Protein AF-0000000087521091 (afdb_homodimer)

Foldseek 3Di:
DKKKKKAFQVVVDPDPPVLVVQLQVQQVPAAFLAGWDDDPPRIIMTGGPALLSRLSNLLSVLLSQGMAMFMFAEDWDPPADNHRVPIGDRRVVRRVVQSVVLVPPPDSRSYFYGFPDVVLRVVLRVLSSVLSVLNNPQDPLLCLLLVPDDPPDPDCLCVSCVVVVHDSVSSVVSCVSSCNNVSVVSSVVSSVSSVVRNVD/DKKKKKAFQVVVDPDPPVLVVQLQVQQVPAAFLAGWDDDPPRIIMTGGPALLSRLSNLLSVLLSQGMAMFMFAEDWDPPADNHRVPIGDRRVVRRVVQSVVLVPPPDSRSYFYDFPDVVLRVVLRVLSSVLSVLNNPQDPLLCLLLVQDDPPDPDCLCVSCVVVVHDSVSSVVSCVSSCNNVSVVSSVVSSVSSVVRNVD

Secondary structure (DSSP, 8-state):
-EEEEEEE-GGG-S-HHHHHHHHHHHHTTS-EEEEEEE-STT-EEEEESSHHHHHHHHHHHHHH--EEEEEEES-BPSSPPSSGGG--BHHHHHHHHHHHHHHHS--SS-EEEE-S-HHHHHHHHHHHHHHHHHHHT--HHHHHHHTT--TT--S-HHHHHHHHTS-HHHHHHHHHHHTHHHHHHHHHHHHHHHHHHHH-/-EEEEEEE-GGG-S-HHHHHHHHHHHHTTS-EEEEEEE-GGG-EEEEESSHHHHHHHHHHHHHH--EEEEEEES-BPSSPPSSGGG--BHHHHHHHHHHHHHHHS--SS-EEEE-S-HHHHHHHHHHHHHHHHHHHT--HHHHHHHTT--TT--S-HHHHHHHHTS-HHHHHHHHHHHTHHHHHHHHHHHHHHHHHHHH-

Sequence (400 aa):
MFVVALSPRPRSVTDVAAAGEALWHQLGQVHTHAPFTALSGQLLLGMPADAAAAVDAVLRVARLNFCNIGLGIGPLHTPVPEDAEQIDGRALRRALGALQAAGHRGERVPICVSGPAAELDTGIEGLLRLLGQSIRTRTEAEWAVVDLMTPGVRGQQRAIAQALDITPQAVSAAIVRSGFNDEHDARAGVARLLQLADAGMFVVALSPRPRSVTDVAAAGEALWHQLGQVHTHAPFTALSGQLLLGMPADAAAAVDAVLRVARLNFCNIGLGIGPLHTPVPEDAEQIDGRALRRALGALQAAGHRGERVPICVSGPAAELDTGIEGLLRLLGQSIRTRTEAEWAVVDLMTPGVRGQQRAIAQALDITPQAVSAAIVRSGFNDEHDARAGVARLLQLADAG

Structure (mmCIF, N/CA/C/O backbone):
data_AF-0000000087521091-model_v1
#
loop_
_entity.id
_entity.type
_entity.pdbx_description
1 polymer 'MarR family transcriptional regulator'
#
loop_
_atom_site.group_PDB
_atom_site.id
_atom_site.type_symbol
_atom_site.label_atom_id
_atom_site.label_alt_id
_atom_site.label_comp_id
_atom_site.label_asym_id
_atom_site.label_entity_id
_atom_site.label_seq_id
_atom_site.pdbx_PDB_ins_code
_atom_site.Cartn_x
_atom_site.Cartn_y
_atom_site.Cartn_z
_atom_site.occupancy
_atom_site.B_iso_or_equiv
_atom_site.auth_seq_id
_atom_site.auth_comp_id
_atom_site.auth_asym_id
_atom_site.auth_atom_id
_atom_site.pdbx_PDB_model_num
ATOM 1 N N . MET A 1 1 ? -16.375 -13.547 -6.723 1 96.19 1 MET A N 1
ATOM 2 C CA . MET A 1 1 ? -15.367 -14.57 -6.961 1 96.19 1 MET A CA 1
ATOM 3 C C . MET A 1 1 ? -14.125 -13.969 -7.605 1 96.19 1 MET A C 1
ATOM 5 O O . MET A 1 1 ? -14.172 -12.859 -8.148 1 96.19 1 MET A O 1
ATOM 9 N N . PHE A 1 2 ? -12.992 -14.688 -7.441 1 98.44 2 PHE A N 1
ATOM 10 C CA . PHE A 1 2 ? -11.695 -14.188 -7.883 1 98.44 2 PHE A CA 1
ATOM 11 C C . PHE A 1 2 ? -10.992 -15.203 -8.773 1 98.44 2 PHE A C 1
ATOM 13 O O . PHE A 1 2 ? -10.953 -16.391 -8.461 1 98.44 2 PHE A O 1
ATOM 20 N N . VAL A 1 3 ? -10.523 -14.688 -9.859 1 98.69 3 VAL A N 1
ATOM 21 C CA . VAL A 1 3 ? -9.703 -15.492 -10.758 1 98.69 3 VAL A CA 1
ATOM 22 C C . VAL A 1 3 ? -8.352 -14.812 -10.977 1 98.69 3 VAL A C 1
ATOM 24 O O . VAL A 1 3 ? -8.297 -13.602 -11.195 1 98.69 3 VAL A O 1
ATOM 27 N N . VAL A 1 4 ? -7.285 -15.516 -10.867 1 98.88 4 VAL A N 1
ATOM 28 C CA . VAL A 1 4 ? -5.941 -15.016 -11.125 1 98.88 4 VAL A CA 1
ATOM 29 C C . VAL A 1 4 ? -5.355 -15.703 -12.352 1 98.88 4 VAL A C 1
ATOM 31 O O . VAL A 1 4 ? -5.301 -16.938 -12.414 1 98.88 4 VAL A O 1
ATOM 34 N N . ALA A 1 5 ? -4.977 -14.914 -13.32 1 98.69 5 ALA A N 1
ATOM 35 C CA . ALA A 1 5 ? -4.293 -15.367 -14.531 1 98.69 5 ALA A CA 1
ATOM 36 C C . ALA A 1 5 ? -2.838 -14.906 -14.539 1 98.69 5 ALA A C 1
ATOM 38 O O . ALA A 1 5 ? -2.547 -13.742 -14.258 1 98.69 5 ALA A O 1
ATOM 39 N N . LEU A 1 6 ? -1.949 -15.797 -14.836 1 98.06 6 LEU A N 1
ATOM 40 C CA . LEU A 1 6 ? -0.518 -15.516 -14.836 1 98.06 6 LEU A CA 1
ATOM 41 C C . LEU A 1 6 ? 0.111 -15.906 -16.172 1 98.06 6 LEU A C 1
ATOM 43 O O . LEU A 1 6 ? -0.307 -16.891 -16.797 1 98.06 6 LEU A O 1
ATOM 47 N N . SER A 1 7 ? 1.085 -15.211 -16.547 1 96.25 7 SER A N 1
ATOM 48 C CA . SER A 1 7 ? 1.915 -15.57 -17.688 1 96.25 7 SER A CA 1
ATOM 49 C C . SER A 1 7 ? 3.379 -15.219 -17.438 1 96.25 7 SER A C 1
ATOM 51 O O . SER A 1 7 ? 3.729 -14.047 -17.312 1 96.25 7 SER A O 1
ATOM 53 N N . PRO A 1 8 ? 4.27 -16.281 -17.391 1 92.44 8 PRO A N 1
ATOM 54 C CA . PRO A 1 8 ? 5.695 -16 -17.188 1 92.44 8 PRO A CA 1
ATOM 55 C C . PRO A 1 8 ? 6.297 -15.172 -18.312 1 92.44 8 PRO A C 1
ATOM 57 O O . PRO A 1 8 ? 5.863 -15.281 -19.469 1 92.44 8 PRO A O 1
ATOM 60 N N . ARG A 1 9 ? 7.203 -14.328 -17.859 1 88 9 ARG A N 1
ATOM 61 C CA . ARG A 1 9 ? 8.008 -13.562 -18.797 1 88 9 ARG A CA 1
ATOM 62 C C . ARG A 1 9 ? 9.383 -14.203 -19 1 88 9 ARG A C 1
ATOM 64 O O . ARG A 1 9 ? 10.336 -13.867 -18.297 1 88 9 ARG A O 1
ATOM 71 N N . PRO A 1 10 ? 9.5 -15.094 -19.891 1 69.56 10 PRO A N 1
ATOM 72 C CA . PRO A 1 10 ? 10.727 -15.891 -20 1 69.56 10 PRO A CA 1
ATOM 73 C C . PRO A 1 10 ? 11.984 -15.039 -20.078 1 69.56 10 PRO A C 1
ATOM 75 O O . PRO A 1 10 ? 13.047 -15.445 -19.594 1 69.56 10 PRO A O 1
ATOM 78 N N . ARG A 1 11 ? 12.023 -13.945 -20.703 1 74.88 11 ARG A N 1
ATOM 79 C CA . ARG A 1 11 ? 13.234 -13.148 -20.891 1 74.88 11 ARG A CA 1
ATOM 80 C C . ARG A 1 11 ? 13.742 -12.609 -19.547 1 74.88 11 ARG A C 1
ATOM 82 O O . ARG A 1 11 ? 14.859 -12.109 -19.469 1 74.88 11 ARG A O 1
ATOM 89 N N . SER A 1 12 ? 12.984 -13.047 -18.516 1 74.69 12 SER A N 1
ATOM 90 C CA . SER A 1 12 ? 13.344 -12.453 -17.234 1 74.69 12 SER A CA 1
ATOM 91 C C . SER A 1 12 ? 14.047 -13.461 -16.344 1 74.69 12 SER A C 1
ATOM 93 O O . SER A 1 12 ? 14.477 -13.125 -15.234 1 74.69 12 SER A O 1
ATOM 95 N N . VAL A 1 13 ? 14.141 -14.656 -16.906 1 82.38 13 VAL A N 1
ATOM 96 C CA . VAL A 1 13 ? 14.719 -15.648 -16 1 82.38 13 VAL A CA 1
ATOM 97 C C . VAL A 1 13 ? 15.836 -16.406 -16.719 1 82.38 13 VAL A C 1
ATOM 99 O O . VAL A 1 13 ? 15.734 -16.688 -17.922 1 82.38 13 VAL A O 1
ATOM 102 N N . THR A 1 14 ? 16.891 -16.656 -16.094 1 83.44 14 THR A N 1
ATOM 103 C CA . THR A 1 14 ? 18.031 -17.375 -16.641 1 83.44 14 THR A CA 1
ATOM 104 C C . THR A 1 14 ? 17.812 -18.891 -16.5 1 83.44 14 THR A C 1
ATOM 106 O O . THR A 1 14 ? 18.141 -19.641 -17.422 1 83.44 14 THR A O 1
ATOM 109 N N . ASP A 1 15 ? 17.281 -19.281 -15.438 1 89 15 ASP A N 1
ATOM 110 C CA . ASP A 1 15 ? 16.984 -20.688 -15.172 1 89 15 ASP A CA 1
ATOM 111 C C . ASP A 1 15 ? 15.477 -20.922 -15.117 1 89 15 ASP A C 1
ATOM 113 O O . ASP A 1 15 ? 14.867 -20.812 -14.047 1 89 15 ASP A O 1
ATOM 117 N N . VAL A 1 16 ? 14.992 -21.328 -16.25 1 85.44 16 VAL A N 1
ATOM 118 C CA . VAL A 1 16 ? 13.555 -21.469 -16.438 1 85.44 16 VAL A CA 1
ATOM 119 C C . VAL A 1 16 ? 13.016 -22.578 -15.539 1 85.44 16 VAL A C 1
ATOM 121 O O . VAL A 1 16 ? 11.961 -22.422 -14.914 1 85.44 16 VAL A O 1
ATOM 124 N N . ALA A 1 17 ? 13.742 -23.609 -15.469 1 90.44 17 ALA A N 1
ATOM 125 C CA . ALA A 1 17 ? 13.305 -24.75 -14.656 1 90.44 17 ALA A CA 1
ATOM 126 C C . ALA A 1 17 ? 13.211 -24.359 -13.188 1 90.44 17 ALA A C 1
ATOM 128 O O . ALA A 1 17 ? 12.203 -24.641 -12.523 1 90.44 17 ALA A O 1
ATOM 129 N N . ALA A 1 18 ? 14.219 -23.734 -12.75 1 92.69 18 ALA A N 1
ATOM 130 C CA . ALA A 1 18 ? 14.242 -23.312 -11.352 1 92.69 18 ALA A CA 1
ATOM 131 C C . ALA A 1 18 ? 13.141 -22.297 -11.07 1 92.69 18 ALA A C 1
ATOM 133 O O . ALA A 1 18 ? 12.5 -22.344 -10.023 1 92.69 18 ALA A O 1
ATOM 134 N N . ALA A 1 19 ? 12.922 -21.406 -11.992 1 92.25 19 ALA A N 1
ATOM 135 C CA . ALA A 1 19 ? 11.875 -20.406 -11.852 1 92.25 19 ALA A CA 1
ATOM 136 C C . ALA A 1 19 ? 10.492 -21.047 -11.789 1 92.25 19 ALA A C 1
ATOM 138 O O . ALA A 1 19 ? 9.656 -20.656 -10.977 1 92.25 19 ALA A O 1
ATOM 139 N N . GLY A 1 20 ? 10.344 -22.031 -12.641 1 93.56 20 GLY A N 1
ATOM 140 C CA . GLY A 1 20 ? 9.086 -22.75 -12.648 1 93.56 20 GLY A CA 1
ATOM 141 C C . GLY A 1 20 ? 8.805 -23.484 -11.344 1 93.56 20 GLY A C 1
ATOM 142 O O . GLY A 1 20 ? 7.691 -23.438 -10.828 1 93.56 20 GLY A O 1
ATOM 143 N N . GLU A 1 21 ? 9.812 -24.094 -10.875 1 95.81 21 GLU A N 1
ATOM 144 C CA . GLU A 1 21 ? 9.68 -24.797 -9.609 1 95.81 21 GLU A CA 1
ATOM 145 C C . GLU A 1 21 ? 9.32 -23.844 -8.477 1 95.81 21 GLU A C 1
ATOM 147 O O . GLU A 1 21 ? 8.453 -24.141 -7.652 1 95.81 21 GLU A O 1
ATOM 152 N N . ALA A 1 22 ? 9.961 -22.719 -8.5 1 95.25 22 ALA A N 1
ATOM 153 C CA . ALA A 1 22 ? 9.703 -21.719 -7.469 1 95.25 22 ALA A CA 1
ATOM 154 C C . ALA A 1 22 ? 8.266 -21.203 -7.555 1 95.25 22 ALA A C 1
ATOM 156 O O . ALA A 1 22 ? 7.605 -21.016 -6.531 1 95.25 22 ALA A O 1
ATOM 157 N N . LEU A 1 23 ? 7.859 -20.984 -8.773 1 96.56 23 LEU A N 1
ATOM 158 C CA . LEU A 1 23 ? 6.504 -20.5 -9 1 96.56 23 LEU A CA 1
ATOM 159 C C . LEU A 1 23 ? 5.473 -21.484 -8.477 1 96.56 23 LEU A C 1
ATOM 161 O O . LEU A 1 23 ? 4.57 -21.109 -7.723 1 96.56 23 LEU A O 1
ATOM 165 N N . TRP A 1 24 ? 5.668 -22.734 -8.75 1 97.25 24 TRP A N 1
ATOM 166 C CA . TRP A 1 24 ? 4.719 -23.75 -8.328 1 97.25 24 TRP A CA 1
ATOM 167 C C . TRP A 1 24 ? 4.766 -23.953 -6.82 1 97.25 24 TRP A C 1
ATOM 169 O O . TRP A 1 24 ? 3.738 -24.203 -6.188 1 97.25 24 TRP A O 1
ATOM 179 N N . HIS A 1 25 ? 5.934 -23.859 -6.328 1 97.19 25 HIS A N 1
ATOM 180 C CA . HIS A 1 25 ? 6.062 -23.938 -4.879 1 97.19 25 HIS A CA 1
ATOM 181 C C . HIS A 1 25 ? 5.25 -22.844 -4.188 1 97.19 25 HIS A C 1
ATOM 183 O O . HIS A 1 25 ? 4.52 -23.125 -3.234 1 97.19 25 HIS A O 1
ATOM 189 N N . GLN A 1 26 ? 5.355 -21.625 -4.664 1 96.75 26 GLN A N 1
ATOM 190 C CA . GLN A 1 26 ? 4.621 -20.5 -4.086 1 96.75 26 GLN A CA 1
ATOM 191 C C . GLN A 1 26 ? 3.117 -20.672 -4.277 1 96.75 26 GLN A C 1
ATOM 193 O O . GLN A 1 26 ? 2.342 -20.484 -3.336 1 96.75 26 GLN A O 1
ATOM 198 N N . LEU A 1 27 ? 2.721 -21.062 -5.48 1 97.81 27 LEU A N 1
ATOM 199 C CA . LEU A 1 27 ? 1.3 -21.172 -5.793 1 97.81 27 LEU A CA 1
ATOM 200 C C . LEU A 1 27 ? 0.66 -22.312 -5.004 1 97.81 27 LEU A C 1
ATOM 202 O O . LEU A 1 27 ? -0.528 -22.266 -4.68 1 97.81 27 LEU A O 1
ATOM 206 N N . GLY A 1 28 ? 1.497 -23.328 -4.719 1 97.44 28 GLY A N 1
ATOM 207 C CA . GLY A 1 28 ? 1.02 -24.469 -3.936 1 97.44 28 GLY A CA 1
ATOM 208 C C . GLY A 1 28 ? 0.616 -24.078 -2.523 1 97.44 28 GLY A C 1
ATOM 209 O O . GLY A 1 28 ? -0.087 -24.828 -1.848 1 97.44 28 GLY A O 1
ATOM 210 N N . GLN A 1 29 ? 1.03 -22.906 -2.039 1 96.25 29 GLN A N 1
ATOM 211 C CA . GLN A 1 29 ? 0.76 -22.453 -0.679 1 96.25 29 GLN A CA 1
ATOM 212 C C . GLN A 1 29 ? -0.539 -21.656 -0.612 1 96.25 29 GLN A C 1
ATOM 214 O O . GLN A 1 29 ? -1.01 -21.312 0.475 1 96.25 29 GLN A O 1
ATOM 219 N N . VAL A 1 30 ? -1.132 -21.344 -1.706 1 97.75 30 VAL A N 1
ATOM 220 C CA . VAL A 1 30 ? -2.316 -20.5 -1.758 1 97.75 30 VAL A CA 1
ATOM 221 C C . VAL A 1 30 ? -3.568 -21.344 -1.51 1 97.75 30 VAL A C 1
ATOM 223 O O . VAL A 1 30 ? -3.711 -22.422 -2.066 1 97.75 30 VAL A O 1
ATOM 226 N N . HIS A 1 31 ? -4.441 -20.875 -0.598 1 97.88 31 HIS A N 1
ATOM 227 C CA . HIS A 1 31 ? -5.742 -21.5 -0.425 1 97.88 31 HIS A CA 1
ATOM 228 C C . HIS A 1 31 ? -6.641 -21.25 -1.632 1 97.88 31 HIS A C 1
ATOM 230 O O . HIS A 1 31 ? -7 -20.109 -1.921 1 97.88 31 HIS A O 1
ATOM 236 N N . THR A 1 32 ? -7 -22.328 -2.361 1 97.88 32 THR A N 1
ATOM 237 C CA . THR A 1 32 ? -7.719 -22.156 -3.619 1 97.88 32 THR A CA 1
ATOM 238 C C . THR A 1 32 ? -9.008 -22.953 -3.621 1 97.88 32 THR A C 1
ATOM 240 O O . THR A 1 32 ? -9.125 -23.969 -2.916 1 97.88 32 THR A O 1
ATOM 243 N N . HIS A 1 33 ? -10 -22.438 -4.285 1 96.19 33 HIS A N 1
ATOM 244 C CA . HIS A 1 33 ? -11.148 -23.234 -4.688 1 96.19 33 HIS A CA 1
ATOM 245 C C . HIS A 1 33 ? -10.781 -24.203 -5.812 1 96.19 33 HIS A C 1
ATOM 247 O O . HIS A 1 33 ? -11.102 -25.391 -5.75 1 96.19 33 HIS A O 1
ATOM 253 N N . ALA A 1 34 ? -10.164 -23.703 -6.805 1 96.5 34 ALA A N 1
ATOM 254 C CA . ALA A 1 34 ? -9.539 -24.469 -7.875 1 96.5 34 ALA A CA 1
ATOM 255 C C . ALA A 1 34 ? -8.039 -24.188 -7.953 1 96.5 34 ALA A C 1
ATOM 257 O O . ALA A 1 34 ? -7.629 -23.031 -8.086 1 96.5 34 ALA A O 1
ATOM 258 N N . PRO A 1 35 ? -7.22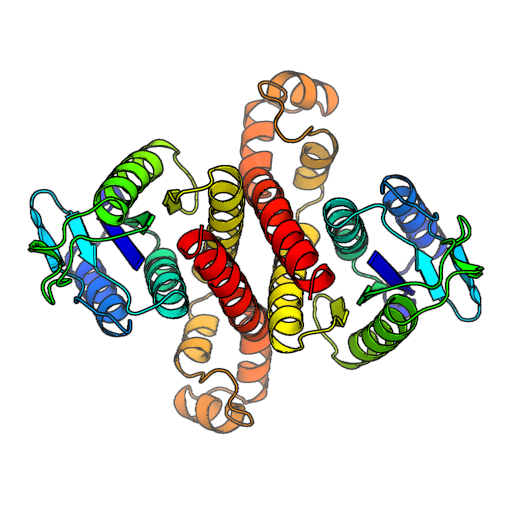7 -25.234 -7.906 1 96.56 35 PRO A N 1
ATOM 259 C CA . PRO A 1 35 ? -5.777 -25.016 -7.883 1 96.56 35 PRO A CA 1
ATOM 260 C C . PRO A 1 35 ? -5.25 -24.391 -9.164 1 96.56 35 PRO A C 1
ATOM 262 O O . PRO A 1 35 ? -5.875 -24.516 -10.227 1 96.56 35 PRO A O 1
ATOM 265 N N . PHE A 1 36 ? -4.172 -23.672 -9.047 1 97.94 36 PHE A N 1
ATOM 266 C CA . PHE A 1 36 ? -3.51 -23.141 -10.234 1 97.94 36 PHE A CA 1
ATOM 267 C C . PHE A 1 36 ? -3.146 -24.266 -11.203 1 97.94 36 PHE A C 1
ATOM 269 O O . PHE A 1 36 ? -2.639 -25.297 -10.797 1 97.94 36 PHE A O 1
ATOM 276 N N . THR A 1 37 ? -3.428 -24.016 -12.414 1 97.19 37 THR A N 1
ATOM 277 C CA . THR A 1 37 ? -3.211 -25 -13.477 1 97.19 37 THR A CA 1
ATOM 278 C C . THR A 1 37 ? -2.602 -24.328 -14.711 1 97.19 37 THR A C 1
ATOM 280 O O . THR A 1 37 ? -2.994 -23.219 -15.078 1 97.19 37 THR A O 1
ATOM 283 N N . ALA A 1 38 ? -1.63 -25.016 -15.242 1 96.25 38 ALA A N 1
ATOM 284 C CA . ALA A 1 38 ? -1.062 -24.547 -16.5 1 96.25 38 ALA A CA 1
ATOM 285 C C . ALA A 1 38 ? -1.982 -24.875 -17.672 1 96.25 38 ALA A C 1
ATOM 287 O O . ALA A 1 38 ? -2.449 -26.016 -17.812 1 96.25 38 ALA A O 1
ATOM 288 N N . LEU A 1 39 ? -2.307 -23.875 -18.344 1 95 39 LEU A N 1
ATOM 289 C CA . LEU A 1 39 ? -3.092 -24.047 -19.562 1 95 39 LEU A CA 1
ATOM 290 C C . LEU A 1 39 ? -2.219 -23.875 -20.797 1 95 39 LEU A C 1
ATOM 292 O O . LEU A 1 39 ? -0.993 -23.781 -20.688 1 95 39 LEU A O 1
ATOM 296 N N . SER A 1 40 ? -2.711 -23.875 -21.969 1 89.94 40 SER A N 1
ATOM 297 C CA . SER A 1 40 ? -1.939 -23.672 -23.188 1 89.94 40 SER A CA 1
ATOM 298 C C . SER A 1 40 ? -1.362 -22.266 -23.266 1 89.94 40 SER A C 1
ATOM 300 O O . SER A 1 40 ? -1.892 -21.344 -22.641 1 89.94 40 SER A O 1
ATOM 302 N N . GLY A 1 41 ? -0.214 -22.031 -24.062 1 87.75 41 GLY A N 1
ATOM 303 C CA . GLY A 1 41 ? 0.327 -20.719 -24.375 1 87.75 41 GLY A CA 1
ATOM 304 C C . GLY A 1 41 ? 0.938 -20.016 -23.172 1 87.75 41 GLY A C 1
ATOM 305 O O . GLY A 1 41 ? 0.837 -18.797 -23.031 1 87.75 41 GLY A O 1
ATOM 306 N N . GLN A 1 42 ? 1.444 -20.688 -22.031 1 90.25 42 GLN A N 1
ATOM 307 C CA . GLN A 1 42 ? 2.135 -20.172 -20.844 1 90.25 42 GLN A CA 1
ATOM 308 C C . GLN A 1 42 ? 1.144 -19.609 -19.844 1 90.25 42 GLN A C 1
ATOM 310 O O . GLN A 1 42 ? 1.521 -18.812 -18.969 1 90.25 42 GLN A O 1
ATOM 315 N N . LEU A 1 43 ? -0.043 -19.891 -20.109 1 96.69 43 LEU A N 1
ATOM 316 C CA . LEU A 1 43 ? -1.097 -19.375 -19.234 1 96.69 43 LEU A CA 1
ATOM 317 C C . LEU A 1 43 ? -1.276 -20.266 -18.016 1 96.69 43 LEU A C 1
ATOM 319 O O . LEU A 1 43 ? -1.394 -21.484 -18.141 1 96.69 43 LEU A O 1
ATOM 323 N N . LEU A 1 44 ? -1.199 -19.672 -16.859 1 97.81 44 LEU A N 1
ATOM 324 C CA . LEU A 1 44 ? -1.604 -20.328 -15.617 1 97.81 44 LEU A CA 1
ATOM 325 C C . LEU A 1 44 ? -2.861 -19.672 -15.055 1 97.81 44 LEU A C 1
ATOM 327 O O . LEU A 1 44 ? -2.994 -18.453 -15.07 1 97.81 44 LEU A O 1
ATOM 331 N N . LEU A 1 45 ? -3.75 -20.5 -14.617 1 98.31 45 LEU A N 1
ATOM 332 C CA . LEU A 1 45 ? -5.012 -20.016 -14.07 1 98.31 45 LEU A CA 1
ATOM 333 C C . LEU A 1 45 ? -5.285 -20.625 -12.703 1 98.31 45 LEU A C 1
ATOM 335 O O . LEU A 1 45 ? -5.02 -21.812 -12.484 1 98.31 45 LEU A O 1
ATOM 339 N N . GLY A 1 46 ? -5.734 -19.812 -11.797 1 98.25 46 GLY A N 1
ATOM 340 C CA . GLY A 1 46 ? -6.176 -20.297 -10.5 1 98.25 46 GLY A CA 1
ATOM 341 C C . GLY A 1 46 ? -7.355 -19.531 -9.945 1 98.25 46 GLY A C 1
ATOM 342 O O . GLY A 1 46 ? -7.656 -18.422 -10.406 1 98.25 46 GLY A O 1
ATOM 343 N N . MET A 1 47 ? -8.023 -20.219 -9.039 1 98.25 47 MET A N 1
ATOM 344 C CA . MET A 1 47 ? -9.156 -19.594 -8.359 1 98.25 47 MET A CA 1
ATOM 345 C C . MET A 1 47 ? -8.938 -19.562 -6.848 1 98.25 47 MET A C 1
ATOM 347 O O . MET A 1 47 ? -9.359 -20.469 -6.129 1 98.25 47 MET A O 1
ATOM 351 N N . PRO A 1 48 ? -8.352 -18.484 -6.395 1 98.38 48 PRO A N 1
ATOM 352 C CA . PRO A 1 48 ? -8.234 -18.344 -4.941 1 98.38 48 PRO A CA 1
ATOM 353 C C . PRO A 1 48 ? -9.578 -18.5 -4.227 1 98.38 48 PRO A C 1
ATOM 355 O O . PRO A 1 48 ? -10.617 -18.125 -4.77 1 98.38 48 PRO A O 1
ATOM 358 N N . ALA A 1 49 ? -9.562 -18.969 -2.998 1 97.75 49 ALA A N 1
ATOM 359 C CA . ALA A 1 49 ? -10.773 -19.359 -2.273 1 97.75 49 ALA A CA 1
ATOM 360 C C . ALA A 1 49 ? -11.555 -18.125 -1.83 1 97.75 49 ALA A C 1
ATOM 362 O O . ALA A 1 49 ? -12.773 -18.203 -1.633 1 97.75 49 ALA A O 1
ATOM 363 N N . ASP A 1 50 ? -10.922 -17.047 -1.592 1 98 50 ASP A N 1
ATOM 364 C CA . ASP A 1 50 ? -11.547 -15.812 -1.129 1 98 50 ASP A CA 1
ATOM 365 C C . ASP A 1 50 ? -10.648 -14.609 -1.394 1 98 50 ASP A C 1
ATOM 367 O O . ASP A 1 50 ? -9.625 -14.734 -2.066 1 98 50 ASP A O 1
ATOM 371 N N . ALA A 1 51 ? -11.008 -13.492 -0.949 1 98.44 51 ALA A N 1
ATOM 372 C CA . ALA A 1 51 ? -10.297 -12.242 -1.21 1 98.44 51 ALA A CA 1
ATOM 373 C C . ALA A 1 51 ? -8.883 -12.289 -0.64 1 98.44 51 ALA A C 1
ATOM 375 O O . ALA A 1 51 ? -7.93 -11.875 -1.299 1 98.44 51 ALA A O 1
ATOM 376 N N . ALA A 1 52 ? -8.742 -12.773 0.583 1 98.12 52 ALA A N 1
ATOM 377 C CA . ALA A 1 52 ? -7.426 -12.875 1.22 1 98.12 52 ALA A CA 1
ATOM 378 C C . ALA A 1 52 ? -6.5 -13.781 0.42 1 98.12 52 ALA A C 1
ATOM 380 O O . ALA A 1 52 ? -5.32 -13.477 0.243 1 98.12 52 ALA A O 1
ATOM 381 N N . ALA A 1 53 ? -7.039 -14.852 -0.053 1 98.62 53 ALA A N 1
ATOM 382 C CA . ALA A 1 53 ? -6.27 -15.797 -0.863 1 98.62 53 ALA A CA 1
ATOM 383 C C . ALA A 1 53 ? -5.863 -15.164 -2.193 1 98.62 53 ALA A C 1
ATOM 385 O O . ALA A 1 53 ? -4.785 -15.453 -2.721 1 98.62 53 ALA A O 1
ATOM 386 N N . ALA A 1 54 ? -6.742 -14.375 -2.76 1 98.81 54 ALA A N 1
ATOM 387 C CA . ALA A 1 54 ? -6.406 -13.672 -3.994 1 98.81 54 ALA A CA 1
ATOM 388 C C . ALA A 1 54 ? -5.223 -12.734 -3.787 1 98.81 54 ALA A C 1
ATOM 390 O O . ALA A 1 54 ? -4.289 -12.719 -4.594 1 98.81 54 ALA A O 1
ATOM 391 N N . VAL A 1 55 ? -5.23 -11.992 -2.703 1 98.81 55 VAL A N 1
ATOM 392 C CA . VAL A 1 55 ? -4.113 -11.109 -2.373 1 98.81 55 VAL A CA 1
ATOM 393 C C . VAL A 1 55 ? -2.84 -11.93 -2.195 1 98.81 55 VAL A C 1
ATOM 395 O O . VAL A 1 55 ? -1.787 -11.578 -2.732 1 98.81 55 VAL A O 1
ATOM 398 N N . ASP A 1 56 ? -2.957 -12.992 -1.499 1 98.31 56 ASP A N 1
ATOM 399 C CA . ASP A 1 56 ? -1.816 -13.859 -1.227 1 98.31 56 ASP A CA 1
ATOM 400 C C . ASP A 1 56 ? -1.204 -14.383 -2.523 1 98.31 56 ASP A C 1
ATOM 402 O O . ASP A 1 56 ? 0.012 -14.312 -2.713 1 98.31 56 ASP A O 1
ATOM 406 N N . ALA A 1 57 ? -2.047 -14.836 -3.414 1 98.69 57 ALA A N 1
ATOM 407 C CA . ALA A 1 57 ? -1.585 -15.367 -4.691 1 98.69 57 ALA A CA 1
ATOM 408 C C . ALA A 1 57 ? -0.812 -14.312 -5.48 1 98.69 57 ALA A C 1
ATOM 410 O O . ALA A 1 57 ? 0.306 -14.562 -5.934 1 98.69 57 ALA A O 1
ATOM 411 N N . VAL A 1 58 ? -1.416 -13.18 -5.586 1 98.69 58 VAL A N 1
ATOM 412 C CA . VAL A 1 58 ? -0.845 -12.102 -6.383 1 98.69 58 VAL A CA 1
ATOM 413 C C . VAL A 1 58 ? 0.519 -11.711 -5.82 1 98.69 58 VAL A C 1
ATOM 415 O O . VAL A 1 58 ? 1.492 -11.578 -6.566 1 98.69 58 VAL A O 1
ATOM 418 N N . LEU A 1 59 ? 0.628 -11.625 -4.516 1 98.12 59 LEU A N 1
ATOM 419 C CA . LEU A 1 59 ? 1.852 -11.109 -3.91 1 98.12 59 LEU A CA 1
ATOM 420 C C . LEU A 1 59 ? 2.93 -12.188 -3.863 1 98.12 59 LEU A C 1
ATOM 422 O O . LEU A 1 59 ? 4.121 -11.883 -3.965 1 98.12 59 LEU A O 1
ATOM 426 N N . ARG A 1 60 ? 2.549 -13.438 -3.758 1 97.69 60 ARG A N 1
ATOM 427 C CA . ARG A 1 60 ? 3.523 -14.516 -3.879 1 97.69 60 ARG A CA 1
ATOM 428 C C . ARG A 1 60 ? 4.164 -14.516 -5.262 1 97.69 60 ARG A C 1
ATOM 430 O O . ARG A 1 60 ? 5.375 -14.711 -5.391 1 97.69 60 ARG A O 1
ATOM 437 N N . VAL A 1 61 ? 3.355 -14.297 -6.25 1 97.5 61 VAL A N 1
ATOM 438 C CA . VAL A 1 61 ? 3.869 -14.266 -7.617 1 97.5 61 VAL A CA 1
ATOM 439 C C . VAL A 1 61 ? 4.719 -13.016 -7.82 1 97.5 61 VAL A C 1
ATOM 441 O O . VAL A 1 61 ? 5.777 -13.07 -8.453 1 97.5 61 VAL A O 1
ATOM 444 N N . ALA A 1 62 ? 4.262 -11.883 -7.266 1 96.06 62 ALA A N 1
ATOM 445 C CA . ALA A 1 62 ? 5 -10.625 -7.395 1 96.06 62 ALA A CA 1
ATOM 446 C C . ALA A 1 62 ? 6.395 -10.75 -6.789 1 96.06 62 ALA A C 1
ATOM 448 O O . ALA A 1 62 ? 7.348 -10.141 -7.285 1 96.06 62 ALA A O 1
ATOM 449 N N . ARG A 1 63 ? 6.547 -11.484 -5.734 1 95.25 63 ARG A N 1
ATOM 450 C CA . ARG A 1 63 ? 7.836 -11.734 -5.098 1 95.25 63 ARG A CA 1
ATOM 451 C C . ARG A 1 63 ? 8.844 -12.281 -6.102 1 95.25 63 ARG A C 1
ATOM 453 O O . ARG A 1 63 ? 10.016 -11.906 -6.078 1 95.25 63 ARG A O 1
ATOM 460 N N . LEU A 1 64 ? 8.406 -13.109 -6.984 1 93.75 64 LEU A N 1
ATOM 461 C CA . LEU A 1 64 ? 9.281 -13.789 -7.934 1 93.75 64 LEU A CA 1
ATOM 462 C C . LEU A 1 64 ? 9.656 -12.859 -9.086 1 93.75 64 LEU A C 1
ATOM 464 O O . LEU A 1 64 ? 10.719 -13.016 -9.695 1 93.75 64 LEU A O 1
ATOM 468 N N . ASN A 1 65 ? 8.758 -11.953 -9.461 1 90.75 65 ASN A N 1
ATOM 469 C CA . ASN A 1 65 ? 9 -10.844 -10.375 1 90.75 65 ASN A CA 1
ATOM 470 C C . ASN A 1 65 ? 9.297 -11.344 -11.789 1 90.75 65 ASN A C 1
ATOM 472 O O . ASN A 1 65 ? 10.188 -10.828 -12.453 1 90.75 65 ASN A O 1
ATOM 476 N N . PHE A 1 66 ? 8.617 -12.383 -12.266 1 93.06 66 PHE A N 1
ATOM 477 C CA . PHE A 1 66 ? 8.852 -12.781 -13.648 1 93.06 66 PHE A CA 1
ATOM 478 C C . PHE A 1 66 ? 7.547 -13.211 -14.312 1 93.06 66 PHE A C 1
ATOM 480 O O . PHE A 1 66 ? 7.559 -13.953 -15.289 1 93.06 66 PHE A O 1
ATOM 487 N N . CYS A 1 67 ? 6.453 -12.82 -13.766 1 95.75 67 CYS A N 1
ATOM 488 C CA . CYS A 1 67 ? 5.148 -13.102 -14.352 1 95.75 67 CYS A CA 1
ATOM 489 C C . CYS A 1 67 ? 4.336 -11.828 -14.531 1 95.75 67 CYS A C 1
ATOM 491 O O . CYS A 1 67 ? 4.375 -10.938 -13.672 1 95.75 67 CYS A O 1
ATOM 493 N N . ASN A 1 68 ? 3.605 -11.773 -15.609 1 96.81 68 ASN A N 1
ATOM 494 C CA . ASN A 1 68 ? 2.447 -10.891 -15.648 1 96.81 68 ASN A CA 1
ATOM 495 C C . ASN A 1 68 ? 1.285 -11.445 -14.836 1 96.81 68 ASN A C 1
ATOM 497 O O . ASN A 1 68 ? 1.075 -12.664 -14.797 1 96.81 68 ASN A O 1
ATOM 501 N N . ILE A 1 69 ? 0.557 -10.594 -14.219 1 98.31 69 ILE A N 1
ATOM 502 C CA . ILE A 1 69 ? -0.505 -11.031 -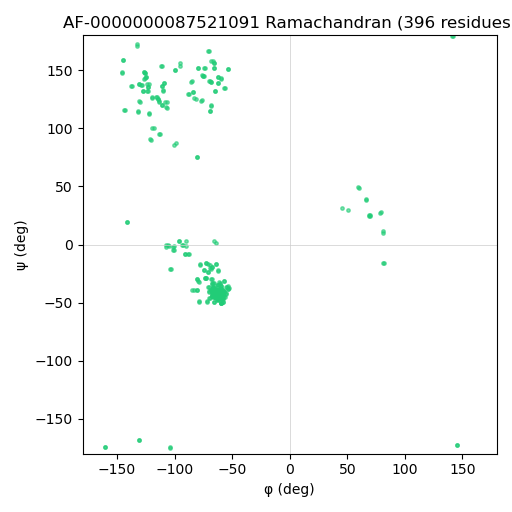13.32 1 98.31 69 ILE A CA 1
ATOM 503 C C . ILE A 1 69 ? -1.802 -10.297 -13.656 1 98.31 69 ILE A C 1
ATOM 505 O O . ILE A 1 69 ? -1.841 -9.062 -13.672 1 98.31 69 ILE A O 1
ATOM 509 N N . GLY A 1 70 ? -2.83 -11 -13.945 1 98.75 70 GLY A N 1
ATOM 510 C CA . GLY A 1 70 ? -4.18 -10.484 -14.086 1 98.75 70 GLY A CA 1
ATOM 511 C C . GLY A 1 70 ? -5.133 -11.008 -13.023 1 98.75 70 GLY A C 1
ATOM 512 O O . GLY A 1 70 ? -5.277 -12.219 -12.852 1 98.75 70 GLY A O 1
ATOM 513 N N . LEU A 1 71 ? -5.758 -10.141 -12.336 1 98.88 71 LEU A N 1
ATOM 514 C CA . LEU A 1 71 ? -6.77 -10.492 -11.344 1 98.88 71 LEU A CA 1
ATOM 515 C C . LE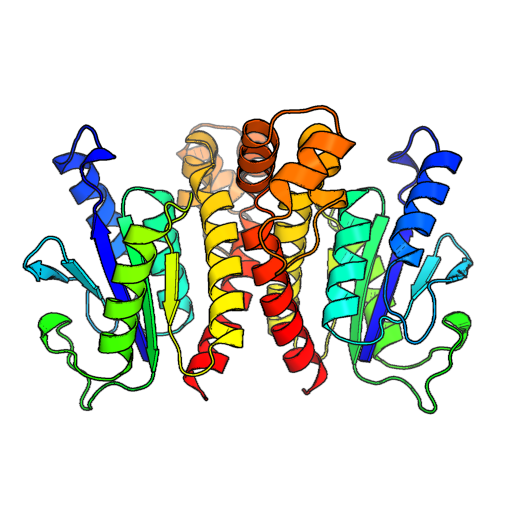U A 1 71 ? -8.156 -10.055 -11.805 1 98.88 71 LEU A C 1
ATOM 517 O O . LEU A 1 71 ? -8.383 -8.867 -12.062 1 98.88 71 LEU A O 1
ATOM 521 N N . GLY A 1 72 ? -9.023 -10.984 -11.93 1 98.81 72 GLY A N 1
ATOM 522 C CA . GLY A 1 72 ? -10.406 -10.727 -12.297 1 98.81 72 GLY A CA 1
ATOM 523 C C . GLY A 1 72 ? -11.375 -10.945 -11.148 1 98.81 72 GLY A C 1
ATOM 524 O O . GLY A 1 72 ? -11.25 -11.914 -10.398 1 98.81 72 GLY A O 1
ATOM 525 N N . ILE A 1 73 ? -12.328 -10.07 -11.023 1 98.69 73 ILE A N 1
ATOM 526 C CA . ILE A 1 73 ? -13.328 -10.117 -9.961 1 98.69 73 ILE A CA 1
ATOM 527 C C . ILE A 1 73 ? -14.727 -10.172 -10.57 1 98.69 73 ILE A C 1
ATOM 529 O O . ILE A 1 73 ? -15.039 -9.414 -11.492 1 98.69 73 ILE A O 1
ATOM 533 N N . GLY A 1 74 ? -15.57 -10.969 -10.023 1 97.56 74 GLY A N 1
ATOM 534 C CA . GLY A 1 74 ? -16.938 -11.031 -10.508 1 97.56 74 GLY A CA 1
ATOM 535 C C . GLY A 1 74 ? -17.531 -12.43 -10.438 1 97.56 74 GLY A C 1
ATOM 536 O O . GLY A 1 74 ? -16.906 -13.344 -9.891 1 97.56 74 GLY A O 1
ATOM 537 N N . PRO A 1 75 ? -18.719 -12.625 -11 1 96.06 75 PRO A N 1
ATOM 538 C CA . PRO A 1 75 ? -19.391 -13.922 -10.93 1 96.06 75 PRO A CA 1
ATOM 539 C C . PRO A 1 75 ? -18.797 -14.953 -11.875 1 96.06 75 PRO A C 1
ATOM 541 O O . PRO A 1 75 ? -18.281 -14.602 -12.938 1 96.06 75 PRO A O 1
ATOM 544 N N . LEU A 1 76 ? -18.812 -16.156 -11.422 1 95.81 76 LEU A N 1
ATOM 545 C CA . LEU A 1 76 ? -18.516 -17.312 -12.242 1 95.81 76 LEU A CA 1
ATOM 546 C C . LEU A 1 76 ? -19.766 -18.172 -12.453 1 95.81 76 LEU A C 1
ATOM 548 O O . LEU A 1 76 ? -20.719 -18.078 -11.672 1 95.81 76 LEU A O 1
ATOM 552 N N . HIS A 1 77 ? -19.781 -18.906 -13.562 1 94.38 77 HIS A N 1
ATOM 553 C CA . HIS A 1 77 ? -20.906 -19.828 -13.773 1 94.38 77 HIS A CA 1
ATOM 554 C C . HIS A 1 77 ? -20.922 -20.938 -12.719 1 94.38 77 HIS A C 1
ATOM 556 O O . HIS A 1 77 ? -19.875 -21.531 -12.422 1 94.38 77 HIS A O 1
ATOM 562 N N . THR A 1 78 ? -22.078 -21.156 -12.164 1 90.5 78 THR A N 1
ATOM 563 C CA . THR A 1 78 ? -22.219 -22.141 -11.094 1 90.5 78 THR A CA 1
ATOM 564 C C . THR A 1 78 ? -22.766 -23.453 -11.633 1 90.5 78 THR A C 1
ATOM 566 O O . THR A 1 78 ? -23.578 -23.469 -12.562 1 90.5 78 THR A O 1
ATOM 569 N N . PRO A 1 79 ? -22.5 -24.625 -11.117 1 92.94 79 PRO A N 1
ATOM 570 C CA . PRO A 1 79 ? -21.578 -24.734 -9.984 1 92.94 79 PRO A CA 1
ATOM 571 C C . PRO A 1 79 ? -20.141 -24.422 -10.359 1 92.94 79 PRO A C 1
ATOM 573 O O . PRO A 1 79 ? -19.688 -24.797 -11.445 1 92.94 79 PRO A O 1
ATOM 576 N N . VAL A 1 80 ? -19.391 -23.75 -9.562 1 90.31 80 VAL A N 1
ATOM 577 C CA . VAL A 1 80 ? -18 -23.391 -9.797 1 90.31 80 VAL A CA 1
ATOM 578 C C . VAL A 1 80 ? -17.141 -24.656 -9.766 1 90.31 80 VAL A C 1
ATOM 580 O O . VAL A 1 80 ? -17.078 -25.344 -8.758 1 90.31 80 VAL A O 1
ATOM 583 N N . PRO A 1 81 ? -16.484 -24.906 -10.875 1 91.38 81 PRO A N 1
ATOM 584 C CA . PRO A 1 81 ? -15.68 -26.141 -10.945 1 91.38 81 PRO A CA 1
ATOM 585 C C . PRO A 1 81 ? -14.469 -26.109 -10.016 1 91.38 81 PRO A C 1
ATOM 587 O O . PRO A 1 81 ? -13.992 -25.031 -9.656 1 91.38 81 PRO A O 1
ATOM 590 N N . GLU A 1 82 ? -13.992 -27.266 -9.695 1 92.31 82 GLU A N 1
ATOM 591 C CA . GLU A 1 82 ? -12.789 -27.406 -8.883 1 92.31 82 GLU A CA 1
ATOM 592 C C . GLU A 1 82 ? -11.531 -27.406 -9.758 1 92.31 82 GLU A C 1
ATOM 594 O O . GLU A 1 82 ? -10.414 -27.359 -9.25 1 92.31 82 GLU A O 1
ATOM 599 N N . ASP A 1 83 ? -11.773 -27.453 -11.031 1 92.75 83 ASP A N 1
ATOM 600 C CA . ASP A 1 83 ? -10.703 -27.406 -12.016 1 92.75 83 ASP A CA 1
ATOM 601 C C . ASP A 1 83 ? -10.664 -26.047 -12.727 1 92.75 83 ASP A C 1
ATOM 603 O O . ASP A 1 83 ? -11.633 -25.672 -13.391 1 92.75 83 ASP A O 1
ATOM 607 N N . ALA A 1 84 ? -9.516 -25.438 -12.617 1 92.31 84 ALA A N 1
ATOM 608 C CA . ALA A 1 84 ? -9.391 -24.078 -13.156 1 92.31 84 ALA A CA 1
ATOM 609 C C . ALA A 1 84 ? -9.625 -24.078 -14.664 1 92.31 84 ALA A C 1
ATOM 611 O O . ALA A 1 84 ? -10.016 -23.062 -15.234 1 92.31 84 ALA A O 1
ATOM 612 N N . GLU A 1 85 ? -9.453 -25.172 -15.367 1 92.56 85 GLU A N 1
ATOM 613 C CA . GLU A 1 85 ? -9.633 -25.281 -16.812 1 92.56 85 GLU A CA 1
ATOM 614 C C . GLU A 1 85 ? -11.102 -25.141 -17.188 1 92.56 85 GLU A C 1
ATOM 616 O O . GLU A 1 85 ? -11.422 -24.812 -18.328 1 92.56 85 GLU A O 1
ATOM 621 N N . GLN A 1 86 ? -11.898 -25.375 -16.234 1 94.44 86 GLN A N 1
ATOM 622 C CA . GLN A 1 86 ? -13.328 -25.453 -16.531 1 94.44 86 GLN A CA 1
ATOM 623 C C . GLN A 1 86 ? -14.062 -24.219 -16.062 1 94.44 86 GLN A C 1
ATOM 625 O O . GLN A 1 86 ? -15.281 -24.109 -16.219 1 94.44 86 GLN A O 1
ATOM 630 N N . ILE A 1 87 ? -13.352 -23.344 -15.477 1 94 87 ILE A N 1
ATOM 631 C CA . ILE A 1 87 ? -13.992 -22.141 -14.961 1 94 87 ILE A CA 1
ATOM 632 C C . ILE A 1 87 ? -14.484 -21.266 -16.125 1 94 87 ILE A C 1
ATOM 634 O O . ILE A 1 87 ? -13.836 -21.203 -17.172 1 94 87 ILE A O 1
ATOM 638 N N . ASP A 1 88 ? -15.656 -20.719 -15.93 1 95.69 88 ASP A N 1
ATOM 639 C CA . ASP A 1 88 ? -16.234 -19.781 -16.891 1 95.69 88 ASP A CA 1
ATOM 640 C C . ASP A 1 88 ? -17.047 -18.703 -16.188 1 95.69 88 ASP A C 1
ATOM 642 O O . ASP A 1 88 ? -17.641 -18.953 -15.141 1 95.69 88 ASP A O 1
ATOM 646 N N . GLY A 1 89 ? -17.031 -17.578 -16.781 1 97 89 GLY A N 1
ATOM 647 C CA . GLY A 1 89 ? -17.766 -16.453 -16.219 1 97 89 GLY A CA 1
ATOM 648 C C . GLY A 1 89 ? -17.031 -15.133 -16.344 1 97 89 GLY A C 1
ATOM 649 O O . GLY A 1 89 ? -15.953 -15.07 -16.953 1 97 89 GLY A O 1
ATOM 650 N N . ARG A 1 90 ? -17.625 -14.117 -15.883 1 97.19 90 ARG A N 1
ATOM 651 C CA . ARG A 1 90 ? -17.125 -12.758 -16.047 1 97.19 90 ARG A CA 1
ATOM 652 C C . ARG A 1 90 ? -15.766 -12.586 -15.375 1 97.19 90 ARG A C 1
ATOM 654 O O . ARG A 1 90 ? -14.883 -11.898 -15.891 1 97.19 90 ARG A O 1
ATOM 661 N N . ALA A 1 91 ? -15.57 -13.164 -14.211 1 98.06 91 ALA A N 1
ATOM 662 C CA . ALA A 1 91 ? -14.297 -13.055 -13.5 1 98.06 91 ALA A CA 1
ATOM 663 C C . ALA A 1 91 ? -13.148 -13.578 -14.352 1 98.06 91 ALA A C 1
ATOM 665 O O . ALA A 1 91 ? -12.055 -13 -14.344 1 98.06 91 ALA A O 1
ATOM 666 N N . LEU A 1 92 ? -13.422 -14.672 -15.07 1 98.25 92 LEU A N 1
ATOM 667 C CA . LEU A 1 92 ? -12.398 -15.242 -15.938 1 98.25 92 LEU A CA 1
ATOM 668 C C . LEU A 1 92 ? -12.055 -14.289 -17.078 1 98.25 92 LEU A C 1
ATOM 670 O O . LEU A 1 92 ? -10.883 -14.016 -17.344 1 98.25 92 LEU A O 1
ATOM 674 N N . ARG A 1 93 ? -13.07 -13.812 -17.719 1 98.44 93 ARG A N 1
ATOM 675 C CA . ARG A 1 93 ? -12.852 -12.891 -18.828 1 98.44 93 ARG A CA 1
ATOM 676 C C . ARG A 1 93 ? -12.094 -11.648 -18.359 1 98.44 93 ARG A C 1
ATOM 678 O O . ARG A 1 93 ? -11.188 -11.172 -19.047 1 98.44 93 ARG A O 1
ATOM 685 N N . ARG A 1 94 ? -12.453 -11.227 -17.234 1 98.62 94 ARG A N 1
ATOM 686 C CA . ARG A 1 94 ? -11.789 -10.055 -16.656 1 98.62 94 ARG A CA 1
ATOM 687 C C . ARG A 1 94 ? -10.336 -10.367 -16.312 1 98.62 94 ARG A C 1
ATOM 689 O O . ARG A 1 94 ? -9.445 -9.555 -16.578 1 98.62 94 ARG A O 1
ATOM 696 N N . ALA A 1 95 ? -10.086 -11.469 -15.742 1 98.69 95 ALA A N 1
ATOM 697 C CA . ALA A 1 95 ? -8.727 -11.867 -15.398 1 98.69 95 ALA A CA 1
ATOM 698 C C . ALA A 1 95 ? -7.848 -11.93 -16.641 1 98.69 95 ALA A C 1
ATOM 700 O O . ALA A 1 95 ? -6.711 -11.445 -16.641 1 98.69 95 ALA A O 1
ATOM 701 N N . LEU A 1 96 ? -8.383 -12.547 -17.703 1 98.12 96 LEU A N 1
ATOM 702 C CA . LEU A 1 96 ? -7.645 -12.68 -18.953 1 98.12 96 LEU A CA 1
ATOM 703 C C . LEU A 1 96 ? -7.383 -11.312 -19.578 1 98.12 96 LEU A C 1
ATOM 705 O O . LEU A 1 96 ? -6.281 -11.047 -20.062 1 98.12 96 LEU A O 1
ATOM 709 N N . GLY A 1 97 ? -8.391 -10.5 -19.578 1 97.94 97 GLY A N 1
ATOM 710 C CA . GLY A 1 97 ? -8.195 -9.133 -20.047 1 97.94 97 GLY A CA 1
ATOM 711 C C . GLY A 1 97 ? -7.164 -8.375 -19.234 1 97.94 97 GLY A C 1
ATOM 712 O O . GLY A 1 97 ? -6.328 -7.668 -19.797 1 97.94 97 GLY A O 1
ATOM 713 N N . ALA A 1 98 ? -7.254 -8.484 -17.922 1 98.38 98 ALA A N 1
ATOM 714 C CA . ALA A 1 98 ? -6.285 -7.84 -17.047 1 98.38 98 ALA A CA 1
ATOM 715 C C . ALA A 1 98 ? -4.875 -8.359 -17.297 1 98.38 98 ALA A C 1
ATOM 717 O O . ALA A 1 98 ? -3.914 -7.586 -17.312 1 98.38 98 ALA A O 1
ATOM 718 N N . LEU A 1 99 ? -4.742 -9.641 -17.516 1 97.75 99 LEU A N 1
ATOM 719 C CA . LEU A 1 99 ? -3.447 -10.234 -17.828 1 97.75 99 LEU A CA 1
ATOM 720 C C . LEU A 1 99 ? -2.863 -9.633 -19.094 1 97.75 99 LEU A C 1
ATOM 722 O O . LEU A 1 99 ? -1.677 -9.305 -19.141 1 97.75 99 LEU A O 1
ATOM 726 N N . GLN A 1 100 ? -3.67 -9.508 -20.094 1 96.44 100 GLN A N 1
ATOM 727 C CA . GLN A 1 100 ? -3.221 -8.906 -21.344 1 96.44 100 GLN A CA 1
ATOM 728 C C . GLN A 1 100 ? -2.738 -7.473 -21.109 1 96.44 100 GLN A C 1
ATOM 730 O O . GLN A 1 100 ? -1.694 -7.074 -21.625 1 96.44 100 GLN A O 1
ATOM 735 N N . ALA A 1 101 ? -3.432 -6.781 -20.328 1 95.94 101 ALA A N 1
ATOM 736 C CA . ALA A 1 101 ? -3.064 -5.402 -20.031 1 95.94 101 ALA A CA 1
ATOM 737 C C . ALA A 1 101 ? -1.737 -5.344 -19.266 1 95.94 101 ALA A C 1
ATOM 739 O O . ALA A 1 101 ? -0.912 -4.465 -19.531 1 95.94 101 ALA A O 1
ATOM 740 N N . ALA A 1 102 ? -1.513 -6.207 -18.344 1 94.94 102 ALA A N 1
ATOM 741 C CA . ALA A 1 102 ? -0.297 -6.238 -17.531 1 94.94 102 ALA A CA 1
ATOM 742 C C . ALA A 1 102 ? 0.936 -6.469 -18.406 1 94.94 102 ALA A C 1
ATOM 744 O O . ALA A 1 102 ? 2.029 -6 -18.078 1 94.94 102 ALA A O 1
ATOM 745 N N . GLY A 1 103 ? 0.816 -7.191 -19.453 1 90.38 103 GLY A N 1
ATOM 746 C CA . GLY A 1 103 ? 1.925 -7.484 -20.344 1 90.38 103 GLY A CA 1
ATOM 747 C C . GLY A 1 103 ? 2.342 -6.297 -21.188 1 90.38 103 GLY A C 1
ATOM 748 O O . GLY A 1 103 ? 3.447 -6.273 -21.734 1 90.38 103 GLY A O 1
ATOM 749 N N . HIS A 1 104 ? 1.521 -5.277 -21.281 1 83.19 104 HIS A N 1
ATOM 750 C CA . HIS A 1 104 ? 1.767 -4.164 -22.188 1 83.19 104 HIS A CA 1
ATOM 751 C C . HIS A 1 104 ? 2.289 -2.943 -21.438 1 83.19 104 HIS A C 1
ATOM 753 O O . HIS A 1 104 ? 2.922 -2.068 -22.031 1 83.19 104 HIS A O 1
ATOM 759 N N . ARG A 1 105 ? 2.15 -2.713 -20.156 1 69.19 105 ARG A N 1
ATOM 760 C CA . ARG A 1 105 ? 2.355 -1.457 -19.438 1 69.19 105 ARG A CA 1
ATOM 761 C C . ARG A 1 105 ? 3.793 -1.335 -18.953 1 69.19 105 ARG A C 1
ATOM 763 O O . ARG A 1 105 ? 4.289 -0.228 -18.734 1 69.19 105 ARG A O 1
ATOM 770 N N . GLY A 1 106 ? 4.578 -2.26 -19.281 1 67.88 106 GLY A N 1
ATOM 771 C CA . GLY A 1 106 ? 5.969 -2.168 -18.891 1 67.88 106 GLY A CA 1
ATOM 772 C C . GLY A 1 106 ? 6.145 -1.752 -17.438 1 67.88 106 GLY A C 1
ATOM 773 O O . GLY A 1 106 ? 7.078 -1.018 -17.094 1 67.88 106 GLY A O 1
ATOM 774 N N . GLU A 1 107 ? 5.281 -2.082 -16.531 1 70.25 107 GLU A N 1
ATOM 775 C CA . GLU A 1 107 ? 5.336 -1.712 -15.125 1 70.25 107 GLU A CA 1
ATOM 776 C C . GLU A 1 107 ? 6.398 -2.518 -14.391 1 70.25 107 GLU A C 1
ATOM 778 O O . GLU A 1 107 ? 6.742 -3.629 -14.797 1 70.25 107 GLU A O 1
ATOM 783 N N . ARG A 1 108 ? 6.922 -1.897 -13.328 1 79.25 108 ARG A N 1
ATOM 784 C CA . ARG A 1 108 ? 7.891 -2.574 -12.469 1 79.25 108 ARG A CA 1
ATOM 785 C C . ARG A 1 108 ? 7.289 -3.832 -11.852 1 79.25 108 ARG A C 1
ATOM 787 O O . ARG A 1 108 ? 7.949 -4.867 -11.773 1 79.25 108 ARG A O 1
ATOM 794 N N . VAL A 1 109 ? 6.082 -3.711 -11.445 1 90.88 109 VAL A N 1
ATOM 795 C CA . VAL A 1 109 ? 5.289 -4.832 -10.945 1 90.88 109 VAL A CA 1
ATOM 796 C C . VAL A 1 109 ? 4.055 -5.02 -11.82 1 90.88 109 VAL A C 1
ATOM 798 O O . VAL A 1 109 ? 3.055 -4.316 -11.656 1 90.88 109 VAL A O 1
ATOM 801 N N . PRO A 1 110 ? 4.094 -5.965 -12.711 1 94.62 110 PRO A N 1
ATOM 802 C CA . PRO A 1 110 ? 3.074 -6.059 -13.758 1 94.62 110 PRO A CA 1
ATOM 803 C C . PRO A 1 110 ? 1.784 -6.715 -13.273 1 94.62 110 PRO A C 1
ATOM 805 O O . PRO A 1 110 ? 1.498 -7.859 -13.625 1 94.62 110 PRO A O 1
ATOM 808 N N . ILE A 1 111 ? 1.002 -6.012 -12.531 1 97.38 111 ILE A N 1
ATOM 809 C CA . ILE A 1 111 ? -0.281 -6.434 -11.977 1 97.38 111 ILE A CA 1
ATOM 810 C C . ILE A 1 111 ? -1.401 -5.57 -12.555 1 97.38 111 ILE A C 1
ATOM 812 O O . ILE A 1 111 ? -1.327 -4.34 -12.516 1 97.38 111 ILE A O 1
ATOM 816 N N . CYS A 1 112 ? -2.396 -6.141 -13.094 1 98.06 112 CYS A N 1
ATOM 817 C CA . CYS A 1 112 ? -3.623 -5.449 -13.477 1 98.06 112 CYS A CA 1
ATOM 818 C C . CYS A 1 112 ? -4.84 -6.105 -12.836 1 98.06 112 CYS A C 1
ATOM 820 O O . CYS A 1 112 ? -4.871 -7.328 -12.664 1 98.06 112 CYS A O 1
ATOM 822 N N . VAL A 1 113 ? -5.766 -5.344 -12.484 1 98.56 113 VAL A N 1
ATOM 823 C CA . VAL A 1 113 ? -6.988 -5.793 -11.82 1 98.56 113 VAL A CA 1
ATOM 824 C C . VAL A 1 113 ? -8.203 -5.355 -12.641 1 98.56 113 VAL A C 1
ATOM 826 O O . VAL A 1 113 ? -8.242 -4.234 -13.148 1 98.56 113 VAL A O 1
ATOM 829 N N . SER A 1 114 ? -9.125 -6.203 -12.828 1 98.56 114 SER A N 1
ATOM 830 C CA . SER A 1 114 ? -10.375 -5.898 -13.508 1 98.56 114 SER A CA 1
ATOM 831 C C . SER A 1 114 ? -11.578 -6.41 -12.711 1 98.56 114 SER A C 1
ATOM 833 O O . SER A 1 114 ? -11.688 -7.609 -12.453 1 98.56 114 SER A O 1
ATOM 835 N N . GLY A 1 115 ? -12.414 -5.602 -12.195 1 98.12 115 GLY A N 1
ATOM 836 C CA . GLY A 1 115 ? -13.664 -5.895 -11.508 1 98.12 115 GLY A CA 1
ATOM 837 C C . GLY A 1 115 ? -14.828 -5.074 -12.023 1 98.12 115 GLY A C 1
ATOM 838 O O . GLY A 1 115 ? -14.781 -4.539 -13.133 1 98.12 115 GLY A O 1
ATOM 839 N N . PRO A 1 116 ? -15.953 -5.062 -11.336 1 96.44 116 PRO A N 1
ATOM 840 C CA . PRO A 1 116 ? -17.172 -4.391 -11.82 1 96.44 116 PRO A CA 1
ATOM 841 C C . PRO A 1 116 ? -17.047 -2.869 -11.781 1 96.44 116 PRO A C 1
ATOM 843 O O . PRO A 1 116 ? -17.75 -2.174 -12.516 1 96.44 116 PRO A O 1
ATOM 846 N N . ALA A 1 117 ? -16.203 -2.305 -10.961 1 95.31 117 ALA A N 1
ATOM 847 C CA . ALA A 1 117 ? -16.062 -0.86 -10.797 1 95.31 117 ALA A CA 1
ATOM 848 C C . ALA A 1 117 ? -14.633 -0.405 -11.094 1 95.31 117 ALA A C 1
ATOM 850 O O . ALA A 1 117 ? -13.734 -0.611 -10.273 1 95.31 117 ALA A O 1
ATOM 851 N N . ALA A 1 118 ? -14.469 0.326 -12.141 1 93.62 118 ALA A N 1
ATOM 852 C CA . ALA A 1 118 ? -13.148 0.69 -12.656 1 93.62 118 ALA A CA 1
ATOM 853 C C . ALA A 1 118 ? -12.359 1.494 -11.633 1 93.62 118 ALA A C 1
ATOM 855 O O . ALA A 1 118 ? -11.148 1.31 -11.484 1 93.62 118 ALA A O 1
ATOM 856 N N . GLU A 1 119 ? -13.023 2.381 -10.961 1 91.5 119 GLU A N 1
ATOM 857 C CA . GLU A 1 119 ? -12.336 3.223 -9.992 1 91.5 119 GLU A CA 1
ATOM 858 C C . GLU A 1 119 ? -11.766 2.391 -8.844 1 91.5 119 GLU A C 1
ATOM 860 O O . GLU A 1 119 ? -10.656 2.646 -8.375 1 91.5 119 GLU A O 1
ATOM 865 N N . LEU A 1 120 ? -12.57 1.441 -8.43 1 95.44 120 LEU A N 1
ATOM 866 C CA . LEU A 1 120 ? -12.109 0.555 -7.363 1 95.44 120 LEU A CA 1
ATOM 867 C C . LEU A 1 120 ? -10.961 -0.327 -7.848 1 95.44 120 LEU A C 1
ATOM 869 O O . LEU A 1 120 ? -10.008 -0.569 -7.109 1 95.44 120 LEU A O 1
ATOM 873 N N . ASP A 1 121 ? -11.016 -0.701 -9.125 1 97.56 121 ASP A N 1
ATOM 874 C CA . ASP A 1 121 ? -9.961 -1.516 -9.711 1 97.56 121 ASP A CA 1
ATOM 875 C C . ASP A 1 121 ? -8.617 -0.784 -9.68 1 97.56 121 ASP A C 1
ATOM 877 O O . ASP A 1 121 ? -7.598 -1.366 -9.305 1 97.56 121 ASP A O 1
ATOM 881 N N . THR A 1 122 ? -8.664 0.465 -10.055 1 96.12 122 THR A N 1
ATOM 882 C CA . THR A 1 122 ? -7.449 1.271 -10.117 1 96.12 122 THR A CA 1
ATOM 883 C C . THR A 1 122 ? -6.805 1.388 -8.742 1 96.12 122 THR A C 1
ATOM 885 O O . THR A 1 122 ? -5.586 1.259 -8.609 1 96.12 122 THR A O 1
ATOM 888 N N . GLY A 1 123 ? -7.633 1.587 -7.746 1 97.44 123 GLY A N 1
ATOM 889 C CA . GLY A 1 123 ? -7.129 1.667 -6.383 1 97.44 123 GLY A CA 1
ATOM 890 C C . GLY A 1 123 ? -6.516 0.368 -5.898 1 97.44 123 GLY A C 1
ATOM 891 O O . GLY A 1 123 ? -5.422 0.367 -5.324 1 97.44 123 GLY A O 1
ATOM 892 N N . ILE A 1 124 ? -7.195 -0.709 -6.156 1 98.38 124 ILE A N 1
ATOM 893 C CA . ILE A 1 124 ? -6.715 -2.027 -5.75 1 98.38 124 ILE A CA 1
ATOM 894 C C . ILE A 1 124 ? -5.398 -2.338 -6.461 1 98.38 124 ILE A C 1
ATOM 896 O O . ILE A 1 124 ? -4.441 -2.797 -5.832 1 98.38 124 ILE A O 1
ATOM 900 N N . GLU A 1 125 ? -5.371 -2.055 -7.703 1 97.81 125 GLU A N 1
ATOM 901 C CA . GLU A 1 125 ? -4.184 -2.291 -8.516 1 97.81 125 GLU A CA 1
ATOM 902 C C . GLU A 1 125 ? -2.986 -1.506 -7.988 1 97.81 125 GLU A C 1
ATOM 904 O O . GLU A 1 125 ? -1.902 -2.064 -7.809 1 97.81 125 GLU A O 1
ATOM 909 N N . GLY A 1 126 ? -3.166 -0.224 -7.77 1 96.5 126 GLY A N 1
ATOM 910 C CA . GLY A 1 126 ? -2.098 0.589 -7.211 1 96.5 126 GLY A CA 1
ATOM 911 C C . GLY A 1 126 ? -1.569 0.055 -5.891 1 96.5 126 GLY A C 1
ATOM 912 O O . GLY A 1 126 ? -0.358 0.023 -5.668 1 96.5 126 GLY A O 1
ATOM 913 N N . LEU A 1 127 ? -2.479 -0.38 -5.039 1 98 127 LEU A N 1
ATOM 914 C CA . LEU A 1 127 ? -2.098 -0.918 -3.736 1 98 127 LEU A CA 1
ATOM 915 C C . LEU A 1 127 ? -1.317 -2.219 -3.895 1 98 127 LEU A C 1
ATOM 917 O O . LEU A 1 127 ? -0.287 -2.412 -3.244 1 98 127 LEU A O 1
ATOM 921 N N . LEU A 1 128 ? -1.746 -3.09 -4.766 1 98.31 128 LEU A N 1
ATOM 922 C CA . LEU A 1 128 ? -1.064 -4.359 -4.992 1 98.31 128 LEU A CA 1
ATOM 923 C C . LEU A 1 128 ? 0.313 -4.133 -5.609 1 98.31 128 LEU A C 1
ATOM 925 O O . LEU A 1 128 ? 1.272 -4.828 -5.266 1 98.31 128 LEU A O 1
ATOM 929 N N . ARG A 1 129 ? 0.393 -3.174 -6.484 1 96.5 129 ARG A N 1
ATOM 930 C CA . ARG A 1 129 ? 1.684 -2.879 -7.098 1 96.5 129 ARG A CA 1
ATOM 931 C C . ARG A 1 129 ? 2.656 -2.295 -6.078 1 96.5 129 ARG A C 1
ATOM 933 O O . ARG A 1 129 ? 3.836 -2.648 -6.066 1 96.5 129 ARG A O 1
ATOM 940 N N . LEU A 1 130 ? 2.139 -1.492 -5.258 1 94.31 130 LEU A N 1
ATOM 941 C CA . LEU A 1 130 ? 2.996 -0.932 -4.219 1 94.31 130 LEU A CA 1
ATOM 942 C C . LEU A 1 130 ? 3.453 -2.014 -3.248 1 94.31 130 LEU A C 1
ATOM 944 O O . LEU A 1 130 ? 4.625 -2.059 -2.865 1 94.31 130 LEU A O 1
ATOM 948 N N . LEU A 1 131 ? 2.537 -2.861 -2.828 1 96.44 131 LEU A N 1
ATOM 949 C CA . LEU A 1 131 ? 2.883 -3.994 -1.977 1 96.44 131 LEU A CA 1
ATOM 950 C C . LEU A 1 131 ? 3.881 -4.914 -2.674 1 96.44 131 LEU A C 1
ATOM 952 O O . LEU A 1 131 ? 4.863 -5.344 -2.068 1 96.44 131 LEU A O 1
ATOM 956 N N . GLY A 1 132 ? 3.586 -5.16 -3.934 1 96.25 132 GLY A N 1
ATOM 957 C CA . GLY A 1 132 ? 4.48 -5.996 -4.719 1 96.25 132 GLY A CA 1
ATOM 958 C C . GLY A 1 132 ? 5.898 -5.457 -4.781 1 96.25 132 GLY A C 1
ATOM 959 O O . GLY A 1 132 ? 6.863 -6.211 -4.637 1 96.25 132 GLY A O 1
ATOM 960 N N . GLN A 1 133 ? 5.973 -4.168 -4.984 1 93.12 133 GLN A N 1
ATOM 961 C CA . GLN A 1 133 ? 7.281 -3.527 -5.023 1 93.12 133 GLN A CA 1
ATOM 962 C C . GLN A 1 133 ? 7.996 -3.65 -3.684 1 93.12 133 GLN A C 1
ATOM 964 O O . GLN A 1 133 ? 9.203 -3.912 -3.637 1 93.12 133 GLN A O 1
ATOM 969 N N . SER A 1 134 ? 7.281 -3.486 -2.648 1 92.56 134 SER A N 1
ATOM 970 C CA . SER A 1 134 ? 7.848 -3.594 -1.309 1 92.56 134 SER A CA 1
ATOM 971 C C . SER A 1 134 ? 8.383 -4.996 -1.047 1 92.56 134 SER A C 1
ATOM 973 O O . SER A 1 134 ? 9.477 -5.156 -0.492 1 92.56 134 SER A O 1
ATOM 975 N N . ILE A 1 135 ? 7.742 -5.98 -1.444 1 94.94 135 ILE A N 1
ATOM 976 C CA . ILE A 1 135 ? 8.117 -7.352 -1.109 1 94.94 135 ILE A CA 1
ATOM 977 C C . ILE A 1 135 ? 9.242 -7.816 -2.025 1 94.94 135 ILE A C 1
ATOM 979 O O . ILE A 1 135 ? 10.164 -8.508 -1.582 1 94.94 135 ILE A O 1
ATOM 983 N N . ARG A 1 136 ? 9.148 -7.426 -3.283 1 92.12 136 ARG A N 1
ATOM 984 C CA . ARG A 1 136 ? 10.141 -7.941 -4.223 1 92.12 136 ARG A CA 1
ATOM 985 C C . ARG A 1 136 ? 11.516 -7.348 -3.947 1 92.12 136 ARG A C 1
ATOM 987 O O . ARG A 1 136 ? 12.531 -7.863 -4.43 1 92.12 136 ARG A O 1
ATOM 994 N N . THR A 1 137 ? 11.555 -6.262 -3.209 1 90.19 137 THR A N 1
ATOM 995 C CA . THR A 1 137 ? 12.828 -5.598 -2.945 1 90.19 137 THR A CA 1
ATOM 996 C C . THR A 1 137 ? 13.406 -6.043 -1.604 1 90.19 137 THR A C 1
ATOM 998 O O . THR A 1 137 ? 14.445 -5.547 -1.175 1 90.19 137 THR A O 1
ATOM 1001 N N . ARG A 1 138 ? 12.75 -6.957 -0.923 1 94.75 138 ARG A N 1
ATOM 1002 C CA . ARG A 1 138 ? 13.328 -7.566 0.271 1 94.75 138 ARG A CA 1
ATOM 1003 C C . ARG A 1 138 ? 14.609 -8.32 -0.066 1 94.75 138 ARG A C 1
ATOM 1005 O O . ARG A 1 138 ? 14.688 -8.992 -1.1 1 94.75 138 ARG A O 1
ATOM 1012 N N . THR A 1 139 ? 15.57 -8.18 0.79 1 95.94 139 THR A N 1
ATOM 1013 C CA . THR A 1 139 ? 16.812 -8.938 0.624 1 95.94 139 THR A CA 1
ATOM 1014 C C . THR A 1 139 ? 16.578 -10.422 0.917 1 95.94 139 THR A C 1
ATOM 1016 O O . THR A 1 139 ? 15.57 -10.789 1.518 1 95.94 139 THR A O 1
ATOM 1019 N N . GLU A 1 140 ? 17.562 -11.203 0.524 1 94.94 140 GLU A N 1
ATOM 1020 C CA . GLU A 1 140 ? 17.516 -12.625 0.826 1 94.94 140 GLU A CA 1
ATOM 1021 C C . GLU A 1 140 ? 17.469 -12.875 2.332 1 94.94 140 GLU A C 1
ATOM 1023 O O . GLU A 1 140 ? 16.766 -13.766 2.803 1 94.94 140 GLU A O 1
ATOM 1028 N N . ALA A 1 141 ? 18.234 -12.07 3.084 1 96.06 141 ALA A N 1
ATOM 1029 C CA . ALA A 1 141 ? 18.266 -12.195 4.539 1 96.06 141 ALA A CA 1
ATOM 1030 C C . ALA A 1 141 ? 16.906 -11.875 5.148 1 96.06 141 ALA A C 1
ATOM 1032 O O . ALA A 1 141 ? 16.453 -12.57 6.07 1 96.06 141 ALA A O 1
ATOM 1033 N N . GLU A 1 142 ? 16.234 -10.883 4.637 1 96.38 142 GLU A N 1
ATOM 1034 C CA . GLU A 1 142 ? 14.906 -10.523 5.109 1 96.38 142 GLU A CA 1
ATOM 1035 C C . GLU A 1 142 ? 13.898 -11.633 4.805 1 96.38 142 GLU A C 1
ATOM 1037 O O . GLU A 1 142 ? 13.078 -11.984 5.652 1 96.38 142 GLU A O 1
ATOM 1042 N N . TRP A 1 143 ? 14.016 -12.188 3.623 1 96.44 143 TRP A N 1
ATOM 1043 C CA . TRP A 1 143 ? 13.094 -13.258 3.24 1 96.44 143 TRP A CA 1
ATOM 1044 C C . TRP A 1 143 ? 13.312 -14.5 4.102 1 96.44 143 TRP A C 1
ATOM 1046 O O . TRP A 1 143 ? 12.352 -15.195 4.449 1 96.44 143 TRP A O 1
ATOM 1056 N N . ALA A 1 144 ? 14.578 -14.805 4.402 1 97.06 144 ALA A N 1
ATOM 1057 C CA . ALA A 1 144 ? 14.875 -15.953 5.254 1 97.06 144 ALA A CA 1
ATOM 1058 C C . ALA A 1 144 ? 14.125 -15.859 6.582 1 97.06 144 ALA A C 1
ATOM 1060 O O . ALA A 1 144 ? 13.617 -16.859 7.09 1 97.06 144 ALA A O 1
ATOM 1061 N N . VAL A 1 145 ? 14.008 -14.672 7.074 1 97.31 145 VAL A N 1
ATOM 1062 C CA . VAL A 1 145 ? 13.305 -14.438 8.336 1 97.31 145 VAL A CA 1
ATOM 1063 C C . VAL A 1 145 ? 11.797 -14.453 8.094 1 97.31 145 VAL A C 1
ATOM 1065 O O . VAL A 1 145 ? 11.062 -15.188 8.773 1 97.31 145 VAL A O 1
A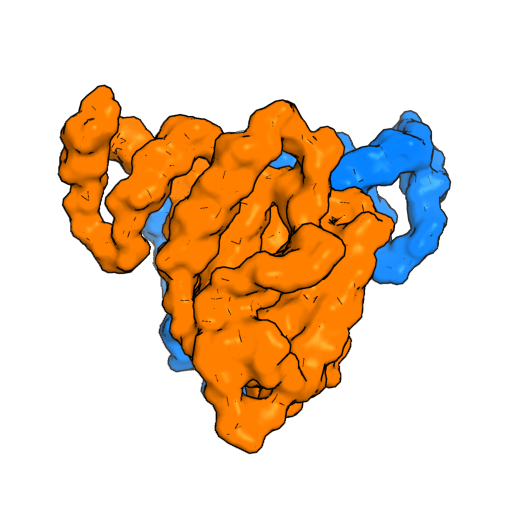TOM 1068 N N . VAL A 1 146 ? 11.305 -13.719 7.113 1 96.25 146 VAL A N 1
ATOM 1069 C CA . VAL A 1 146 ? 9.891 -13.523 6.844 1 96.25 146 VAL A CA 1
ATOM 1070 C C . VAL A 1 146 ? 9.234 -14.867 6.512 1 96.25 146 VAL A C 1
ATOM 1072 O O . VAL A 1 146 ? 8.102 -15.133 6.922 1 96.25 146 VAL A O 1
ATOM 1075 N N . ASP A 1 147 ? 10 -15.719 5.848 1 95.56 147 ASP A N 1
ATOM 1076 C CA . ASP A 1 147 ? 9.461 -17.016 5.43 1 95.56 147 ASP A CA 1
ATOM 1077 C C . ASP A 1 147 ? 9.18 -17.906 6.637 1 95.56 147 ASP A C 1
ATOM 1079 O O . ASP A 1 147 ? 8.422 -18.875 6.535 1 95.56 147 ASP A O 1
ATOM 1083 N N . LEU A 1 148 ? 9.773 -17.609 7.754 1 96.56 148 LEU A N 1
ATOM 1084 C CA . LEU A 1 148 ? 9.602 -18.422 8.945 1 96.56 148 LEU A CA 1
ATOM 1085 C C . LEU A 1 148 ? 8.602 -17.781 9.906 1 96.56 148 LEU A C 1
ATOM 1087 O O . LEU A 1 148 ? 8.25 -18.375 10.93 1 96.56 148 LEU A O 1
ATOM 1091 N N . MET A 1 149 ? 8.133 -16.656 9.508 1 95 149 MET A N 1
ATOM 1092 C CA . MET A 1 149 ? 7.215 -15.922 10.383 1 95 149 MET A CA 1
ATOM 1093 C C . MET A 1 149 ? 5.781 -16.391 10.188 1 95 149 MET A C 1
ATOM 1095 O O . MET A 1 149 ? 5.371 -16.703 9.07 1 95 149 MET A O 1
ATOM 1099 N N . THR A 1 150 ? 5.082 -16.5 11.227 1 89.44 150 THR A N 1
ATOM 1100 C CA . THR A 1 150 ? 3.633 -16.641 11.211 1 89.44 150 THR A CA 1
ATOM 1101 C C . THR A 1 150 ? 2.955 -15.352 11.656 1 89.44 150 THR A C 1
ATOM 1103 O O . THR A 1 150 ? 3.109 -14.922 12.805 1 89.44 150 THR A O 1
ATOM 1106 N N . PRO A 1 151 ? 2.199 -14.789 10.75 1 82.94 151 PRO A N 1
ATOM 1107 C CA . PRO A 1 151 ? 1.574 -13.516 11.109 1 82.94 151 PRO A CA 1
ATOM 1108 C C . PRO A 1 151 ? 0.67 -13.633 12.336 1 82.94 151 PRO A C 1
ATOM 1110 O O . PRO A 1 151 ? -0.029 -14.641 12.5 1 82.94 151 PRO A O 1
ATOM 1113 N N . GLY A 1 152 ? 0.696 -12.578 13.141 1 79.75 152 GLY A N 1
ATOM 1114 C CA . GLY A 1 152 ? -0.175 -12.5 14.305 1 79.75 152 GLY A CA 1
ATOM 1115 C C . GLY A 1 152 ? 0.363 -13.266 15.5 1 79.75 152 GLY A C 1
ATOM 1116 O O . GLY A 1 152 ? -0.176 -13.164 16.609 1 79.75 152 GLY A O 1
ATOM 1117 N N . VAL A 1 153 ? 1.336 -14.148 15.289 1 83.38 153 VAL A N 1
ATOM 1118 C CA . VAL A 1 153 ? 1.914 -14.922 16.391 1 83.38 153 VAL A CA 1
ATOM 1119 C C . VAL A 1 153 ? 3.076 -14.148 17.016 1 83.38 153 VAL A C 1
ATOM 1121 O O . VAL A 1 153 ? 3.965 -13.68 16.297 1 83.38 153 VAL A O 1
ATOM 1124 N N . ARG A 1 154 ? 2.998 -14.039 18.344 1 83.25 154 ARG A N 1
ATOM 1125 C CA . ARG A 1 154 ? 4.031 -13.289 19.047 1 83.25 154 ARG A CA 1
ATOM 1126 C C . ARG A 1 154 ? 5.121 -14.219 19.562 1 83.25 154 ARG A C 1
ATOM 1128 O O . ARG A 1 154 ? 4.902 -15.422 19.719 1 83.25 154 ARG A O 1
ATOM 1135 N N . GLY A 1 155 ? 6.258 -13.727 19.766 1 86.88 155 GLY A N 1
ATOM 1136 C CA . GLY A 1 155 ? 7.332 -14.414 20.453 1 86.88 155 GLY A CA 1
ATOM 1137 C C . GLY A 1 155 ? 8.047 -15.438 19.594 1 86.88 155 GLY A C 1
ATOM 1138 O O . GLY A 1 155 ? 8.547 -16.438 20.094 1 86.88 155 GLY A O 1
ATOM 1139 N N . GLN A 1 156 ? 8.047 -15.227 18.312 1 91.19 156 GLN A N 1
ATOM 1140 C CA . GLN A 1 156 ? 8.633 -16.219 17.422 1 91.19 156 GLN A CA 1
ATOM 1141 C C . GLN A 1 156 ? 10.102 -15.906 17.125 1 91.19 156 GLN A C 1
ATOM 1143 O O . GLN A 1 156 ? 10.781 -16.672 16.453 1 91.19 156 GLN A O 1
ATOM 1148 N N . GLN A 1 157 ? 10.578 -14.805 17.703 1 92 157 GLN A N 1
ATOM 1149 C CA . GLN A 1 157 ? 11.898 -14.297 17.328 1 92 157 GLN A CA 1
ATOM 1150 C C . GLN A 1 157 ? 12.992 -15.273 17.75 1 92 157 GLN A C 1
ATOM 1152 O O . GLN A 1 157 ? 13.945 -15.508 17 1 92 157 GLN A O 1
ATOM 1157 N N . ARG A 1 158 ? 12.945 -15.852 18.984 1 94.25 158 ARG A N 1
ATOM 1158 C CA . ARG A 1 158 ? 13.984 -16.75 19.484 1 94.25 158 ARG A CA 1
ATOM 1159 C C . ARG A 1 158 ? 14.039 -18.031 18.656 1 94.25 158 ARG A C 1
ATOM 1161 O O . ARG A 1 158 ? 15.125 -18.484 18.297 1 94.25 158 ARG A O 1
ATOM 1168 N N . ALA A 1 159 ? 12.891 -18.578 18.328 1 95.94 159 ALA A N 1
ATOM 1169 C CA . ALA A 1 159 ? 12.836 -19.797 17.547 1 95.94 159 ALA A CA 1
ATOM 1170 C C . ALA A 1 159 ? 13.391 -19.578 16.141 1 95.94 159 ALA A C 1
ATOM 1172 O O . ALA A 1 159 ? 14.133 -20.422 15.625 1 95.94 159 ALA A O 1
ATOM 1173 N N . ILE A 1 160 ? 13.055 -18.484 15.531 1 97.75 160 ILE A N 1
ATOM 1174 C CA . ILE A 1 160 ? 13.516 -18.172 14.18 1 97.75 160 ILE A CA 1
ATOM 1175 C C . ILE A 1 160 ? 15.023 -17.922 14.195 1 97.75 160 ILE A C 1
ATOM 1177 O O . ILE A 1 160 ? 15.734 -18.375 13.297 1 97.75 160 ILE A O 1
ATOM 1181 N N . ALA A 1 161 ? 15.469 -17.234 15.172 1 97.88 161 ALA A N 1
ATOM 1182 C CA . ALA A 1 161 ? 16.906 -16.984 15.336 1 97.88 161 ALA A CA 1
ATOM 1183 C C . ALA 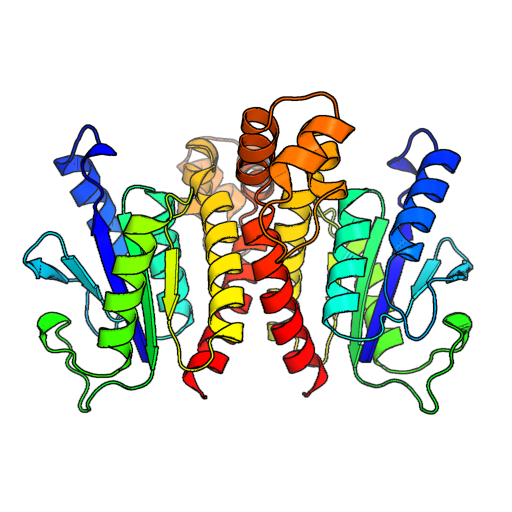A 1 161 ? 17.688 -18.297 15.383 1 97.88 161 ALA A C 1
ATOM 1185 O O . ALA A 1 161 ? 18.719 -18.438 14.727 1 97.88 161 ALA A O 1
ATOM 1186 N N . GLN A 1 162 ? 17.203 -19.203 16.109 1 97.88 162 GLN A N 1
ATOM 1187 C CA . GLN A 1 162 ? 17.844 -20.5 16.234 1 97.88 162 GLN A CA 1
ATOM 1188 C C . GLN A 1 162 ? 17.844 -21.234 14.891 1 97.88 162 GLN A C 1
ATOM 1190 O O . GLN A 1 162 ? 18.875 -21.812 14.492 1 97.88 162 GLN A O 1
ATOM 1195 N N . ALA A 1 163 ? 16.781 -21.219 14.273 1 97.88 163 ALA A N 1
ATOM 1196 C CA . ALA A 1 163 ? 16.656 -21.922 13 1 97.88 163 ALA A CA 1
ATOM 1197 C C . ALA A 1 163 ? 17.625 -21.375 11.969 1 97.88 163 ALA A C 1
ATOM 1199 O O . ALA A 1 163 ? 18.125 -22.109 11.117 1 97.88 163 ALA A O 1
ATOM 1200 N N . LEU A 1 164 ? 17.891 -20.109 12 1 98 164 LEU A N 1
ATOM 1201 C CA . LEU A 1 164 ? 18.703 -19.453 10.977 1 98 164 LEU A CA 1
ATOM 1202 C C . LEU A 1 164 ? 20.125 -19.234 11.477 1 98 164 LEU A C 1
ATOM 1204 O O . LEU A 1 164 ? 20.969 -18.75 10.727 1 98 164 LEU A O 1
ATOM 1208 N N . ASP A 1 165 ? 20.328 -19.547 12.664 1 98.06 165 ASP A N 1
ATOM 1209 C CA . ASP A 1 165 ? 21.641 -19.359 13.297 1 98.06 165 ASP A CA 1
ATOM 1210 C C . ASP A 1 165 ? 22.062 -17.906 13.258 1 98.06 165 ASP A C 1
ATOM 1212 O O . ASP A 1 165 ? 23.156 -17.578 12.781 1 98.06 165 ASP A O 1
ATOM 1216 N N . ILE A 1 166 ? 21.156 -17.016 13.672 1 97.88 166 ILE A N 1
ATOM 1217 C CA . ILE A 1 166 ? 21.422 -15.594 13.859 1 97.88 166 ILE A CA 1
ATOM 1218 C C . ILE A 1 166 ? 20.859 -15.141 15.211 1 97.88 166 ILE A C 1
ATOM 1220 O O . ILE A 1 166 ? 20.312 -15.945 15.953 1 97.88 166 ILE A O 1
ATOM 1224 N N . THR A 1 167 ? 21.125 -13.953 15.633 1 97 167 THR A N 1
ATOM 1225 C CA . THR A 1 167 ? 20.688 -13.453 16.922 1 97 167 THR A CA 1
ATOM 1226 C C . THR A 1 167 ? 19.219 -13.008 16.859 1 97 167 THR A C 1
ATOM 1228 O O . THR A 1 167 ? 18.734 -12.648 15.797 1 97 167 THR A O 1
ATOM 1231 N N . PRO A 1 168 ? 18.578 -13.086 17.984 1 96.19 168 PRO A N 1
ATOM 1232 C CA . PRO A 1 168 ? 17.219 -12.555 18.031 1 96.19 168 PRO A CA 1
ATOM 1233 C C . PRO A 1 168 ? 17.156 -11.078 17.625 1 96.19 168 PRO A C 1
ATOM 1235 O O . PRO A 1 168 ? 16.156 -10.641 17.047 1 96.19 168 PRO A O 1
ATOM 1238 N N . GLN A 1 169 ? 18.203 -10.375 17.922 1 95.25 169 GLN A N 1
ATOM 1239 C CA . GLN A 1 169 ? 18.25 -8.969 17.531 1 95.25 169 GLN A CA 1
ATOM 1240 C C . GLN A 1 169 ? 18.266 -8.82 16.016 1 95.25 169 GLN A C 1
ATOM 1242 O O . GLN A 1 169 ? 17.609 -7.93 15.477 1 95.25 169 GLN A O 1
ATOM 1247 N N . ALA A 1 170 ? 18.969 -9.695 15.398 1 96.5 170 ALA A N 1
ATOM 1248 C CA . ALA A 1 170 ? 19.031 -9.688 13.945 1 96.5 170 ALA A CA 1
ATOM 1249 C C . ALA A 1 170 ? 17.688 -10.031 13.328 1 96.5 170 ALA A C 1
ATOM 1251 O O . ALA A 1 170 ? 17.297 -9.469 12.305 1 96.5 170 ALA A O 1
ATOM 1252 N N . VAL A 1 171 ? 16.953 -10.945 13.969 1 96.94 171 VAL A N 1
ATOM 1253 C CA . VAL A 1 171 ? 15.625 -11.312 13.523 1 96.94 171 VAL A CA 1
ATOM 1254 C C . VAL A 1 171 ? 14.688 -10.117 13.656 1 96.94 171 VAL A C 1
ATOM 1256 O O . VAL A 1 171 ? 13.969 -9.766 12.711 1 96.94 171 VAL A O 1
ATOM 1259 N N . SER A 1 172 ? 14.75 -9.43 14.781 1 93.75 172 SER A N 1
ATOM 1260 C CA . SER A 1 172 ? 13.898 -8.266 15.016 1 93.75 172 SER A CA 1
ATOM 1261 C C . SER A 1 172 ? 14.188 -7.152 14.016 1 93.75 172 SER A C 1
ATOM 1263 O O . SER A 1 172 ? 13.266 -6.516 13.5 1 93.75 172 SER A O 1
ATOM 1265 N N . ALA A 1 173 ? 15.445 -6.965 13.773 1 94.06 173 ALA A N 1
ATOM 1266 C CA . ALA A 1 173 ? 15.852 -5.945 12.812 1 94.06 173 ALA A CA 1
ATOM 1267 C C . ALA A 1 173 ? 15.352 -6.277 11.414 1 94.06 173 ALA A C 1
ATOM 1269 O O . ALA A 1 173 ? 14.875 -5.395 10.695 1 94.06 173 ALA A O 1
ATOM 1270 N N . ALA A 1 174 ? 15.398 -7.555 11.055 1 95.25 174 ALA A N 1
ATOM 1271 C CA . ALA A 1 174 ? 14.938 -7.992 9.742 1 95.25 174 ALA A CA 1
ATOM 1272 C C . ALA A 1 174 ? 13.43 -7.816 9.602 1 95.25 174 ALA A C 1
ATOM 1274 O O . ALA A 1 174 ? 12.938 -7.449 8.531 1 95.25 174 ALA A O 1
ATOM 1275 N N . ILE A 1 175 ? 12.719 -8.078 10.664 1 93.62 175 ILE A N 1
ATOM 1276 C CA . ILE A 1 175 ? 11.266 -7.922 10.656 1 93.62 175 ILE A CA 1
ATOM 1277 C C . ILE A 1 175 ? 10.906 -6.453 10.414 1 93.62 175 ILE A C 1
ATOM 1279 O O . ILE A 1 175 ? 10.055 -6.145 9.578 1 93.62 175 ILE A O 1
ATOM 1283 N N . VAL A 1 176 ? 11.617 -5.594 11.047 1 90.5 176 VAL A N 1
ATOM 1284 C CA . VAL A 1 176 ? 11.359 -4.16 10.922 1 90.5 176 VAL A CA 1
ATOM 1285 C C . VAL A 1 176 ? 11.75 -3.691 9.523 1 90.5 176 VAL A C 1
ATOM 1287 O O . VAL A 1 176 ? 10.945 -3.053 8.828 1 90.5 176 VAL A O 1
ATOM 1290 N N . ARG A 1 177 ? 12.914 -4.086 9.031 1 91.69 177 ARG A N 1
ATOM 1291 C CA . ARG A 1 177 ? 13.43 -3.646 7.738 1 91.69 177 ARG A CA 1
ATOM 1292 C C . ARG A 1 177 ? 12.562 -4.172 6.598 1 91.69 177 ARG A C 1
ATOM 1294 O O . ARG A 1 177 ? 12.391 -3.498 5.582 1 91.69 177 ARG A O 1
ATOM 1301 N N . SER A 1 178 ? 12.023 -5.328 6.805 1 93.94 178 SER A N 1
ATOM 1302 C CA . SER A 1 178 ? 11.25 -5.977 5.75 1 93.94 178 SER A CA 1
ATOM 1303 C C . SER A 1 178 ? 9.852 -5.375 5.645 1 93.94 178 SER A C 1
ATOM 1305 O O . SER A 1 178 ? 9.148 -5.602 4.66 1 93.94 178 SER A O 1
ATOM 1307 N N . GLY A 1 179 ? 9.453 -4.66 6.707 1 92.56 179 GLY A N 1
ATOM 1308 C CA . GLY A 1 179 ? 8.102 -4.133 6.742 1 92.56 179 GLY A CA 1
ATOM 1309 C C . GLY A 1 179 ? 7.047 -5.215 6.887 1 92.56 179 GLY A C 1
ATOM 1310 O O . GLY A 1 179 ? 5.895 -5.02 6.492 1 92.56 179 GLY A O 1
ATOM 1311 N N . PHE A 1 180 ? 7.375 -6.34 7.453 1 94.25 180 PHE A N 1
ATOM 1312 C CA . PHE A 1 180 ? 6.535 -7.527 7.496 1 94.25 180 PHE A CA 1
ATOM 1313 C C . PHE A 1 180 ? 5.199 -7.227 8.164 1 94.25 180 PHE A C 1
ATOM 1315 O O . PHE A 1 180 ? 4.141 -7.566 7.637 1 94.25 180 PHE A O 1
ATOM 1322 N N . ASN A 1 181 ? 5.219 -6.547 9.297 1 91.81 181 ASN A N 1
ATOM 1323 C CA . ASN A 1 181 ? 3.986 -6.309 10.039 1 91.81 181 ASN A CA 1
ATOM 1324 C C . ASN A 1 181 ? 3.043 -5.383 9.273 1 91.81 181 ASN A C 1
ATOM 1326 O O . ASN A 1 181 ? 1.842 -5.645 9.188 1 91.81 181 ASN A O 1
ATOM 1330 N N . ASP A 1 182 ? 3.57 -4.297 8.672 1 93.44 182 ASP A N 1
ATOM 1331 C CA . ASP A 1 182 ? 2.756 -3.381 7.883 1 93.44 182 ASP A CA 1
ATOM 1332 C C . ASP A 1 182 ? 2.18 -4.078 6.652 1 93.44 182 ASP A C 1
ATOM 1334 O O . ASP A 1 182 ? 1.026 -3.85 6.285 1 93.44 182 ASP A O 1
ATOM 1338 N N . GLU A 1 183 ? 3.023 -4.898 6.109 1 95.56 183 GLU A N 1
ATOM 1339 C CA . GLU A 1 183 ? 2.57 -5.648 4.941 1 95.56 183 GLU A CA 1
ATOM 1340 C C . GLU A 1 183 ? 1.398 -6.559 5.293 1 95.56 183 GLU A C 1
ATOM 1342 O O . GLU A 1 183 ? 0.408 -6.617 4.559 1 95.56 183 GLU A O 1
ATOM 1347 N N . HIS A 1 184 ? 1.545 -7.258 6.355 1 94.81 184 HIS A N 1
ATOM 1348 C CA . HIS A 1 184 ? 0.474 -8.156 6.773 1 94.81 184 HIS A CA 1
ATOM 1349 C C . HIS A 1 184 ? -0.833 -7.398 6.977 1 94.81 184 HIS A C 1
ATOM 1351 O O . HIS A 1 184 ? -1.88 -7.809 6.473 1 94.81 184 HIS A O 1
ATOM 1357 N N . ASP A 1 185 ? -0.78 -6.332 7.703 1 95.31 185 ASP A N 1
ATOM 1358 C CA . ASP A 1 185 ? -1.963 -5.508 7.934 1 95.31 185 ASP A CA 1
ATOM 1359 C C . ASP A 1 185 ? -2.52 -4.965 6.617 1 95.31 185 ASP A C 1
ATOM 1361 O O . ASP A 1 185 ? -3.732 -4.969 6.402 1 95.31 185 ASP A O 1
ATOM 1365 N N . ALA A 1 186 ? -1.646 -4.52 5.77 1 97.25 186 ALA A N 1
ATOM 1366 C CA . ALA A 1 186 ? -2.031 -3.955 4.48 1 97.25 186 ALA A 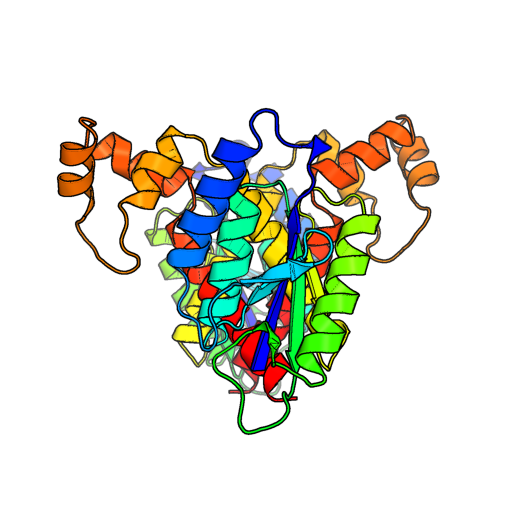CA 1
ATOM 1367 C C . ALA A 1 186 ? -2.771 -4.984 3.631 1 97.25 186 ALA A C 1
ATOM 1369 O O . ALA A 1 186 ? -3.732 -4.648 2.936 1 97.25 186 ALA A O 1
ATOM 1370 N N . ARG A 1 187 ? -2.309 -6.238 3.701 1 97.94 187 ARG A N 1
ATOM 1371 C CA . ARG A 1 187 ? -2.965 -7.309 2.957 1 97.94 187 ARG A CA 1
ATOM 1372 C C . ARG A 1 187 ? -4.438 -7.414 3.338 1 97.94 187 ARG A C 1
ATOM 1374 O O . ARG A 1 187 ? -5.297 -7.598 2.473 1 97.94 187 ARG A O 1
ATOM 1381 N N . ALA A 1 188 ? -4.711 -7.285 4.578 1 97.12 188 ALA A N 1
ATOM 1382 C CA . ALA A 1 188 ? -6.094 -7.363 5.043 1 97.12 188 ALA A CA 1
ATOM 1383 C C . ALA A 1 188 ? -6.926 -6.211 4.488 1 97.12 188 ALA A C 1
ATOM 1385 O O . ALA A 1 188 ? -8.102 -6.387 4.164 1 97.12 188 ALA A O 1
ATOM 1386 N N . GLY A 1 189 ? -6.32 -5.051 4.398 1 97.88 189 GLY A N 1
ATOM 1387 C CA . GLY A 1 189 ? -7.004 -3.91 3.809 1 97.88 189 GLY A CA 1
ATOM 1388 C C . GLY A 1 189 ? -7.336 -4.105 2.342 1 97.88 189 GLY A C 1
ATOM 1389 O O . GLY A 1 189 ? -8.453 -3.811 1.907 1 97.88 189 GLY A O 1
ATOM 1390 N N . VAL A 1 190 ? -6.391 -4.59 1.629 1 98.56 190 VAL A N 1
ATOM 1391 C CA . VAL A 1 190 ? -6.613 -4.84 0.208 1 98.56 190 VAL A CA 1
ATOM 1392 C C . VAL A 1 190 ? -7.688 -5.906 0.032 1 98.56 190 VAL A C 1
ATOM 1394 O O . VAL A 1 190 ? -8.531 -5.805 -0.858 1 98.56 190 VAL A O 1
ATOM 1397 N N . ALA A 1 191 ? -7.656 -6.922 0.895 1 98.5 191 ALA A N 1
ATOM 1398 C CA . ALA A 1 191 ? -8.672 -7.969 0.834 1 98.5 191 ALA A CA 1
ATOM 1399 C C . ALA A 1 191 ? -10.07 -7.391 1.04 1 98.5 191 ALA A C 1
ATOM 1401 O O . ALA A 1 191 ? -11.023 -7.816 0.392 1 98.5 191 ALA A O 1
ATOM 1402 N N . ARG A 1 192 ? -10.188 -6.457 1.886 1 97.62 192 ARG A N 1
ATOM 1403 C CA . ARG A 1 192 ? -11.477 -5.824 2.127 1 97.62 192 ARG A CA 1
ATOM 1404 C C . ARG A 1 192 ? -11.961 -5.078 0.889 1 97.62 192 ARG A C 1
ATOM 1406 O O . ARG A 1 192 ? -13.148 -5.102 0.568 1 97.62 192 ARG A O 1
ATOM 1413 N N . LEU A 1 193 ? -11.062 -4.371 0.241 1 97.81 193 LEU A N 1
ATOM 1414 C CA . LEU A 1 193 ? -11.422 -3.691 -1 1 97.81 193 LEU A CA 1
ATOM 1415 C C . LEU A 1 193 ? -11.867 -4.695 -2.059 1 97.81 193 LEU A C 1
ATOM 1417 O O . LEU A 1 193 ? -12.812 -4.43 -2.811 1 97.81 193 LEU A O 1
ATOM 1421 N N . LEU A 1 194 ? -11.156 -5.836 -2.082 1 98.25 194 LEU A N 1
ATOM 1422 C CA . LEU A 1 194 ? -11.547 -6.883 -3.023 1 98.25 194 LEU A CA 1
ATOM 1423 C C . LEU A 1 194 ? -12.945 -7.402 -2.717 1 98.25 194 LEU A C 1
ATOM 1425 O O . LEU A 1 194 ? -13.727 -7.668 -3.631 1 98.25 194 LEU A O 1
ATOM 1429 N N . GLN A 1 195 ? -13.25 -7.566 -1.453 1 97.12 195 GLN A N 1
ATOM 1430 C CA . GLN A 1 195 ? -14.586 -8 -1.056 1 97.12 195 GLN A CA 1
ATOM 1431 C C . GLN A 1 195 ? -15.641 -6.992 -1.485 1 97.12 195 GLN A C 1
ATOM 1433 O O . GLN A 1 195 ? -16.719 -7.375 -1.959 1 97.12 195 GLN A O 1
ATOM 1438 N N . LEU A 1 196 ? -15.305 -5.746 -1.31 1 94.94 196 LEU A N 1
ATOM 1439 C CA . LEU A 1 196 ? -16.203 -4.684 -1.747 1 94.94 196 LEU A CA 1
ATOM 1440 C C . LEU A 1 196 ? -16.438 -4.75 -3.254 1 94.94 196 LEU A C 1
ATOM 1442 O O . LEU A 1 196 ? -17.562 -4.598 -3.725 1 94.94 196 LEU A O 1
ATOM 1446 N N . ALA A 1 197 ? -15.336 -4.918 -3.971 1 96.19 197 ALA A N 1
ATOM 1447 C CA . ALA A 1 197 ? -15.422 -5.008 -5.426 1 96.19 197 ALA A CA 1
ATOM 1448 C C . ALA A 1 197 ? -16.281 -6.195 -5.855 1 96.19 197 ALA A C 1
ATOM 1450 O O . ALA A 1 197 ? -17.016 -6.113 -6.836 1 96.19 197 ALA A O 1
ATOM 1451 N N . ASP A 1 198 ? -16.156 -7.277 -5.168 1 95.62 198 ASP A N 1
ATOM 1452 C CA . ASP A 1 198 ? -16.875 -8.5 -5.508 1 95.62 198 ASP A CA 1
ATOM 1453 C C . ASP A 1 198 ? -18.359 -8.383 -5.168 1 95.62 198 ASP A C 1
ATOM 1455 O O . ASP A 1 198 ? -19.188 -9.062 -5.762 1 95.62 198 ASP A O 1
ATOM 1459 N N . ALA A 1 199 ? -18.719 -7.57 -4.137 1 89.44 199 ALA A N 1
ATOM 1460 C CA . ALA A 1 199 ? -20.109 -7.391 -3.703 1 89.44 199 ALA A CA 1
ATOM 1461 C C . ALA A 1 199 ? -20.875 -6.512 -4.684 1 89.44 199 ALA A C 1
ATOM 1463 O O . ALA A 1 199 ? -22.109 -6.504 -4.684 1 89.44 199 ALA A O 1
ATOM 1464 N N . GLY A 1 200 ? -20.234 -5.668 -5.496 1 78.19 200 GLY A N 1
ATOM 1465 C CA . GLY A 1 200 ? -20.922 -4.773 -6.414 1 78.19 200 GLY A CA 1
ATOM 1466 C C . GLY A 1 200 ? -21.125 -5.371 -7.793 1 78.19 200 GLY A C 1
ATOM 1467 O O . GLY A 1 200 ? -20.906 -6.57 -7.996 1 78.19 200 GLY A O 1
ATOM 1468 N N . MET B 1 1 ? -16.828 11.266 9.188 1 96.12 1 MET B N 1
ATOM 1469 C CA . MET B 1 1 ? -15.93 12.414 9.273 1 96.12 1 MET B CA 1
ATOM 1470 C C . MET B 1 1 ? -14.531 11.992 9.727 1 96.12 1 MET B C 1
ATOM 1472 O O . MET B 1 1 ? -14.359 10.891 10.258 1 96.12 1 MET B O 1
ATOM 1476 N N . PHE B 1 2 ? -13.547 12.852 9.406 1 98.44 2 PHE B N 1
ATOM 1477 C CA . PHE B 1 2 ? -12.148 12.523 9.648 1 98.44 2 PHE B CA 1
ATOM 1478 C C . PHE B 1 2 ? -11.461 13.633 10.438 1 98.44 2 PHE B C 1
ATOM 1480 O O . PHE B 1 2 ? -11.617 14.812 10.133 1 98.44 2 PHE B O 1
ATOM 1487 N N . VAL B 1 3 ? -10.773 13.203 11.43 1 98.69 3 VAL B N 1
ATOM 1488 C CA . VAL B 1 3 ? -9.945 14.109 12.211 1 98.69 3 VAL B CA 1
ATOM 1489 C C . VAL B 1 3 ? -8.5 13.609 12.227 1 98.69 3 VAL B C 1
ATOM 1491 O O . VAL B 1 3 ? -8.258 12.422 12.43 1 98.69 3 VAL B O 1
ATOM 1494 N N . VAL B 1 4 ? -7.57 14.461 11.977 1 98.88 4 VAL B N 1
ATOM 1495 C CA . VAL B 1 4 ? -6.148 14.133 12.031 1 98.88 4 VAL B CA 1
ATOM 1496 C C . VAL B 1 4 ? -5.488 14.906 13.172 1 98.88 4 VAL B C 1
ATOM 1498 O O . VAL B 1 4 ? -5.582 16.125 13.234 1 98.88 4 VAL B O 1
ATOM 1501 N N . ALA B 1 5 ? -4.871 14.18 14.062 1 98.69 5 ALA B N 1
ATOM 1502 C CA . ALA B 1 5 ? -4.082 14.727 15.164 1 98.69 5 ALA B CA 1
ATOM 1503 C C . ALA B 1 5 ? -2.594 14.461 14.961 1 98.69 5 ALA B C 1
ATOM 1505 O O . ALA B 1 5 ? -2.197 13.344 14.625 1 98.69 5 ALA B O 1
ATOM 1506 N N . LEU B 1 6 ? -1.798 15.461 15.133 1 98.06 6 LEU B N 1
ATOM 1507 C CA . LEU B 1 6 ? -0.358 15.367 14.922 1 98.06 6 LEU B CA 1
ATOM 1508 C C . LEU B 1 6 ? 0.403 15.844 16.156 1 98.06 6 LEU B C 1
ATOM 1510 O O . LEU B 1 6 ? -0.041 16.766 16.844 1 98.06 6 LEU B O 1
ATOM 1514 N N . SER B 1 7 ? 1.505 15.297 16.375 1 96.25 7 SER B N 1
ATOM 1515 C CA . SER B 1 7 ? 2.441 15.773 17.391 1 96.25 7 SER B CA 1
ATOM 1516 C C . SER B 1 7 ? 3.885 15.617 16.922 1 96.25 7 SER B C 1
ATOM 1518 O O . SER B 1 7 ? 4.367 14.5 16.734 1 96.25 7 SER B O 1
ATOM 1520 N N . PRO B 1 8 ? 4.602 16.781 16.75 1 92.44 8 PRO B N 1
ATOM 1521 C CA . PRO B 1 8 ? 6.004 16.688 16.328 1 92.44 8 PRO B CA 1
ATOM 1522 C C . PRO B 1 8 ? 6.879 15.961 17.344 1 92.44 8 PRO B C 1
ATOM 1524 O O . PRO B 1 8 ? 6.617 16.031 18.547 1 92.44 8 PRO B O 1
ATOM 1527 N N . ARG B 1 9 ? 7.797 15.25 16.75 1 88.06 9 ARG B N 1
ATOM 1528 C CA . ARG B 1 9 ? 8.844 14.609 17.547 1 88.06 9 ARG B CA 1
ATOM 1529 C C . ARG B 1 9 ? 10.133 15.422 17.5 1 88.06 9 ARG B C 1
ATOM 1531 O O . ARG B 1 9 ? 11.016 15.148 16.688 1 88.06 9 ARG B O 1
ATOM 1538 N N . PRO B 1 10 ? 10.258 16.375 18.328 1 69.56 10 PRO B N 1
ATOM 1539 C CA . PRO B 1 10 ? 11.367 17.328 18.219 1 69.56 10 PRO B CA 1
ATOM 1540 C C . PRO B 1 10 ? 12.734 16.641 18.172 1 69.56 10 PRO B C 1
ATOM 1542 O O . PRO B 1 10 ? 13.656 17.141 17.516 1 69.56 10 PRO B O 1
ATOM 1545 N N . ARG B 1 11 ? 12.977 15.594 18.844 1 75 11 ARG B N 1
ATOM 1546 C CA . ARG B 1 11 ? 14.297 14.961 18.891 1 75 11 ARG B CA 1
ATOM 1547 C C . ARG B 1 11 ? 14.688 14.438 17.516 1 75 11 ARG B C 1
ATOM 1549 O O . ARG B 1 11 ? 15.852 14.086 17.281 1 75 11 ARG B O 1
ATOM 1556 N N . SER B 1 12 ? 13.742 14.711 16.578 1 74.81 12 SER B N 1
ATOM 1557 C CA . SER B 1 12 ? 14.008 14.125 15.273 1 74.81 12 SER B CA 1
ATOM 1558 C C . SER B 1 12 ? 14.438 15.195 14.273 1 74.81 12 SER B C 1
ATOM 1560 O O . SER B 1 12 ? 14.742 14.883 13.117 1 74.81 12 SER B O 1
ATOM 1562 N N . VAL B 1 13 ? 14.453 16.406 14.82 1 82.62 13 VAL B N 1
ATOM 1563 C CA . VAL B 1 13 ? 14.773 17.438 13.844 1 82.62 13 VAL B CA 1
ATOM 1564 C C . VAL B 1 13 ? 15.867 18.359 14.391 1 82.62 13 VAL B C 1
ATOM 1566 O O . VAL B 1 13 ? 15.898 18.641 15.586 1 82.62 13 VAL B O 1
ATOM 1569 N N . THR B 1 14 ? 16.781 18.719 13.617 1 83.5 14 THR B N 1
ATOM 1570 C CA . THR B 1 14 ? 17.875 19.609 14 1 83.5 14 THR B CA 1
ATOM 1571 C C . THR B 1 14 ? 17.453 21.062 13.914 1 83.5 14 THR B C 1
ATOM 1573 O O . THR B 1 14 ? 17.812 21.875 14.781 1 83.5 14 THR B O 1
ATOM 1576 N N . ASP B 1 15 ? 16.719 21.375 12.953 1 89 15 ASP B N 1
ATOM 1577 C CA . ASP B 1 15 ? 16.203 22.734 12.75 1 89 15 ASP B CA 1
ATOM 1578 C C . ASP B 1 15 ? 14.688 22.781 12.922 1 89 15 ASP B C 1
ATOM 1580 O O . ASP B 1 15 ? 13.945 22.578 11.953 1 89 15 ASP B O 1
ATOM 1584 N N . VAL B 1 16 ? 14.32 23.125 14.125 1 85.38 16 VAL B N 1
ATOM 1585 C CA . VAL B 1 16 ? 12.922 23.062 14.523 1 85.38 16 VAL B CA 1
ATOM 1586 C C . VAL B 1 16 ? 12.109 24.094 13.727 1 85.38 16 VAL B C 1
ATOM 1588 O O . VAL B 1 16 ? 11.008 23.781 13.258 1 85.38 16 VAL B O 1
ATOM 1591 N N . ALA B 1 17 ? 12.672 25.219 13.57 1 90.31 17 ALA B N 1
ATOM 1592 C CA . ALA B 1 17 ? 11.984 26.281 12.844 1 90.31 17 ALA B CA 1
ATOM 1593 C C . ALA B 1 17 ? 11.719 25.875 11.391 1 90.31 17 ALA B C 1
ATOM 1595 O O . ALA B 1 17 ? 10.602 26.031 10.891 1 90.31 17 ALA B O 1
ATOM 1596 N N . ALA B 1 18 ? 12.727 25.391 10.812 1 92.62 18 ALA B N 1
ATOM 1597 C CA . ALA B 1 18 ? 12.602 24.969 9.422 1 92.62 18 ALA B CA 1
ATOM 1598 C C . ALA B 1 18 ? 11.617 23.812 9.289 1 92.62 18 ALA B C 1
ATOM 1600 O O . ALA B 1 18 ? 10.82 23.766 8.344 1 92.62 18 ALA B O 1
ATOM 1601 N N . ALA B 1 19 ? 11.656 22.922 10.211 1 92.12 19 ALA B N 1
ATOM 1602 C CA . ALA B 1 19 ? 10.75 21.781 10.211 1 92.12 19 ALA B CA 1
ATOM 1603 C C . ALA B 1 19 ? 9.297 22.234 10.367 1 92.12 19 ALA B C 1
ATOM 1605 O O . ALA B 1 19 ? 8.406 21.734 9.672 1 92.12 19 ALA B O 1
ATOM 1606 N N . GLY B 1 20 ? 9.141 23.188 11.242 1 93.5 20 GLY B N 1
ATOM 1607 C CA . GLY B 1 20 ? 7.816 23.75 11.445 1 93.5 20 GLY B CA 1
ATOM 1608 C C . GLY B 1 20 ? 7.258 24.422 10.203 1 93.5 20 GLY B C 1
ATOM 1609 O O . GLY B 1 20 ? 6.094 24.219 9.852 1 93.5 20 GLY B O 1
ATOM 1610 N N . GLU B 1 21 ? 8.094 25.172 9.602 1 95.75 21 GLU B N 1
ATOM 1611 C CA . GLU B 1 21 ? 7.684 25.844 8.375 1 95.75 21 GLU B CA 1
ATOM 1612 C C . GLU B 1 21 ? 7.297 24.844 7.293 1 95.75 21 GLU B C 1
ATOM 1614 O O . GLU B 1 21 ? 6.289 25.016 6.609 1 95.75 21 GLU B O 1
ATOM 1619 N N . ALA B 1 22 ? 8.078 23.812 7.203 1 95.19 22 ALA B N 1
ATOM 1620 C CA . ALA B 1 22 ? 7.801 22.781 6.211 1 95.19 22 ALA B CA 1
ATOM 1621 C C . ALA B 1 22 ? 6.477 22.078 6.496 1 95.19 22 ALA B C 1
ATOM 1623 O O . ALA B 1 22 ? 5.699 21.812 5.578 1 95.19 22 ALA B O 1
ATOM 1624 N N . LEU B 1 23 ? 6.277 21.828 7.758 1 96.5 23 LEU B N 1
ATOM 1625 C CA . LEU B 1 23 ? 5.047 21.172 8.164 1 96.5 23 LEU B CA 1
ATOM 1626 C C . LEU B 1 23 ? 3.828 22.016 7.809 1 96.5 23 LEU B C 1
ATOM 1628 O O . LEU B 1 23 ? 2.885 21.516 7.191 1 96.5 23 LEU B O 1
ATOM 1632 N N . TRP B 1 24 ? 3.9 23.266 8.07 1 97.19 24 TRP B N 1
ATOM 1633 C CA . TRP B 1 24 ? 2.775 24.156 7.805 1 97.19 24 TRP B CA 1
ATOM 1634 C C . TRP B 1 24 ? 2.576 24.344 6.305 1 97.19 24 TRP B C 1
ATOM 1636 O O . TRP B 1 24 ? 1.441 24.469 5.836 1 97.19 24 TRP B O 1
ATOM 1646 N N . HIS B 1 25 ? 3.656 24.391 5.652 1 97.12 25 HIS B N 1
ATOM 1647 C CA . HIS B 1 25 ? 3.559 24.484 4.199 1 97.12 25 HIS B CA 1
ATOM 1648 C C . HIS B 1 25 ? 2.805 23.281 3.627 1 97.12 25 HIS B C 1
ATOM 1650 O O . HIS B 1 25 ? 1.91 23.453 2.795 1 97.12 25 HIS B O 1
ATOM 1656 N N . GLN B 1 26 ? 3.141 22.094 4.062 1 96.69 26 GLN B N 1
ATOM 1657 C CA . GLN B 1 26 ? 2.486 20.875 3.582 1 96.69 26 GLN B CA 1
ATOM 1658 C C . GLN B 1 26 ? 1.016 20.844 3.99 1 96.69 26 GLN B C 1
ATOM 1660 O O . GLN B 1 26 ? 0.143 20.562 3.168 1 96.69 26 GLN B O 1
ATOM 1665 N N . LEU B 1 27 ? 0.746 21.203 5.242 1 97.81 27 LEU B N 1
ATOM 1666 C CA . LEU B 1 27 ? -0.617 21.125 5.762 1 97.81 27 LEU B CA 1
ATOM 1667 C C . LEU B 1 27 ? -1.506 22.172 5.082 1 97.81 27 LEU B C 1
ATOM 1669 O O . LEU B 1 27 ? -2.711 21.953 4.938 1 97.81 27 LEU B O 1
ATOM 1673 N N . GLY B 1 28 ? -0.854 23.281 4.688 1 97.38 28 GLY B N 1
ATOM 1674 C CA . GLY B 1 28 ? -1.582 24.344 3.99 1 97.38 28 GLY B CA 1
ATOM 1675 C C . GLY B 1 28 ? -2.133 23.891 2.648 1 97.38 28 GLY B C 1
ATOM 1676 O O . GLY B 1 28 ? -3.018 24.547 2.09 1 97.38 28 GLY B O 1
ATOM 1677 N N . GLN B 1 29 ? -1.652 22.781 2.102 1 96.19 29 GLN B N 1
ATOM 1678 C CA . GLN B 1 29 ? -2.055 22.281 0.791 1 96.19 29 GLN B CA 1
ATOM 1679 C C . GLN B 1 29 ? -3.238 21.328 0.905 1 96.19 29 GLN B C 1
ATOM 1681 O O . GLN B 1 29 ? -3.814 20.922 -0.106 1 96.19 29 GLN B O 1
ATOM 1686 N N . VAL B 1 30 ? -3.615 20.953 2.076 1 97.69 30 VAL B N 1
ATOM 1687 C CA . VAL B 1 30 ? -4.66 19.953 2.291 1 97.69 30 VAL B CA 1
ATOM 1688 C C . VAL B 1 30 ? -6.031 20.625 2.24 1 97.69 30 VAL B C 1
ATOM 1690 O O . VAL B 1 30 ? -6.23 21.688 2.822 1 97.69 30 VAL B O 1
ATOM 1693 N N . HIS B 1 31 ? -6.961 20.031 1.446 1 97.81 31 HIS B N 1
ATOM 1694 C CA . HIS B 1 31 ? -8.344 20.484 1.476 1 97.81 31 HIS B CA 1
ATOM 1695 C C . HIS B 1 31 ? -9.016 20.125 2.799 1 97.81 31 HIS B C 1
ATOM 1697 O O . HIS B 1 31 ? -9.172 18.953 3.127 1 97.81 31 HIS B O 1
ATOM 1703 N N . THR B 1 32 ? -9.398 21.156 3.594 1 97.81 32 THR B N 1
ATOM 1704 C CA . THR B 1 32 ? -9.898 20.891 4.941 1 97.81 32 THR B CA 1
ATOM 1705 C C . THR B 1 32 ? -11.273 21.531 5.141 1 97.81 32 THR B C 1
ATOM 1707 O O . THR B 1 32 ? -11.617 22.5 4.469 1 97.81 32 THR B O 1
ATOM 1710 N N . HIS B 1 33 ? -12.078 20.891 5.926 1 96.06 33 HIS B N 1
ATOM 1711 C CA . HIS B 1 33 ? -13.258 21.547 6.5 1 96.06 33 HIS B CA 1
ATOM 1712 C C . HIS B 1 33 ? -12.859 22.547 7.57 1 96.06 33 HIS B C 1
ATOM 1714 O O . HIS B 1 33 ? -13.328 23.688 7.559 1 96.06 33 HIS B O 1
ATOM 1720 N N . ALA B 1 34 ? -12.047 22.156 8.461 1 96.44 34 ALA B N 1
ATOM 1721 C CA . ALA B 1 34 ? -11.375 23.016 9.438 1 96.44 34 ALA B CA 1
ATOM 1722 C C . ALA B 1 34 ? -9.859 22.922 9.289 1 96.44 34 ALA B C 1
ATOM 1724 O O . ALA B 1 34 ? -9.281 21.844 9.344 1 96.44 34 ALA B O 1
ATOM 1725 N N . PRO B 1 35 ? -9.203 24.047 9.141 1 96.44 35 PRO B N 1
ATOM 1726 C CA . PRO B 1 35 ? -7.758 24.031 8.898 1 96.44 35 PRO B CA 1
ATOM 1727 C C . PRO B 1 35 ? -6.969 23.484 10.086 1 96.44 35 PRO B C 1
ATOM 1729 O O . PRO B 1 35 ? -7.441 23.547 11.227 1 96.44 35 PRO B O 1
ATOM 1732 N N . PHE B 1 36 ? -5.844 22.922 9.805 1 97.88 36 PHE B N 1
ATOM 1733 C CA . PHE B 1 36 ? -4.949 22.484 10.875 1 97.88 36 PHE B CA 1
ATOM 1734 C C . PHE B 1 36 ? -4.598 23.656 11.789 1 97.88 36 PHE B C 1
ATOM 1736 O O . PHE B 1 36 ? -4.293 24.75 11.32 1 97.88 36 PHE B O 1
ATOM 1743 N N . THR B 1 37 ? -4.66 23.391 13.023 1 97.12 37 THR B N 1
ATOM 1744 C CA . THR B 1 37 ? -4.422 24.406 14.055 1 97.12 37 THR B CA 1
ATOM 1745 C C . THR B 1 37 ? -3.562 23.828 15.18 1 97.12 37 THR B C 1
ATOM 1747 O O . THR B 1 37 ? -3.748 22.688 15.594 1 97.12 37 THR B O 1
ATOM 1750 N N . ALA B 1 38 ? -2.627 24.641 15.578 1 96.19 38 ALA B N 1
ATOM 1751 C CA . ALA B 1 38 ? -1.829 24.266 16.734 1 96.19 38 ALA B CA 1
ATOM 1752 C C . ALA B 1 38 ? -2.607 24.484 18.031 1 96.19 38 ALA B C 1
ATOM 1754 O O . ALA B 1 38 ? -3.195 25.547 18.234 1 96.19 38 ALA B O 1
ATOM 1755 N N . LEU B 1 39 ? -2.701 23.469 18.734 1 94.94 39 LEU B N 1
ATOM 1756 C CA . LEU B 1 39 ? -3.316 23.531 20.062 1 94.94 39 LEU B CA 1
ATOM 1757 C C . LEU B 1 39 ? -2.256 23.484 21.156 1 94.94 39 LEU B C 1
ATOM 1759 O O . LEU B 1 39 ? -1.059 23.562 20.859 1 94.94 39 LEU B O 1
ATOM 1763 N N . SER B 1 40 ? -2.572 23.438 22.375 1 89.75 40 SER B N 1
ATOM 1764 C CA . SER B 1 40 ? -1.611 23.359 23.469 1 89.75 40 SER B CA 1
ATOM 1765 C C . SER B 1 40 ? -0.849 22.047 23.438 1 89.75 40 SER B C 1
ATOM 1767 O O . SER B 1 40 ? -1.336 21.047 22.891 1 89.75 40 SER B O 1
ATOM 1769 N N . GLY B 1 41 ? 0.431 21.969 24.047 1 87.81 41 GLY B N 1
ATOM 1770 C CA . GLY B 1 41 ? 1.184 20.734 24.266 1 87.81 41 GLY B CA 1
ATOM 1771 C C . GLY B 1 41 ? 1.7 20.125 22.969 1 87.81 41 GLY B C 1
ATOM 1772 O O . GLY B 1 41 ? 1.747 18.906 22.844 1 87.81 41 GLY B O 1
ATOM 1773 N N . GLN B 1 42 ? 1.938 20.859 21.797 1 90.12 42 GLN B N 1
ATOM 1774 C CA . GLN B 1 42 ? 2.51 20.422 20.531 1 90.12 42 GLN B CA 1
ATOM 1775 C C . GLN B 1 42 ? 1.465 19.719 19.672 1 90.12 42 GLN B C 1
ATOM 1777 O O . GLN B 1 42 ? 1.809 19.016 18.719 1 90.12 42 GLN B O 1
ATOM 1782 N N . LEU B 1 43 ? 0.299 19.812 20.109 1 96.62 43 LEU B N 1
ATOM 1783 C CA . LEU B 1 43 ? -0.792 19.156 19.406 1 96.62 43 LEU B CA 1
ATOM 1784 C C . LEU B 1 43 ? -1.26 20.016 18.219 1 96.62 43 LEU B C 1
ATOM 1786 O O . LEU B 1 43 ? -1.512 21.203 18.375 1 96.62 43 LEU B O 1
ATOM 1790 N N . LEU B 1 44 ? -1.271 19.422 17.062 1 97.81 44 LEU B N 1
ATOM 1791 C CA . LEU B 1 44 ? -1.932 20 15.898 1 97.81 44 LEU B CA 1
ATOM 1792 C C . LEU B 1 44 ? -3.162 19.188 15.516 1 97.81 44 LEU B C 1
ATOM 1794 O O . LEU B 1 44 ? -3.131 17.953 15.539 1 97.81 44 LEU B O 1
ATOM 1798 N N . LEU B 1 45 ? -4.203 19.891 15.219 1 98.31 45 LEU B N 1
ATOM 1799 C CA . LEU B 1 45 ? -5.461 19.234 14.859 1 98.31 45 LEU B CA 1
ATOM 1800 C C . LEU B 1 45 ? -6.008 19.797 13.547 1 98.31 45 LEU B C 1
ATOM 1802 O O . LEU B 1 45 ? -5.934 21 13.312 1 98.31 45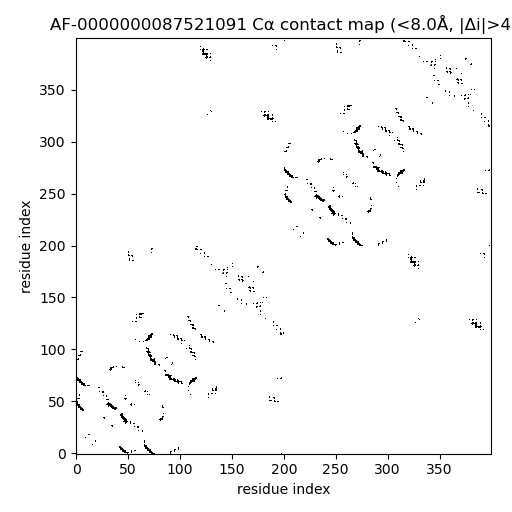 LEU B O 1
ATOM 1806 N N . GLY B 1 46 ? -6.473 18.922 12.711 1 98.25 46 GLY B N 1
ATOM 1807 C CA . GLY B 1 46 ? -7.156 19.344 11.5 1 98.25 46 GLY B CA 1
ATOM 1808 C C . GLY B 1 46 ? -8.297 18.406 11.109 1 98.25 46 GLY B C 1
ATOM 1809 O O . GLY B 1 46 ? -8.375 17.281 11.602 1 98.25 46 GLY B O 1
ATOM 1810 N N . MET B 1 47 ? -9.164 19 10.32 1 98.25 47 MET B N 1
ATOM 1811 C CA . MET B 1 47 ? -10.297 18.234 9.805 1 98.25 47 MET B CA 1
ATOM 1812 C C . MET B 1 47 ? -10.289 18.203 8.281 1 98.25 47 MET B C 1
ATOM 1814 O O . MET B 1 47 ? -10.938 19.031 7.641 1 98.25 47 MET B O 1
ATOM 1818 N N . PRO B 1 48 ? -9.648 17.219 7.742 1 98.31 48 PRO B N 1
ATOM 1819 C CA . PRO B 1 48 ? -9.727 17.078 6.285 1 98.31 48 PRO B CA 1
ATOM 1820 C C . PRO B 1 48 ? -11.164 17.047 5.77 1 98.31 48 PRO B C 1
ATOM 1822 O O . PRO B 1 48 ? -12.055 16.547 6.457 1 98.31 48 PRO B O 1
ATOM 1825 N N . ALA B 1 49 ? -11.383 17.5 4.551 1 97.69 49 ALA B N 1
ATOM 1826 C CA . ALA B 1 49 ? -12.727 17.719 4.012 1 97.69 49 ALA B CA 1
ATOM 1827 C C . ALA B 1 49 ? -13.406 16.391 3.676 1 97.69 49 ALA B C 1
ATOM 1829 O O . ALA B 1 49 ? -14.633 16.312 3.658 1 97.69 49 ALA B O 1
ATOM 1830 N N . ASP B 1 50 ? -12.68 15.406 3.342 1 98 50 ASP B N 1
ATOM 1831 C CA . ASP B 1 50 ? -13.195 14.094 2.965 1 98 50 ASP B CA 1
ATOM 1832 C C . ASP B 1 50 ? -12.117 13.023 3.084 1 98 50 ASP B C 1
ATOM 1834 O O . ASP B 1 50 ? -11.031 13.281 3.605 1 98 50 ASP B O 1
ATOM 1838 N N . ALA B 1 51 ? -12.383 11.859 2.686 1 98.44 51 ALA B N 1
ATOM 1839 C CA . ALA B 1 51 ? -11.484 10.719 2.83 1 98.44 51 ALA B CA 1
ATOM 1840 C C . ALA B 1 51 ? -10.188 10.945 2.061 1 98.44 51 ALA B C 1
ATOM 1842 O O . ALA B 1 51 ? -9.102 10.664 2.57 1 98.44 51 ALA B O 1
ATOM 1843 N N . ALA B 1 52 ? -10.289 11.438 0.835 1 98.19 52 ALA B N 1
ATOM 1844 C CA . ALA B 1 52 ? -9.109 11.703 0.018 1 98.19 52 ALA B CA 1
ATOM 1845 C C . ALA B 1 52 ? -8.203 12.734 0.683 1 98.19 52 ALA B C 1
ATOM 1847 O O . ALA B 1 52 ? -6.977 12.586 0.684 1 98.19 52 ALA B O 1
ATOM 1848 N N . ALA B 1 53 ? -8.805 13.727 1.235 1 98.62 53 ALA B N 1
ATOM 1849 C CA . ALA B 1 53 ? -8.055 14.766 1.936 1 98.62 53 ALA B CA 1
ATOM 1850 C C . ALA B 1 53 ? -7.383 14.211 3.188 1 98.62 53 ALA B C 1
ATOM 1852 O O . ALA B 1 53 ? -6.289 14.641 3.557 1 98.62 53 ALA B O 1
ATOM 1853 N N . ALA B 1 54 ? -8.055 13.312 3.863 1 98.81 54 ALA B N 1
ATOM 1854 C CA . ALA B 1 54 ? -7.457 12.672 5.031 1 98.81 54 ALA B CA 1
ATOM 1855 C C . ALA B 1 54 ? -6.199 11.898 4.645 1 98.81 54 ALA B C 1
ATOM 1857 O O . ALA B 1 54 ? -5.164 12.008 5.305 1 98.81 54 ALA B O 1
ATOM 1858 N N . VAL B 1 55 ? -6.27 11.148 3.57 1 98.81 55 VAL B N 1
ATOM 1859 C CA . VAL B 1 55 ? -5.109 10.422 3.07 1 98.81 55 VAL B CA 1
ATOM 1860 C C . VAL B 1 55 ? -3.994 11.398 2.721 1 98.81 55 VAL B C 1
ATOM 1862 O O . VAL B 1 55 ? -2.836 11.188 3.092 1 98.81 55 VAL B O 1
ATOM 1865 N N . ASP B 1 56 ? -4.348 12.43 2.057 1 98.31 56 ASP B N 1
ATOM 1866 C CA . ASP B 1 56 ? -3.381 13.438 1.633 1 98.31 56 ASP B CA 1
ATOM 1867 C C . ASP B 1 56 ? -2.66 14.047 2.832 1 98.31 56 ASP B C 1
ATOM 1869 O O . ASP B 1 56 ? -1.432 14.141 2.844 1 98.31 56 ASP B O 1
ATOM 1873 N N . ALA B 1 57 ? -3.418 14.391 3.838 1 98.69 57 ALA B N 1
ATOM 1874 C CA . ALA B 1 57 ? -2.848 14.992 5.043 1 98.69 57 ALA B CA 1
ATOM 1875 C C . ALA B 1 57 ? -1.837 14.055 5.695 1 98.69 57 ALA B C 1
ATOM 1877 O O . ALA B 1 57 ? -0.706 14.453 5.984 1 98.69 57 ALA B O 1
ATOM 1878 N N . VAL B 1 58 ? -2.268 12.859 5.879 1 98.69 58 VAL B N 1
ATOM 1879 C CA . VAL B 1 58 ? -1.45 11.867 6.574 1 98.69 58 VAL B CA 1
ATOM 1880 C C . VAL B 1 58 ? -0.145 11.648 5.816 1 98.69 58 VAL B C 1
ATOM 1882 O O . VAL B 1 58 ? 0.936 11.656 6.41 1 98.69 58 VAL B O 1
ATOM 1885 N N . LEU B 1 59 ? -0.225 11.562 4.5 1 98.12 59 LEU B N 1
ATOM 1886 C CA . LEU B 1 59 ? 0.952 11.203 3.719 1 98.12 59 LEU B CA 1
ATOM 1887 C C . LEU B 1 59 ? 1.865 12.414 3.523 1 98.12 59 LEU B C 1
ATOM 1889 O O . LEU B 1 59 ? 3.086 12.266 3.443 1 98.12 59 LEU B O 1
ATOM 1893 N N . ARG B 1 60 ? 1.32 13.594 3.49 1 97.62 60 ARG B N 1
ATOM 1894 C CA . ARG B 1 60 ? 2.156 14.797 3.477 1 97.62 60 ARG B CA 1
ATOM 1895 C C . ARG B 1 60 ? 2.988 14.891 4.75 1 97.62 60 ARG B C 1
ATOM 1897 O O . ARG B 1 60 ? 4.168 15.25 4.703 1 97.62 60 ARG B O 1
ATOM 1904 N N . VAL B 1 61 ? 2.363 14.578 5.844 1 97.5 61 VAL B N 1
ATOM 1905 C CA . VAL B 1 61 ? 3.072 14.625 7.121 1 97.5 61 VAL B CA 1
ATOM 1906 C C . VAL B 1 61 ? 4.098 13.5 7.184 1 97.5 61 VAL B C 1
ATOM 1908 O O . VAL B 1 61 ? 5.219 13.695 7.656 1 97.5 61 VAL B O 1
ATOM 1911 N N . ALA B 1 62 ? 3.721 12.32 6.691 1 96 62 ALA B N 1
ATOM 1912 C CA . ALA B 1 62 ? 4.625 11.172 6.695 1 96 62 ALA B CA 1
ATOM 1913 C C . ALA B 1 62 ? 5.891 11.469 5.898 1 96 62 ALA B C 1
ATOM 1915 O O . ALA B 1 62 ? 6.977 10.992 6.246 1 96 62 ALA B O 1
ATOM 1916 N N . ARG B 1 63 ? 5.785 12.211 4.832 1 95.19 63 ARG B N 1
ATOM 1917 C CA . ARG B 1 63 ? 6.926 12.625 4.02 1 95.19 63 ARG B CA 1
ATOM 1918 C C . ARG B 1 63 ? 7.988 13.305 4.875 1 95.19 63 ARG B C 1
ATOM 1920 O O . ARG B 1 63 ? 9.188 13.086 4.676 1 95.19 63 ARG B O 1
ATOM 1927 N N . LEU B 1 64 ? 7.574 14.07 5.82 1 93.62 64 LEU B N 1
ATOM 1928 C CA . LEU B 1 64 ? 8.484 14.859 6.637 1 93.62 64 LEU B CA 1
ATOM 1929 C C . LEU B 1 64 ? 9.133 14 7.715 1 93.62 64 LEU B C 1
ATOM 1931 O O . LEU B 1 64 ? 10.242 14.305 8.18 1 93.62 64 LEU B O 1
ATOM 1935 N N . ASN B 1 65 ? 8.43 12.992 8.203 1 90.69 65 ASN B N 1
ATOM 1936 C CA . ASN B 1 65 ? 8.945 11.93 9.062 1 90.69 65 ASN B CA 1
ATOM 1937 C C . ASN B 1 65 ? 9.375 12.469 10.422 1 90.69 65 ASN B C 1
ATOM 1939 O O . ASN B 1 65 ? 10.422 12.086 10.945 1 90.69 65 ASN B O 1
ATOM 1943 N N . PHE B 1 66 ? 8.648 13.414 11 1 93 66 PHE B N 1
ATOM 1944 C CA . PHE B 1 66 ? 9.023 13.852 12.344 1 93 66 PHE B CA 1
ATOM 1945 C C . PHE B 1 66 ? 7.781 14.117 13.188 1 93 66 PHE B C 1
ATOM 1947 O O . PHE B 1 66 ? 7.84 14.875 14.156 1 93 66 PHE B O 1
ATOM 1954 N N . CYS B 1 67 ? 6.684 13.586 12.805 1 95.75 67 CYS B N 1
ATOM 1955 C CA . CYS B 1 67 ? 5.453 13.703 13.578 1 95.75 67 CYS B CA 1
ATOM 1956 C C . CYS B 1 67 ? 4.852 12.336 13.867 1 95.75 67 CYS B C 1
ATOM 1958 O O . CYS B 1 67 ? 4.887 11.445 13.016 1 95.75 67 CYS B O 1
ATOM 1960 N N . ASN B 1 68 ? 4.293 12.203 15.047 1 96.88 68 ASN B N 1
ATOM 1961 C CA . ASN B 1 68 ? 3.277 11.172 15.25 1 96.88 68 ASN B CA 1
ATOM 1962 C C . ASN B 1 68 ? 1.946 11.57 14.617 1 96.88 68 ASN B C 1
ATOM 1964 O O . ASN B 1 68 ? 1.575 12.742 14.625 1 96.88 68 ASN B O 1
ATOM 1968 N N . ILE B 1 69 ? 1.253 10.625 14.109 1 98.31 69 ILE B N 1
ATOM 1969 C CA . ILE B 1 69 ? 0.023 10.914 13.375 1 98.31 69 ILE B CA 1
ATOM 1970 C C . ILE B 1 69 ? -1.104 10.016 13.891 1 98.31 69 ILE B C 1
ATOM 1972 O O . ILE B 1 69 ? -0.98 8.789 13.898 1 98.31 69 ILE B O 1
ATOM 1976 N N . GLY B 1 70 ? -2.154 10.586 14.328 1 98.75 70 GLY B N 1
ATOM 1977 C CA . GLY B 1 70 ? -3.393 9.898 14.656 1 98.75 70 GLY B CA 1
ATOM 1978 C C . GLY B 1 70 ? -4.551 10.281 13.758 1 98.75 70 GLY B C 1
ATOM 1979 O O . GLY B 1 70 ? -4.875 11.461 13.625 1 98.75 70 GLY B O 1
ATOM 1980 N N . LEU B 1 71 ? -5.16 9.336 13.156 1 98.88 71 LEU B N 1
ATOM 1981 C CA . LEU B 1 71 ? -6.34 9.539 12.328 1 98.88 71 LEU B CA 1
ATOM 1982 C C . LEU B 1 71 ? -7.578 8.93 12.977 1 98.88 71 LEU B C 1
ATOM 1984 O O . LEU B 1 71 ? -7.613 7.73 13.258 1 98.88 71 LEU B O 1
ATOM 1988 N N . GLY B 1 72 ? -8.523 9.742 13.234 1 98.81 72 GLY B N 1
ATOM 1989 C CA . GLY B 1 72 ? -9.797 9.312 13.797 1 98.81 72 GLY B CA 1
ATOM 1990 C C . GLY B 1 72 ? -10.938 9.391 12.805 1 98.81 72 GLY B C 1
ATOM 1991 O O . GLY B 1 72 ? -11.055 10.359 12.055 1 98.81 72 GLY B O 1
ATOM 1992 N N . ILE B 1 73 ? -11.789 8.398 12.812 1 98.69 73 ILE B N 1
ATOM 1993 C CA . ILE B 1 73 ? -12.922 8.305 11.898 1 98.69 73 ILE B CA 1
ATOM 1994 C C . ILE B 1 73 ? -14.219 8.172 12.703 1 98.69 73 ILE B C 1
ATOM 1996 O O . ILE B 1 73 ? -14.289 7.395 13.656 1 98.69 73 ILE B O 1
ATOM 2000 N N . GLY B 1 74 ? -15.227 8.852 12.297 1 97.5 74 GLY B N 1
ATOM 2001 C CA . GLY B 1 74 ? -16.5 8.742 12.969 1 97.5 74 GLY B CA 1
ATOM 2002 C C . GLY B 1 74 ? -17.281 10.047 13.008 1 97.5 74 GLY B C 1
ATOM 2003 O O . GLY B 1 74 ? -16.859 11.031 12.383 1 97.5 74 GLY B O 1
ATOM 2004 N N . PRO B 1 75 ? -18.391 10.094 13.727 1 96 75 PRO B N 1
ATOM 2005 C CA . PRO B 1 75 ? -19.234 11.289 13.766 1 96 75 PRO B CA 1
ATOM 2006 C C . PRO B 1 75 ? -18.641 12.398 14.625 1 96 75 PRO B C 1
ATOM 2008 O O . PRO B 1 75 ? -17.938 12.125 15.602 1 96 75 PRO B O 1
ATOM 2011 N N . LEU B 1 76 ? -18.875 13.578 14.195 1 95.69 76 LEU B N 1
ATOM 2012 C CA . LEU B 1 76 ? -18.625 14.781 14.977 1 95.69 76 LEU B CA 1
ATOM 2013 C C . LEU B 1 76 ? -19.922 15.461 15.383 1 95.69 76 LEU B C 1
ATOM 2015 O O . LEU B 1 76 ? -20.969 15.242 14.75 1 95.69 76 LEU B O 1
ATOM 2019 N N . HIS B 1 77 ? -19.891 16.203 16.484 1 94.25 77 HIS B N 1
ATOM 2020 C CA . HIS B 1 77 ? -21.062 16.969 16.875 1 94.25 77 HIS B CA 1
ATOM 2021 C C . HIS B 1 77 ? -21.375 18.047 15.844 1 94.25 77 HIS B C 1
ATOM 2023 O O . HIS B 1 77 ? -20.484 18.766 15.398 1 94.25 77 HIS B O 1
ATOM 2029 N N . THR B 1 78 ? -22.625 18.109 15.469 1 90.31 78 THR B N 1
ATOM 2030 C CA . THR B 1 78 ? -23.047 19.062 14.438 1 90.31 78 THR B CA 1
ATOM 2031 C C . THR B 1 78 ? -23.672 20.297 15.07 1 90.31 78 THR B C 1
ATOM 2033 O O . THR B 1 78 ? -24.344 20.203 16.109 1 90.31 78 THR B O 1
ATOM 2036 N N . PRO B 1 79 ? -23.641 21.5 14.555 1 92.88 79 PRO B N 1
ATOM 2037 C CA . PRO B 1 79 ? -22.922 21.719 13.305 1 92.88 79 PRO B CA 1
ATOM 2038 C C . PRO B 1 79 ? -21.406 21.609 13.461 1 92.88 79 PRO B C 1
ATOM 2040 O O . PRO B 1 79 ? -20.859 22.047 14.469 1 92.88 79 PRO B O 1
ATOM 2043 N N . VAL B 1 80 ? -20.719 21.031 12.531 1 90.06 80 VAL B N 1
ATOM 2044 C CA . VAL B 1 80 ? -19.266 20.859 12.562 1 90.06 80 VAL B CA 1
ATOM 2045 C C . VAL B 1 80 ? -18.594 22.219 12.414 1 90.06 80 VAL B C 1
ATOM 2047 O O . VAL B 1 80 ? -18.781 22.906 11.406 1 90.06 80 VAL B O 1
ATOM 2050 N N . PRO B 1 81 ? -17.828 22.578 13.422 1 91.19 81 PRO B N 1
ATOM 2051 C CA . PRO B 1 81 ? -17.188 23.891 13.391 1 91.19 81 PRO B CA 1
ATOM 2052 C C . PRO B 1 81 ? -16.125 24.016 12.289 1 91.19 81 PRO B C 1
ATOM 2054 O O . PRO B 1 81 ? -15.578 23 11.852 1 91.19 81 PRO B O 1
ATOM 2057 N N . GLU B 1 82 ? -15.852 25.219 11.922 1 92.12 82 GLU B N 1
ATOM 2058 C CA . GLU B 1 82 ? -14.812 25.516 10.945 1 92.12 82 GLU B CA 1
ATOM 2059 C C . GLU B 1 82 ? -13.453 25.688 11.617 1 92.12 82 GLU B C 1
ATOM 2061 O O . GLU B 1 82 ? -12.422 25.781 10.945 1 92.12 82 GLU B O 1
ATOM 2066 N N . ASP B 1 83 ? -13.508 25.703 12.906 1 92.69 83 ASP B N 1
ATOM 2067 C CA . ASP B 1 83 ? -12.297 25.812 13.719 1 92.69 83 ASP B CA 1
ATOM 2068 C C . ASP B 1 83 ? -11.992 24.484 14.406 1 92.69 83 ASP B C 1
ATOM 2070 O O . ASP B 1 83 ? -12.789 23.984 15.203 1 92.69 83 ASP B O 1
ATOM 2074 N N . ALA B 1 84 ? -10.789 24.016 14.117 1 92.31 84 ALA B N 1
ATOM 2075 C CA . ALA B 1 84 ? -10.422 22.688 14.625 1 92.31 84 ALA B CA 1
ATOM 2076 C C . ALA B 1 84 ? -10.43 22.672 16.156 1 92.31 84 ALA B C 1
ATOM 2078 O O . ALA B 1 84 ? -10.609 21.625 16.766 1 92.31 84 ALA B O 1
ATOM 2079 N N . GLU B 1 85 ? -10.305 23.797 16.812 1 92.56 85 GLU B N 1
ATOM 2080 C CA . GLU B 1 85 ? -10.281 23.891 18.281 1 92.56 85 GLU B CA 1
ATOM 2081 C C . GLU B 1 85 ? -11.648 23.562 18.859 1 92.56 85 GLU B C 1
ATOM 2083 O O . GLU B 1 85 ? -11.758 23.203 20.047 1 92.56 85 GLU B O 1
ATOM 2088 N N . GLN B 1 86 ? -12.602 23.672 18.031 1 94.38 86 GLN B N 1
ATOM 2089 C CA . GLN B 1 86 ? -13.969 23.578 18.547 1 94.38 86 GLN B CA 1
ATOM 2090 C C . GLN B 1 86 ? -14.594 22.25 18.172 1 94.38 86 GLN B C 1
ATOM 2092 O O . GLN B 1 86 ? -15.75 21.984 18.516 1 94.38 86 GLN B O 1
ATOM 2097 N N . ILE B 1 87 ? -13.875 21.453 17.484 1 93.81 87 ILE B N 1
ATOM 2098 C CA . ILE B 1 87 ? -14.422 20.172 17.062 1 93.81 87 ILE B CA 1
ATOM 2099 C C . ILE B 1 87 ? -14.625 19.281 18.281 1 93.81 87 ILE B C 1
ATOM 2101 O O . ILE B 1 87 ? -13.82 19.297 19.219 1 93.81 87 ILE B O 1
ATOM 2105 N N . ASP B 1 88 ? -15.727 18.578 18.25 1 95.56 88 ASP B N 1
ATOM 2106 C CA . ASP B 1 88 ? -16.031 17.578 19.281 1 95.56 88 ASP B CA 1
ATOM 2107 C C . ASP B 1 88 ? -16.781 16.391 18.688 1 95.56 88 ASP B C 1
ATOM 2109 O O . ASP B 1 88 ? -17.562 16.547 17.734 1 95.56 88 ASP B O 1
ATOM 2113 N N . GLY B 1 89 ? -16.531 15.273 19.266 1 96.94 89 GLY B N 1
ATOM 2114 C CA . GLY B 1 89 ? -17.188 14.062 18.781 1 96.94 89 GLY B CA 1
ATOM 2115 C C . GLY B 1 89 ? -16.281 12.852 18.797 1 96.94 89 GLY B C 1
ATOM 2116 O O . GLY B 1 89 ? -15.125 12.93 19.234 1 96.94 89 GLY B O 1
ATOM 2117 N N . ARG B 1 90 ? -16.797 11.773 18.406 1 97.19 90 ARG B N 1
ATOM 2118 C CA . ARG B 1 90 ? -16.109 10.492 18.484 1 97.19 90 ARG B CA 1
ATOM 2119 C C . ARG B 1 90 ? -14.859 10.492 17.625 1 97.19 90 ARG B C 1
ATOM 2121 O O . ARG B 1 90 ? -13.828 9.922 18 1 97.19 90 ARG B O 1
ATOM 2128 N N . ALA B 1 91 ? -14.906 11.07 16.453 1 98.06 91 ALA B N 1
ATOM 2129 C CA . ALA B 1 91 ? -13.75 11.117 15.562 1 98.06 91 ALA B CA 1
ATOM 2130 C C . ALA B 1 91 ? -12.562 11.789 16.25 1 98.06 91 ALA B C 1
ATOM 2132 O O . ALA B 1 91 ? -11.414 11.367 16.078 1 98.06 91 ALA B O 1
ATOM 2133 N N . LEU B 1 92 ? -12.867 12.852 17 1 98.19 92 LEU B N 1
ATOM 2134 C CA . LEU B 1 92 ? -11.812 13.562 17.719 1 98.19 92 LEU B CA 1
ATOM 2135 C C . LEU B 1 92 ? -11.195 12.672 18.797 1 98.19 92 LEU B C 1
ATOM 2137 O O . LEU B 1 92 ? -9.969 12.555 18.875 1 98.19 92 LEU B O 1
ATOM 2141 N N . ARG B 1 93 ? -12.031 12.078 19.578 1 98.44 93 ARG B N 1
ATOM 2142 C CA . ARG B 1 93 ? -11.539 11.203 20.625 1 98.44 93 ARG B CA 1
ATOM 2143 C C . ARG B 1 93 ? -10.703 10.062 20.047 1 98.44 93 ARG B C 1
ATOM 2145 O O . ARG B 1 93 ? -9.648 9.719 20.578 1 98.44 93 ARG B O 1
ATOM 2152 N N . ARG B 1 94 ? -11.164 9.586 18.969 1 98.62 94 ARG B N 1
ATOM 2153 C CA . ARG B 1 94 ? -10.445 8.516 18.297 1 98.62 94 ARG B CA 1
ATOM 2154 C C . ARG B 1 94 ? -9.109 9.008 17.75 1 98.62 94 ARG B C 1
ATOM 2156 O O . ARG B 1 94 ? -8.094 8.32 17.875 1 98.62 94 ARG B O 1
ATOM 2163 N N . ALA B 1 95 ? -9.086 10.117 17.156 1 98.69 95 ALA B N 1
ATOM 2164 C CA . ALA B 1 95 ? -7.852 10.688 16.625 1 98.69 95 ALA B CA 1
ATOM 2165 C C . ALA B 1 95 ? -6.816 10.875 17.734 1 98.69 95 ALA B C 1
ATOM 2167 O O . ALA B 1 95 ? -5.645 10.539 17.562 1 98.69 95 ALA B O 1
ATOM 2168 N N . LEU B 1 96 ? -7.273 11.43 18.859 1 98.06 96 LEU B N 1
ATOM 2169 C CA . LEU B 1 96 ? -6.387 11.664 20 1 98.06 96 LEU B CA 1
ATOM 2170 C C . LEU B 1 96 ? -5.859 10.352 20.562 1 98.06 96 LEU B C 1
ATOM 2172 O O . LEU B 1 96 ? -4.676 10.234 20.875 1 98.06 96 LEU B O 1
ATOM 2176 N N . GLY B 1 97 ? -6.746 9.422 20.703 1 97.94 97 GLY B N 1
ATOM 2177 C CA . GLY B 1 97 ? -6.312 8.094 21.125 1 97.94 97 GLY B CA 1
ATOM 2178 C C . GLY B 1 97 ? -5.312 7.465 20.172 1 97.94 97 GLY B C 1
ATOM 2179 O O . GLY B 1 97 ? -4.32 6.879 20.594 1 97.94 97 GLY B O 1
ATOM 2180 N N . ALA B 1 98 ? -5.602 7.543 18.891 1 98.38 98 ALA B N 1
ATOM 2181 C CA . ALA B 1 98 ? -4.699 7.023 17.859 1 98.38 98 ALA B CA 1
ATOM 2182 C C . ALA B 1 98 ? -3.344 7.727 17.922 1 98.38 98 ALA B C 1
ATOM 2184 O O . ALA B 1 98 ? -2.299 7.082 17.781 1 98.38 98 ALA B O 1
ATOM 2185 N N . LEU B 1 99 ? -3.355 9.016 18.125 1 97.75 99 LEU B N 1
ATOM 2186 C CA . LEU B 1 99 ? -2.117 9.773 18.25 1 97.75 99 LEU B CA 1
ATOM 2187 C C . LEU B 1 99 ? -1.281 9.266 19.422 1 97.75 99 LEU B C 1
ATOM 2189 O O . LEU B 1 99 ? -0.067 9.094 19.297 1 97.75 99 LEU B O 1
ATOM 2193 N N . GLN B 1 100 ? -1.916 9.055 20.516 1 96.44 100 GLN B N 1
ATOM 2194 C CA . GLN B 1 100 ? -1.216 8.523 21.688 1 96.44 100 GLN B CA 1
ATOM 2195 C C . GLN B 1 100 ? -0.589 7.164 21.375 1 96.44 100 GLN B C 1
ATOM 2197 O O . GLN B 1 100 ? 0.562 6.91 21.734 1 96.44 100 GLN B O 1
ATOM 2202 N N . ALA B 1 101 ? -1.285 6.387 20.703 1 95.94 101 ALA B N 1
ATOM 2203 C CA . ALA B 1 101 ? -0.789 5.066 20.328 1 95.94 101 ALA B CA 1
ATOM 2204 C C . ALA B 1 101 ? 0.413 5.176 19.391 1 95.94 101 ALA B C 1
ATOM 2206 O O . ALA B 1 101 ? 1.375 4.414 19.516 1 95.94 101 ALA B O 1
ATOM 2207 N N . ALA B 1 102 ? 0.39 6.043 18.438 1 94.94 102 ALA B N 1
ATOM 2208 C CA . ALA B 1 102 ? 1.463 6.227 17.469 1 94.94 102 ALA B CA 1
ATOM 2209 C C . ALA B 1 102 ? 2.766 6.625 18.156 1 94.94 102 ALA B C 1
ATOM 2211 O O . ALA B 1 102 ? 3.854 6.301 17.672 1 94.94 102 ALA B O 1
ATOM 2212 N N . GLY B 1 103 ? 2.707 7.344 19.219 1 90.44 103 GLY B N 1
ATOM 2213 C CA . GLY B 1 103 ? 3.883 7.793 19.953 1 90.44 103 GLY B CA 1
ATOM 2214 C C . GLY B 1 103 ? 4.57 6.68 20.719 1 90.44 103 GLY B C 1
ATOM 2215 O O . GLY B 1 103 ? 5.734 6.809 21.094 1 90.44 103 GLY B O 1
ATOM 2216 N N . HIS B 1 104 ? 3.912 5.57 20.906 1 83.25 104 HIS B N 1
ATOM 2217 C CA . HIS B 1 104 ? 4.43 4.516 21.766 1 83.25 104 HIS B CA 1
ATOM 2218 C C . HIS B 1 104 ? 5 3.363 20.953 1 83.25 104 HIS B C 1
ATOM 2220 O O . HIS B 1 104 ? 5.84 2.602 21.453 1 83.25 104 HIS B O 1
ATOM 2226 N N . ARG B 1 105 ? 4.711 3.113 19.734 1 69.62 105 ARG B N 1
ATOM 2227 C CA . ARG B 1 105 ? 4.977 1.878 19 1 69.62 105 ARG B CA 1
ATOM 2228 C C . ARG B 1 105 ? 6.332 1.932 18.312 1 69.62 105 ARG B C 1
ATOM 2230 O O . ARG B 1 105 ? 6.914 0.893 17.984 1 69.62 105 ARG B O 1
ATOM 2237 N N . GLY B 1 106 ? 6.969 3.018 18.469 1 67.94 106 GLY B N 1
ATOM 2238 C CA . GLY B 1 106 ? 8.297 3.094 17.875 1 67.94 106 GLY B CA 1
ATOM 2239 C C . GLY B 1 106 ? 8.32 2.689 16.422 1 67.94 106 GLY B C 1
ATOM 2240 O O . GLY B 1 106 ? 9.289 2.088 15.953 1 67.94 106 GLY B O 1
ATOM 2241 N N . GLU B 1 107 ? 7.305 2.863 15.664 1 70.75 107 GLU B N 1
ATOM 2242 C CA . GLU B 1 107 ? 7.219 2.486 14.258 1 70.75 107 GLU B CA 1
ATOM 2243 C C . GLU B 1 107 ? 8.047 3.422 13.383 1 70.75 107 GLU B C 1
ATOM 2245 O O . GLU B 1 107 ? 8.281 4.578 13.75 1 70.75 107 GLU B O 1
ATOM 2250 N N . ARG B 1 108 ? 8.508 2.861 12.258 1 79.12 108 ARG B N 1
ATOM 2251 C CA . ARG B 1 108 ? 9.242 3.654 11.273 1 79.12 108 ARG B CA 1
ATOM 2252 C C . ARG B 1 108 ? 8.398 4.809 10.758 1 79.12 108 ARG B C 1
ATOM 2254 O O . ARG B 1 108 ? 8.891 5.926 10.594 1 79.12 108 ARG B O 1
ATOM 2261 N N . VAL B 1 109 ? 7.176 4.512 10.508 1 90.88 109 VAL B N 1
ATOM 2262 C CA . VAL B 1 109 ? 6.176 5.508 10.133 1 90.88 109 VAL B CA 1
ATOM 2263 C C . VAL B 1 109 ? 5.059 5.535 11.18 1 90.88 109 VAL B C 1
ATOM 2265 O O . VAL B 1 109 ? 4.148 4.707 11.148 1 90.88 109 VAL B O 1
ATOM 2268 N N . PRO B 1 110 ? 5.105 6.473 12.062 1 94.69 110 PRO B N 1
ATOM 2269 C CA . PRO B 1 110 ? 4.242 6.438 13.25 1 94.69 110 PRO B CA 1
ATOM 2270 C C . PRO B 1 110 ? 2.822 6.914 12.961 1 94.69 110 PRO B C 1
ATOM 2272 O O . PRO B 1 110 ? 2.445 8.016 13.359 1 94.69 110 PRO B O 1
ATOM 2275 N N . ILE B 1 111 ? 2.045 6.117 12.328 1 97.44 111 ILE B N 1
ATOM 2276 C CA . ILE B 1 111 ? 0.652 6.363 11.969 1 97.44 111 ILE B CA 1
ATOM 2277 C C . ILE B 1 111 ? -0.252 5.367 12.695 1 97.44 111 ILE B C 1
ATOM 2279 O O . ILE B 1 111 ? -0.03 4.156 12.625 1 97.44 111 ILE B O 1
ATOM 2283 N N . CYS B 1 112 ? -1.224 5.812 13.375 1 98.06 112 CYS B N 1
ATOM 2284 C CA . CYS B 1 112 ? -2.283 4.969 13.93 1 98.06 112 CYS B CA 1
ATOM 2285 C C . CYS B 1 112 ? -3.654 5.461 13.477 1 98.06 112 CYS B C 1
ATOM 2287 O O . CYS B 1 112 ? -3.867 6.664 13.32 1 98.06 112 CYS B O 1
ATOM 2289 N N . VAL B 1 113 ? -4.52 4.574 13.258 1 98.56 113 VAL B N 1
ATOM 2290 C CA . VAL B 1 113 ? -5.871 4.852 12.789 1 98.56 113 VAL B CA 1
ATOM 2291 C C . VAL B 1 113 ? -6.887 4.273 13.773 1 98.56 113 VAL B C 1
ATOM 2293 O O . VAL B 1 113 ? -6.707 3.162 14.273 1 98.56 113 VAL B O 1
ATOM 2296 N N . SER B 1 114 ? -7.871 4.992 14.094 1 98.56 114 SER B N 1
ATOM 2297 C CA . SER B 1 114 ? -8.969 4.531 14.938 1 98.56 114 SER B CA 1
ATOM 2298 C C . SER B 1 114 ? -10.32 4.875 14.328 1 98.56 114 SER B C 1
ATOM 2300 O O . SER B 1 114 ? -10.625 6.047 14.102 1 98.56 114 SER B O 1
ATOM 2302 N N . GLY B 1 115 ? -11.117 3.957 13.938 1 98.12 115 GLY B N 1
ATOM 2303 C CA . GLY B 1 115 ? -12.484 4.078 13.445 1 98.12 115 GLY B CA 1
ATOM 2304 C C . GLY B 1 115 ? -13.445 3.115 14.109 1 98.12 115 GLY B C 1
ATOM 2305 O O . GLY B 1 115 ? -13.164 2.596 15.195 1 98.12 115 GLY B O 1
ATOM 2306 N N . PRO B 1 116 ? -14.648 2.955 13.594 1 96.44 116 PRO B N 1
ATOM 2307 C CA . PRO B 1 116 ? -15.672 2.135 14.234 1 96.44 116 PRO B CA 1
ATOM 2308 C C . PRO B 1 116 ? -15.367 0.642 14.164 1 96.44 116 PRO B C 1
ATOM 2310 O O . PRO B 1 116 ? -15.875 -0.134 14.984 1 96.44 116 PRO B O 1
ATOM 2313 N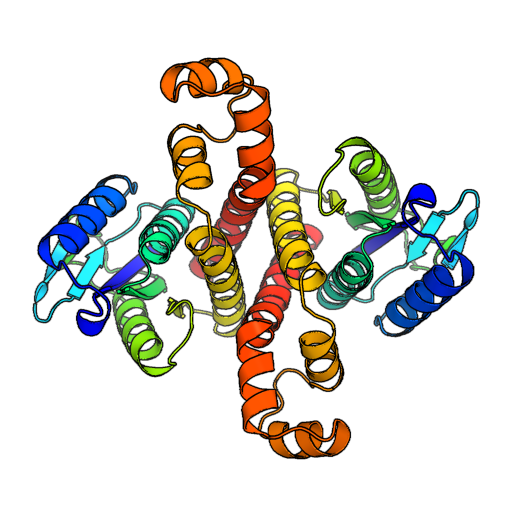 N . ALA B 1 117 ? -14.578 0.193 13.227 1 95.31 117 ALA B N 1
ATOM 2314 C CA . ALA B 1 117 ? -14.281 -1.225 13.031 1 95.31 117 ALA B CA 1
ATOM 2315 C C . ALA B 1 117 ? -12.781 -1.484 13.117 1 95.31 117 ALA B C 1
ATOM 2317 O O . ALA B 1 117 ? -12.039 -1.172 12.18 1 95.31 117 ALA B O 1
ATOM 2318 N N . ALA B 1 118 ? -12.367 -2.178 14.117 1 93.56 118 ALA B N 1
ATOM 2319 C CA . ALA B 1 118 ? -10.953 -2.363 14.438 1 93.56 118 ALA B CA 1
ATOM 2320 C C . ALA B 1 118 ? -10.219 -3.068 13.297 1 93.56 118 ALA B C 1
ATOM 2322 O O . ALA B 1 118 ? -9.078 -2.732 12.984 1 93.56 118 ALA B O 1
ATOM 2323 N N . GLU B 1 119 ? -10.859 -4.039 12.734 1 91.38 119 GLU B N 1
ATOM 2324 C CA . GLU B 1 119 ? -10.211 -4.797 11.656 1 91.38 119 GLU B CA 1
ATOM 2325 C C . GLU B 1 119 ? -9.93 -3.908 10.453 1 91.38 119 GLU B C 1
ATOM 2327 O O . GLU B 1 119 ? -8.875 -4.027 9.82 1 91.38 119 GLU B O 1
ATOM 2332 N N . LEU B 1 120 ? -10.898 -3.066 10.164 1 95.38 120 LEU B N 1
ATOM 2333 C CA . LEU B 1 120 ? -10.711 -2.137 9.055 1 95.38 120 LEU B CA 1
ATOM 2334 C C . LEU B 1 120 ? -9.633 -1.113 9.375 1 95.38 120 LEU B C 1
ATOM 2336 O O . LEU B 1 120 ? -8.828 -0.754 8.508 1 95.38 120 LEU B O 1
ATOM 2340 N N . ASP B 1 121 ? -9.547 -0.746 10.656 1 97.56 121 ASP B N 1
ATOM 2341 C CA . ASP B 1 121 ? -8.523 0.203 11.094 1 97.56 121 ASP B CA 1
ATOM 2342 C C . ASP B 1 121 ? -7.121 -0.348 10.852 1 97.56 121 ASP B C 1
ATOM 2344 O O . ASP B 1 121 ? -6.25 0.359 10.344 1 97.56 121 ASP B O 1
ATOM 2348 N N . THR B 1 122 ? -6.949 -1.59 11.219 1 96.12 122 THR B N 1
ATOM 2349 C CA . THR B 1 122 ? -5.645 -2.23 11.094 1 96.12 122 THR B CA 1
ATOM 2350 C C . THR B 1 122 ? -5.199 -2.273 9.641 1 96.12 122 THR B C 1
ATOM 2352 O O . THR B 1 122 ? -4.039 -1.99 9.328 1 96.12 122 THR B O 1
ATOM 2355 N N . GLY B 1 123 ? -6.129 -2.586 8.773 1 97.38 123 GLY B N 1
ATOM 2356 C CA . GLY B 1 123 ? -5.824 -2.609 7.348 1 97.38 123 GLY B CA 1
ATOM 2357 C C . GLY B 1 123 ? -5.461 -1.247 6.793 1 97.38 123 GLY B C 1
ATOM 2358 O O . GLY B 1 123 ? -4.473 -1.109 6.066 1 97.38 123 GLY B O 1
ATOM 2359 N N . ILE B 1 124 ? -6.223 -0.268 7.156 1 98.38 124 ILE B N 1
ATOM 2360 C CA . ILE B 1 124 ? -5.984 1.097 6.703 1 98.38 124 ILE B CA 1
ATOM 2361 C C . ILE B 1 124 ? -4.633 1.584 7.219 1 98.38 124 ILE B C 1
ATOM 2363 O O . ILE B 1 124 ? -3.842 2.158 6.465 1 98.38 124 ILE B O 1
ATOM 2367 N N . GLU B 1 125 ? -4.387 1.32 8.438 1 97.81 125 GLU B N 1
ATOM 2368 C CA . GLU B 1 125 ? -3.135 1.716 9.078 1 97.81 125 GLU B CA 1
ATOM 2369 C C . GLU B 1 125 ? -1.936 1.087 8.375 1 97.81 125 GLU B C 1
ATOM 2371 O O . GLU B 1 125 ? -0.971 1.779 8.047 1 97.81 125 GLU B O 1
ATOM 2376 N N . GLY B 1 126 ? -1.983 -0.206 8.172 1 96.56 126 GLY B N 1
ATOM 2377 C CA . GLY B 1 126 ? -0.911 -0.878 7.453 1 96.56 126 GLY B CA 1
ATOM 2378 C C . GLY B 1 126 ? -0.653 -0.294 6.078 1 96.56 126 GLY B C 1
ATOM 2379 O O . GLY B 1 126 ? 0.5 -0.106 5.684 1 96.56 126 GLY B O 1
ATOM 2380 N N . LEU B 1 127 ? -1.721 0.007 5.363 1 97.94 127 LEU B N 1
ATOM 2381 C CA . LEU B 1 127 ? -1.605 0.579 4.027 1 97.94 127 LEU B CA 1
ATOM 2382 C C . LEU B 1 127 ? -0.987 1.972 4.082 1 97.94 127 LEU B C 1
ATOM 2384 O O . LEU B 1 127 ? -0.095 2.291 3.293 1 97.94 127 LEU B O 1
ATOM 2388 N N . LEU B 1 128 ? -1.399 2.791 5.012 1 98.31 128 LEU B N 1
ATOM 2389 C CA . LEU B 1 128 ? -0.863 4.141 5.152 1 98.31 128 LEU B CA 1
ATOM 2390 C C . LEU B 1 128 ? 0.606 4.102 5.559 1 98.31 128 LEU B C 1
ATOM 2392 O O . LEU B 1 128 ? 1.407 4.91 5.086 1 98.31 128 LEU B O 1
ATOM 2396 N N . ARG B 1 129 ? 0.941 3.166 6.406 1 96.5 129 ARG B N 1
ATOM 2397 C CA . ARG B 1 129 ? 2.334 3.049 6.824 1 96.5 129 ARG B CA 1
ATOM 2398 C C . ARG B 1 129 ? 3.217 2.588 5.672 1 96.5 129 ARG B C 1
ATOM 2400 O O . ARG B 1 129 ? 4.328 3.092 5.492 1 96.5 129 ARG B O 1
ATOM 2407 N N . LEU B 1 130 ? 2.699 1.72 4.926 1 94.31 130 LEU B N 1
ATOM 2408 C CA . LEU B 1 130 ? 3.469 1.266 3.773 1 94.31 130 LEU B CA 1
ATOM 2409 C C . LEU B 1 130 ? 3.633 2.387 2.752 1 94.31 130 LEU B C 1
ATOM 2411 O O . LEU B 1 130 ? 4.719 2.58 2.205 1 94.31 130 LEU B O 1
ATOM 2415 N N . LEU B 1 131 ? 2.561 3.105 2.475 1 96.44 131 LEU B N 1
ATOM 2416 C CA . LEU B 1 131 ? 2.627 4.266 1.594 1 96.44 131 LEU B CA 1
ATOM 2417 C C . LEU B 1 131 ? 3.586 5.312 2.146 1 96.44 131 LEU B C 1
ATOM 2419 O O . LEU B 1 131 ? 4.41 5.859 1.408 1 96.44 131 LEU B O 1
ATOM 2423 N N . GLY B 1 132 ? 3.441 5.535 3.436 1 96.19 132 GLY B N 1
ATOM 2424 C CA . GLY B 1 132 ? 4.324 6.488 4.09 1 96.19 132 GLY B CA 1
ATOM 2425 C C . GLY B 1 132 ? 5.793 6.133 3.945 1 96.19 132 GLY B C 1
ATOM 2426 O O . GLY B 1 132 ? 6.621 7.004 3.672 1 96.19 132 GLY B O 1
ATOM 2427 N N . GLN B 1 133 ? 6.066 4.871 4.109 1 93.12 133 GLN B N 1
ATOM 2428 C CA . GLN B 1 133 ? 7.441 4.406 3.957 1 93.12 133 GLN B CA 1
ATOM 2429 C C . GLN B 1 133 ? 7.934 4.609 2.527 1 93.12 133 GLN B C 1
ATOM 2431 O O . GLN B 1 133 ? 9.07 5.027 2.314 1 93.12 133 GLN B O 1
ATOM 2436 N N . SER B 1 134 ? 7.105 4.34 1.61 1 92.69 134 SER B N 1
ATOM 2437 C CA . SER B 1 134 ? 7.457 4.512 0.205 1 92.69 134 SER B CA 1
ATOM 2438 C C . SER B 1 134 ? 7.762 5.973 -0.116 1 92.69 134 SER B C 1
ATOM 2440 O O . SER B 1 134 ? 8.727 6.27 -0.817 1 92.69 134 SER B O 1
ATOM 2442 N N . ILE B 1 135 ? 7.062 6.859 0.382 1 94.88 135 ILE B N 1
ATOM 2443 C CA . ILE B 1 135 ? 7.188 8.266 0.02 1 94.88 135 ILE B CA 1
ATOM 2444 C C . ILE B 1 135 ? 8.367 8.891 0.762 1 94.88 135 ILE B C 1
ATOM 2446 O O . ILE B 1 135 ? 9.117 9.695 0.195 1 94.88 135 ILE B O 1
ATOM 2450 N N . ARG B 1 136 ? 8.516 8.492 2.006 1 92.06 136 ARG B N 1
ATOM 2451 C CA . ARG B 1 136 ? 9.555 9.148 2.797 1 92.06 136 ARG B CA 1
ATOM 2452 C C . ARG B 1 136 ? 10.945 8.734 2.32 1 92.06 136 ARG B C 1
ATOM 2454 O O . ARG B 1 136 ? 11.938 9.383 2.654 1 92.06 136 ARG B O 1
ATOM 2461 N N . THR B 1 137 ? 11.023 7.656 1.575 1 90.19 137 THR B N 1
ATOM 2462 C CA . THR B 1 137 ? 12.32 7.164 1.125 1 90.19 137 THR B CA 1
ATOM 2463 C C . THR B 1 137 ? 12.625 7.668 -0.281 1 90.19 137 THR B C 1
ATOM 2465 O O . THR B 1 137 ? 13.656 7.312 -0.858 1 90.19 137 THR B O 1
ATOM 2468 N N . ARG B 1 138 ? 11.773 8.477 -0.85 1 94.62 138 ARG B N 1
ATOM 2469 C CA . ARG B 1 138 ? 12.086 9.141 -2.111 1 94.62 138 ARG B CA 1
ATOM 2470 C C . ARG B 1 138 ? 13.289 10.062 -1.963 1 94.62 138 ARG B C 1
ATOM 2472 O O . ARG B 1 138 ? 13.438 10.742 -0.949 1 94.62 138 ARG B O 1
ATOM 2479 N N . THR B 1 139 ? 14.125 10.039 -2.947 1 95.81 139 THR B N 1
ATOM 2480 C CA . THR B 1 139 ? 15.266 10.953 -2.961 1 95.81 139 THR B CA 1
ATOM 2481 C C . THR B 1 139 ? 14.805 12.383 -3.201 1 95.81 139 THR B C 1
ATOM 2483 O O . THR B 1 139 ? 13.68 12.617 -3.648 1 95.81 139 THR B O 1
ATOM 2486 N N . GLU B 1 140 ? 15.727 13.281 -2.953 1 94.88 140 GLU B N 1
ATOM 2487 C CA . GLU B 1 140 ? 15.438 14.688 -3.229 1 94.88 140 GLU B CA 1
ATOM 2488 C C . GLU B 1 140 ? 15.148 14.914 -4.711 1 94.88 140 GLU B C 1
ATOM 2490 O O . GLU B 1 140 ? 14.281 15.703 -5.066 1 94.88 140 GLU B O 1
ATOM 2495 N N . ALA B 1 141 ? 15.883 14.219 -5.566 1 96 141 ALA B N 1
ATOM 2496 C CA . ALA B 1 141 ? 15.695 14.336 -7.012 1 96 141 ALA B CA 1
ATOM 2497 C C . ALA B 1 141 ? 14.312 13.836 -7.422 1 96 141 ALA B C 1
ATOM 2499 O O . ALA B 1 141 ? 13.648 14.453 -8.258 1 96 141 ALA B O 1
ATOM 2500 N N . GLU B 1 142 ? 13.859 12.766 -6.824 1 96.38 142 GLU B N 1
ATOM 2501 C CA . GLU B 1 142 ? 12.531 12.234 -7.105 1 96.38 142 GLU B CA 1
ATOM 2502 C C . GLU B 1 142 ? 11.445 13.203 -6.645 1 96.38 142 GLU B C 1
ATOM 2504 O O . GLU B 1 142 ? 10.469 13.438 -7.363 1 96.38 142 GLU B O 1
ATOM 2509 N N . TRP B 1 143 ? 11.664 13.781 -5.488 1 96.31 143 TRP B N 1
ATOM 2510 C CA . TRP B 1 143 ? 10.68 14.719 -4.965 1 96.31 143 TRP B CA 1
ATOM 2511 C C . TRP B 1 143 ? 10.609 15.969 -5.836 1 96.31 143 TRP B C 1
ATOM 2513 O O . TRP B 1 143 ? 9.523 16.531 -6.035 1 96.31 143 TRP B O 1
ATOM 2523 N N . ALA B 1 144 ? 11.766 16.438 -6.316 1 96.94 144 ALA B N 1
ATOM 2524 C CA . ALA B 1 144 ? 11.781 17.609 -7.191 1 96.94 144 ALA B CA 1
ATOM 2525 C C . ALA B 1 144 ? 10.867 17.406 -8.398 1 96.94 144 ALA B C 1
ATOM 2527 O O . ALA B 1 144 ? 10.164 18.328 -8.812 1 96.94 144 ALA B O 1
ATOM 2528 N N . VAL B 1 145 ? 10.828 16.203 -8.883 1 97.25 145 VAL B N 1
ATOM 2529 C CA . VAL B 1 145 ? 9.984 15.875 -10.031 1 97.25 145 VAL B CA 1
ATOM 2530 C C . VAL B 1 145 ? 8.539 15.703 -9.578 1 97.25 145 VAL B C 1
ATOM 2532 O O . VAL B 1 145 ? 7.633 16.328 -10.133 1 97.25 145 VAL B O 1
ATOM 2535 N N . VAL B 1 146 ? 8.305 14.93 -8.531 1 96.19 146 VAL B N 1
ATOM 2536 C CA . VAL B 1 146 ? 6.973 14.555 -8.062 1 96.19 146 VAL B CA 1
ATOM 2537 C C . VAL B 1 146 ? 6.211 15.805 -7.625 1 96.19 146 VAL B C 1
ATOM 2539 O O . VAL B 1 146 ? 5.008 15.914 -7.867 1 96.19 146 VAL B O 1
ATOM 2542 N N . ASP B 1 147 ? 6.945 16.75 -7.07 1 95.44 147 ASP B N 1
ATOM 2543 C CA . ASP B 1 147 ? 6.309 17.969 -6.566 1 95.44 147 ASP B CA 1
ATOM 2544 C C . ASP B 1 147 ? 5.742 18.797 -7.711 1 95.44 147 ASP B C 1
ATOM 2546 O O . ASP B 1 147 ? 4.891 19.672 -7.492 1 95.44 147 ASP B O 1
ATOM 2550 N N . LEU B 1 148 ? 6.195 18.562 -8.898 1 96.5 148 LEU B N 1
ATOM 2551 C CA . LEU B 1 148 ? 5.75 19.344 -10.055 1 96.5 148 LEU B CA 1
ATOM 2552 C C . LEU B 1 148 ? 4.711 18.578 -10.859 1 96.5 148 LEU B C 1
ATOM 2554 O O . LEU B 1 148 ? 4.148 19.109 -11.82 1 96.5 148 LEU B O 1
ATOM 2558 N N . MET B 1 149 ? 4.461 17.391 -10.406 1 94.94 149 MET B N 1
ATOM 2559 C CA . MET B 1 149 ? 3.531 16.547 -11.141 1 94.94 149 MET B CA 1
ATOM 2560 C C . MET B 1 149 ? 2.092 16.828 -10.734 1 94.94 149 MET B C 1
ATOM 2562 O O . MET B 1 149 ? 1.815 17.109 -9.562 1 94.94 149 MET B O 1
ATOM 2566 N N . THR B 1 150 ? 1.248 16.828 -11.664 1 89.31 150 THR B N 1
ATOM 2567 C CA . THR B 1 150 ? -0.192 16.781 -11.43 1 89.31 150 THR B CA 1
ATOM 2568 C C . THR B 1 150 ? -0.753 15.406 -11.797 1 89.31 150 THR B C 1
ATOM 2570 O O . THR B 1 150 ? -0.709 15 -12.961 1 89.31 150 THR B O 1
ATOM 2573 N N . PRO B 1 151 ? -1.3 14.758 -10.805 1 82.56 151 PRO B N 1
ATOM 2574 C CA . PRO B 1 151 ? -1.802 13.414 -11.094 1 82.56 151 PRO B CA 1
ATOM 2575 C C . PRO B 1 151 ? -2.885 13.414 -12.172 1 82.56 151 PRO B C 1
ATOM 2577 O O . PRO B 1 151 ? -3.723 14.312 -12.211 1 82.56 151 PRO B O 1
ATOM 2580 N N . GLY B 1 152 ? -2.828 12.367 -13 1 79.56 152 GLY B N 1
ATOM 2581 C CA . GLY B 1 152 ? -3.844 12.18 -14.031 1 79.56 152 GLY B CA 1
ATOM 2582 C C . GLY B 1 152 ? -3.592 13.008 -15.273 1 79.56 152 GLY B C 1
ATOM 2583 O O . GLY B 1 152 ? -4.27 12.828 -16.297 1 79.56 152 GLY B O 1
ATOM 2584 N N . VAL B 1 153 ? -2.727 14.023 -15.188 1 82.94 153 VAL B N 1
ATOM 2585 C CA . VAL B 1 153 ? -2.42 14.859 -16.344 1 82.94 153 VAL B CA 1
ATOM 2586 C C . VAL B 1 153 ? -1.279 14.234 -17.141 1 82.94 153 VAL B C 1
ATOM 2588 O O . VAL B 1 153 ? -0.24 13.883 -16.578 1 82.94 153 VAL B O 1
ATOM 2591 N N . ARG B 1 154 ? -1.541 14.117 -18.453 1 82.81 154 ARG B N 1
ATOM 2592 C CA . ARG B 1 154 ? -0.544 13.5 -19.328 1 82.81 154 ARG B CA 1
ATOM 2593 C C . ARG B 1 154 ? 0.339 14.555 -19.984 1 82.81 154 ARG B C 1
ATOM 2595 O O . ARG B 1 154 ? -0.043 15.727 -20.062 1 82.81 154 ARG B O 1
ATOM 2602 N N . GLY B 1 155 ? 1.491 14.203 -20.328 1 86.44 155 GLY B N 1
ATOM 2603 C CA . GLY B 1 155 ? 2.363 15.008 -21.156 1 86.44 155 GLY B CA 1
ATOM 2604 C C . GLY B 1 155 ? 3.062 16.125 -20.391 1 86.44 155 GLY B C 1
ATOM 2605 O O . GLY B 1 155 ? 3.363 17.172 -20.953 1 86.44 155 GLY B O 1
ATOM 2606 N N . GLN B 1 156 ? 3.262 15.914 -19.125 1 91 156 GLN B N 1
ATOM 2607 C CA . GLN B 1 156 ? 3.84 16.984 -18.312 1 91 156 GLN B CA 1
ATOM 2608 C C . GLN B 1 156 ? 5.359 16.844 -18.234 1 91 156 GLN B C 1
ATOM 2610 O O . GLN B 1 156 ? 6.031 17.703 -17.641 1 91 156 GLN B O 1
ATOM 2615 N N . GLN B 1 157 ? 5.879 15.812 -18.891 1 91.81 157 GLN B N 1
ATOM 2616 C CA . GLN B 1 157 ? 7.289 15.484 -18.719 1 91.81 157 GLN B CA 1
ATOM 2617 C C . GLN B 1 157 ? 8.188 16.578 -19.281 1 91.81 157 GLN B C 1
ATOM 2619 O O . GLN B 1 157 ? 9.203 16.938 -18.672 1 91.81 157 GLN B O 1
ATOM 2624 N N . ARG B 1 158 ? 7.879 17.141 -20.484 1 94.12 158 ARG B N 1
ATOM 2625 C CA . ARG B 1 158 ? 8.719 18.141 -21.125 1 94.12 158 ARG B CA 1
ATOM 2626 C C . ARG B 1 158 ? 8.734 19.438 -20.312 1 94.12 158 ARG B C 1
ATOM 2628 O O . ARG B 1 158 ? 9.797 20.031 -20.109 1 94.12 158 ARG B O 1
ATOM 2635 N N . ALA B 1 159 ? 7.582 19.828 -19.812 1 95.81 159 ALA B N 1
ATOM 2636 C CA . ALA B 1 159 ? 7.488 21.047 -19.016 1 95.81 159 ALA B CA 1
ATOM 2637 C C . ALA B 1 159 ? 8.266 20.906 -17.719 1 95.81 159 ALA B C 1
ATOM 2639 O O . ALA B 1 159 ? 8.969 21.844 -17.297 1 95.81 159 ALA B O 1
ATOM 2640 N N . ILE B 1 160 ? 8.172 19.797 -17.062 1 97.69 160 ILE B N 1
ATOM 2641 C CA . ILE B 1 160 ? 8.859 19.547 -15.805 1 97.69 160 ILE B CA 1
ATOM 2642 C C . ILE B 1 160 ? 10.367 19.484 -16.047 1 97.69 160 ILE B C 1
ATOM 2644 O O . ILE B 1 160 ? 11.141 20.031 -15.258 1 97.69 160 ILE B O 1
ATOM 2648 N N . ALA B 1 161 ? 10.742 18.859 -17.094 1 97.81 161 ALA B N 1
ATOM 2649 C CA . ALA B 1 161 ? 12.148 18.797 -17.453 1 97.81 161 ALA B CA 1
ATOM 2650 C C . ALA B 1 161 ? 12.742 20.203 -17.609 1 97.81 161 ALA B C 1
ATOM 2652 O O . ALA B 1 161 ? 13.836 20.469 -17.109 1 97.81 161 ALA B O 1
ATOM 2653 N N . GLN B 1 162 ? 12.055 21.016 -18.234 1 97.88 162 GLN B N 1
ATOM 2654 C CA . GLN B 1 162 ? 12.492 22.391 -18.438 1 97.88 162 GLN B CA 1
ATOM 2655 C C . GLN B 1 162 ? 12.609 23.141 -17.109 1 97.88 162 GLN B C 1
ATOM 2657 O O . GLN B 1 162 ? 13.594 23.828 -16.859 1 97.88 162 GLN B O 1
ATOM 2662 N N . ALA B 1 163 ? 11.672 22.969 -16.344 1 97.81 163 ALA B N 1
ATOM 2663 C CA . ALA B 1 163 ? 11.633 23.672 -15.062 1 97.81 163 ALA B CA 1
ATOM 2664 C C . ALA B 1 163 ? 12.812 23.266 -14.188 1 97.81 163 ALA B C 1
ATOM 2666 O O . ALA B 1 163 ? 13.336 24.062 -13.414 1 97.81 163 ALA B O 1
ATOM 2667 N N . LEU B 1 164 ? 13.219 22.047 -14.258 1 97.94 164 LEU B N 1
ATOM 2668 C CA . LEU B 1 164 ? 14.25 21.516 -13.375 1 97.94 164 LEU B CA 1
ATOM 2669 C C . LEU B 1 164 ? 15.602 21.469 -14.086 1 97.94 164 LEU B C 1
ATOM 2671 O O . LEU B 1 164 ? 16.609 21.109 -13.477 1 97.94 164 LEU B O 1
ATOM 2675 N N . ASP B 1 165 ? 15.609 21.781 -15.289 1 98 165 ASP B N 1
ATOM 2676 C CA . ASP B 1 165 ? 16.812 21.766 -16.109 1 98 165 ASP B CA 1
ATOM 2677 C C . ASP B 1 165 ? 17.422 20.359 -16.156 1 98 165 ASP B C 1
ATOM 2679 O O . ASP B 1 165 ? 18.594 20.188 -15.836 1 98 165 ASP B O 1
ATOM 2683 N N . ILE B 1 166 ? 16.578 19.375 -16.438 1 97.81 166 ILE B N 1
ATOM 2684 C CA . ILE B 1 166 ? 16.984 17.984 -16.672 1 97.81 166 ILE B CA 1
ATOM 2685 C C . ILE B 1 166 ? 16.297 17.453 -17.922 1 97.81 166 ILE B C 1
ATOM 2687 O O . ILE B 1 166 ? 15.539 18.172 -18.578 1 97.81 166 ILE B O 1
ATOM 2691 N N . THR B 1 167 ? 16.641 16.312 -18.406 1 96.94 167 THR B N 1
ATOM 2692 C CA . THR B 1 167 ? 16.078 15.742 -19.625 1 96.94 167 THR B CA 1
ATOM 2693 C C . THR B 1 167 ? 14.719 15.117 -19.359 1 96.94 167 THR B C 1
ATOM 2695 O O . THR B 1 167 ? 14.438 14.703 -18.234 1 96.94 167 THR B O 1
ATOM 2698 N N . PRO B 1 168 ? 13.914 15.102 -20.375 1 96.06 168 PRO B N 1
ATOM 2699 C CA . PRO B 1 168 ? 12.641 14.406 -20.219 1 96.06 168 PRO B CA 1
ATOM 2700 C C . PRO B 1 168 ? 12.82 12.938 -19.828 1 96.06 168 PRO B C 1
ATOM 2702 O O . PRO B 1 168 ? 11.984 12.383 -19.109 1 96.06 168 PRO B O 1
ATOM 2705 N N . GLN B 1 169 ? 13.891 12.375 -20.281 1 95.12 169 GLN B N 1
ATOM 2706 C CA . GLN B 1 169 ? 14.188 10.992 -19.922 1 95.12 169 GLN B CA 1
ATOM 2707 C C . GLN B 1 169 ? 14.445 10.859 -18.422 1 95.12 169 GLN B C 1
ATOM 2709 O O . GLN B 1 169 ? 13.992 9.898 -17.797 1 95.12 169 GLN B O 1
ATOM 2714 N N . ALA B 1 170 ? 15.109 11.828 -17.906 1 96.44 170 ALA B N 1
ATOM 2715 C CA . ALA B 1 170 ? 15.391 11.836 -16.484 1 96.44 170 ALA B CA 1
ATOM 2716 C C . ALA B 1 170 ? 14.109 12.008 -15.664 1 96.44 170 ALA B C 1
ATOM 2718 O O . ALA B 1 170 ? 13.953 11.414 -14.602 1 96.44 170 ALA B O 1
ATOM 2719 N N . VAL B 1 171 ? 13.195 12.828 -16.188 1 96.88 171 VAL B N 1
ATOM 2720 C CA . VAL B 1 171 ? 11.906 13.023 -15.531 1 96.88 171 VAL B CA 1
ATOM 2721 C C . VAL B 1 171 ? 11.117 11.711 -15.539 1 96.88 171 VAL B C 1
ATOM 2723 O O . VAL B 1 171 ? 10.602 11.289 -14.508 1 96.88 171 VAL B O 1
ATOM 2726 N N . SER B 1 172 ? 11.102 11.023 -16.656 1 93.44 172 SER B N 1
ATOM 2727 C CA . SER B 1 172 ? 10.375 9.766 -16.781 1 93.44 172 SER B CA 1
ATOM 2728 C C . SER B 1 172 ? 10.953 8.703 -15.852 1 93.44 172 SER B C 1
ATOM 2730 O O . SER B 1 172 ? 10.211 7.961 -15.211 1 93.44 172 SER B O 1
ATOM 2732 N N . ALA B 1 173 ? 12.242 8.688 -15.797 1 94 173 ALA B N 1
ATOM 2733 C CA . ALA B 1 173 ? 12.922 7.734 -14.914 1 94 173 ALA B CA 1
ATOM 2734 C C . ALA B 1 173 ? 12.586 8.016 -13.453 1 94 173 ALA B C 1
ATOM 2736 O O . ALA B 1 173 ? 12.344 7.086 -12.68 1 94 173 ALA B O 1
ATOM 2737 N N . ALA B 1 174 ? 12.531 9.289 -13.094 1 95.19 174 ALA B N 1
ATOM 2738 C CA . ALA B 1 174 ? 12.219 9.672 -11.727 1 95.19 174 ALA B CA 1
ATOM 2739 C C . ALA B 1 174 ? 10.781 9.305 -11.367 1 95.19 174 ALA B C 1
ATOM 2741 O O . ALA B 1 174 ? 10.5 8.891 -10.234 1 95.19 174 ALA B O 1
ATOM 2742 N N . ILE B 1 175 ? 9.891 9.469 -12.312 1 93.56 175 ILE B N 1
ATOM 2743 C CA . ILE B 1 175 ? 8.484 9.125 -12.086 1 93.56 175 ILE B CA 1
ATOM 2744 C C . ILE B 1 175 ? 8.359 7.629 -11.812 1 93.56 175 ILE B C 1
ATOM 2746 O O . ILE B 1 175 ? 7.684 7.219 -10.867 1 93.56 175 ILE B O 1
ATOM 2750 N N . VAL B 1 176 ? 9.07 6.852 -12.555 1 90.38 176 VAL B N 1
ATOM 2751 C CA . VAL B 1 176 ? 9.023 5.398 -12.398 1 90.38 176 VAL B CA 1
ATOM 2752 C C . VAL B 1 176 ? 9.672 5 -11.078 1 90.38 176 VAL B C 1
ATOM 2754 O O . VAL B 1 176 ? 9.07 4.27 -10.281 1 90.38 176 VAL B O 1
ATOM 2757 N N . ARG B 1 177 ? 10.828 5.551 -10.75 1 91.62 177 ARG B N 1
ATOM 2758 C CA . ARG B 1 177 ? 11.586 5.191 -9.555 1 91.62 177 ARG B CA 1
ATOM 2759 C C . ARG B 1 177 ? 10.836 5.613 -8.297 1 91.62 177 ARG B C 1
ATOM 2761 O O . ARG B 1 177 ? 10.898 4.93 -7.27 1 91.62 177 ARG B O 1
ATOM 2768 N N . SER B 1 178 ? 10.133 6.688 -8.414 1 93.88 178 SER B N 1
ATOM 2769 C CA . SER B 1 178 ? 9.445 7.238 -7.25 1 93.88 178 SER B CA 1
ATOM 2770 C C . SER B 1 178 ? 8.164 6.465 -6.945 1 93.88 178 SER B C 1
ATOM 2772 O O . SER B 1 178 ? 7.594 6.605 -5.863 1 93.88 178 SER B O 1
ATOM 2774 N N . GLY B 1 179 ? 7.703 5.699 -7.945 1 92.5 179 GLY B N 1
ATOM 2775 C CA . GLY B 1 179 ? 6.438 5 -7.785 1 92.5 179 GLY B CA 1
ATOM 2776 C C . GLY B 1 179 ? 5.242 5.934 -7.766 1 92.5 179 GLY B C 1
ATOM 2777 O O . GLY B 1 179 ? 4.195 5.598 -7.207 1 92.5 179 GLY B O 1
ATOM 2778 N N . PHE B 1 180 ? 5.34 7.082 -8.367 1 94.12 180 PHE B N 1
ATOM 2779 C CA . PHE B 1 180 ? 4.355 8.156 -8.281 1 94.12 180 PHE B CA 1
ATOM 2780 C C . PHE B 1 180 ? 2.988 7.676 -8.75 1 94.12 180 PHE B C 1
ATOM 2782 O O . PHE B 1 180 ? 1.981 7.883 -8.07 1 94.12 180 PHE B O 1
ATOM 2789 N N . ASN B 1 181 ? 2.936 6.984 -9.867 1 91.62 181 ASN B N 1
ATOM 2790 C CA . ASN B 1 181 ? 1.65 6.574 -10.43 1 91.62 181 ASN B CA 1
ATOM 2791 C C . ASN B 1 181 ? 0.957 5.543 -9.539 1 91.62 181 ASN B C 1
ATOM 2793 O O . ASN B 1 181 ? -0.244 5.645 -9.281 1 91.62 181 ASN B O 1
ATOM 2797 N N . ASP B 1 182 ? 1.702 4.535 -9.039 1 93.38 182 ASP B N 1
ATOM 2798 C CA . ASP B 1 182 ? 1.136 3.531 -8.141 1 93.38 182 ASP B CA 1
ATOM 2799 C C . ASP B 1 182 ? 0.656 4.164 -6.84 1 93.38 182 ASP B C 1
ATOM 2801 O O . ASP B 1 182 ? -0.394 3.791 -6.312 1 93.38 182 ASP B O 1
ATOM 2805 N N . GLU B 1 183 ? 1.451 5.098 -6.418 1 95.5 183 GLU B N 1
ATOM 2806 C CA . GLU B 1 183 ? 1.078 5.793 -5.191 1 95.5 183 GLU B CA 1
ATOM 2807 C C . GLU B 1 183 ? -0.242 6.539 -5.359 1 95.5 183 GLU B C 1
ATOM 2809 O O . GLU B 1 183 ? -1.113 6.477 -4.492 1 95.5 183 GLU B O 1
ATOM 2814 N N . HIS B 1 184 ? -0.35 7.238 -6.434 1 94.81 184 HIS B N 1
ATOM 2815 C CA . HIS B 1 184 ? -1.578 7.984 -6.688 1 94.81 184 HIS B CA 1
ATOM 2816 C C . HIS B 1 184 ? -2.791 7.059 -6.699 1 94.81 184 HIS B C 1
ATOM 2818 O O . HIS B 1 184 ? -3.795 7.336 -6.039 1 94.81 184 HIS B O 1
ATOM 2824 N N . ASP B 1 185 ? -2.705 5.996 -7.426 1 95.31 185 ASP B N 1
ATOM 2825 C CA . ASP B 1 185 ? -3.789 5.02 -7.484 1 95.31 185 ASP B CA 1
ATOM 2826 C C . ASP B 1 185 ? -4.066 4.426 -6.105 1 95.31 185 ASP B C 1
ATOM 2828 O O . ASP B 1 185 ? -5.227 4.27 -5.715 1 95.31 185 ASP B O 1
ATOM 2832 N N . ALA B 1 186 ? -3.027 4.109 -5.402 1 97.25 186 ALA B N 1
ATOM 2833 C CA . ALA B 1 186 ? -3.141 3.514 -4.074 1 97.25 186 ALA B CA 1
ATOM 2834 C C . ALA B 1 186 ? -3.875 4.449 -3.115 1 97.25 186 ALA B C 1
ATOM 2836 O O . ALA B 1 186 ? -4.672 4 -2.289 1 97.25 186 ALA B O 1
ATOM 2837 N N . ARG B 1 187 ? -3.592 5.754 -3.242 1 97.94 187 ARG B N 1
ATOM 2838 C CA . ARG B 1 187 ? -4.266 6.738 -2.404 1 97.94 187 ARG B CA 1
ATOM 2839 C C . ARG B 1 187 ? -5.781 6.652 -2.568 1 97.94 187 ARG B C 1
ATOM 2841 O O . ARG B 1 187 ? -6.52 6.727 -1.586 1 97.94 187 ARG B O 1
ATOM 2848 N N . ALA B 1 188 ? -6.215 6.473 -3.756 1 97.12 188 ALA B N 1
ATOM 2849 C CA . ALA B 1 188 ? -7.645 6.367 -4.02 1 97.12 188 ALA B CA 1
ATOM 2850 C C . ALA B 1 188 ? -8.234 5.121 -3.359 1 97.12 188 ALA B C 1
ATOM 2852 O O . ALA B 1 188 ? -9.367 5.148 -2.867 1 97.12 188 ALA B O 1
ATOM 2853 N N . GLY B 1 189 ? -7.477 4.051 -3.375 1 97.94 189 GLY B N 1
ATOM 2854 C CA . GLY B 1 189 ? -7.91 2.834 -2.703 1 97.94 189 GLY B CA 1
ATOM 2855 C C . GLY B 1 189 ? -8.047 3 -1.202 1 97.94 189 GLY B C 1
ATOM 2856 O O . GLY B 1 189 ? -9.039 2.568 -0.613 1 97.94 189 GLY B O 1
ATOM 2857 N N . VAL B 1 190 ? -7.078 3.609 -0.626 1 98.56 190 VAL B N 1
ATOM 2858 C CA . VAL B 1 190 ? -7.121 3.838 0.815 1 98.56 190 VAL B CA 1
ATOM 2859 C C . VAL B 1 190 ? -8.289 4.758 1.157 1 98.56 190 VAL B C 1
ATOM 2861 O O . VAL B 1 190 ? -8.977 4.555 2.162 1 98.56 190 VAL B O 1
ATOM 2864 N N . ALA B 1 191 ? -8.516 5.77 0.308 1 98.5 191 ALA B N 1
ATOM 2865 C CA . ALA B 1 191 ? -9.641 6.676 0.526 1 98.5 191 ALA B CA 1
ATOM 2866 C C . ALA B 1 191 ? -10.969 5.918 0.52 1 98.5 191 ALA B C 1
ATOM 2868 O O . ALA B 1 191 ? -11.867 6.219 1.306 1 98.5 191 ALA B O 1
ATOM 2869 N N . ARG B 1 192 ? -11.078 4.965 -0.302 1 97.62 192 ARG B N 1
ATOM 2870 C CA . ARG B 1 192 ? -12.297 4.168 -0.36 1 97.62 192 ARG B CA 1
ATOM 2871 C C . ARG B 1 192 ? -12.5 3.373 0.927 1 97.62 192 ARG B C 1
ATOM 2873 O O . ARG B 1 192 ? -13.617 3.244 1.418 1 97.62 192 ARG B O 1
ATOM 2880 N N . LEU B 1 193 ? -11.43 2.797 1.426 1 97.81 193 LEU B N 1
ATOM 2881 C CA . LEU B 1 193 ? -11.508 2.088 2.697 1 97.81 193 LEU B CA 1
ATOM 2882 C C . LEU B 1 193 ? -11.93 3.031 3.82 1 97.81 193 LEU B C 1
ATOM 2884 O O . LEU B 1 193 ? -12.711 2.654 4.695 1 97.81 193 LEU B O 1
ATOM 2888 N N . LEU B 1 194 ? -11.375 4.254 3.752 1 98.25 194 LEU B N 1
ATOM 2889 C CA . LEU B 1 194 ? -11.75 5.25 4.75 1 98.25 194 LEU B CA 1
ATOM 2890 C C . LEU B 1 194 ? -13.234 5.578 4.656 1 98.25 194 LEU B C 1
ATOM 2892 O O . LEU B 1 194 ? -13.906 5.746 5.676 1 98.25 194 LEU B O 1
ATOM 2896 N N . GLN B 1 195 ? -13.742 5.695 3.455 1 97.12 195 GLN B N 1
ATOM 2897 C CA . GLN B 1 195 ? -15.164 5.949 3.26 1 97.12 195 GLN B CA 1
ATOM 2898 C C . GLN B 1 195 ? -16.016 4.812 3.826 1 97.12 195 GLN B C 1
ATOM 2900 O O . GLN B 1 195 ? -17.047 5.055 4.453 1 97.12 195 GLN B O 1
ATOM 2905 N N . LEU B 1 196 ? -15.547 3.619 3.588 1 94.94 196 LEU B N 1
ATOM 2906 C CA . LEU B 1 196 ? -16.234 2.455 4.141 1 94.94 196 LEU B CA 1
ATOM 2907 C C . LEU B 1 196 ? -16.25 2.502 5.664 1 94.94 196 LEU B C 1
ATOM 2909 O O . LEU B 1 196 ? -17.266 2.209 6.289 1 94.94 196 LEU B O 1
ATOM 2913 N N . ALA B 1 197 ? -15.078 2.826 6.215 1 96.12 197 ALA B N 1
ATOM 2914 C CA . ALA B 1 197 ? -14.969 2.916 7.668 1 96.12 197 ALA B CA 1
ATOM 2915 C C . ALA B 1 197 ? -15.898 3.986 8.227 1 96.12 197 ALA B C 1
ATOM 2917 O O . ALA B 1 197 ? -16.469 3.818 9.305 1 96.12 197 ALA B O 1
ATOM 2918 N N . ASP B 1 198 ? -16.016 5.07 7.543 1 95.56 198 ASP B N 1
ATOM 2919 C CA . ASP B 1 198 ? -16.828 6.191 7.996 1 95.56 198 ASP B CA 1
ATOM 2920 C C . ASP B 1 198 ? -18.312 5.879 7.871 1 95.56 198 ASP B C 1
ATOM 2922 O O . ASP B 1 198 ? -19.141 6.457 8.586 1 95.56 198 ASP B O 1
ATOM 2926 N N . ALA B 1 199 ? -18.734 5.008 6.895 1 89.44 199 ALA B N 1
ATOM 2927 C CA . ALA B 1 199 ? -20.125 4.648 6.668 1 89.44 199 ALA B CA 1
ATOM 2928 C C . ALA B 1 199 ? -20.625 3.688 7.742 1 89.44 199 ALA B C 1
ATOM 2930 O O . ALA B 1 199 ? -21.844 3.523 7.922 1 89.44 199 ALA B O 1
ATOM 2931 N N . GLY B 1 200 ? -19.781 2.947 8.445 1 78.19 200 GLY B N 1
ATOM 2932 C CA . GLY B 1 200 ? -20.203 1.981 9.445 1 78.19 200 GLY B CA 1
ATOM 2933 C C . GLY B 1 200 ? -20.266 2.562 10.844 1 78.19 200 GLY B C 1
ATOM 2934 O O . GLY B 1 200 ? -20.703 3.697 11.031 1 78.19 200 GLY B O 1
#

Solvent-accessible surface area (backbone atoms only — not comparable to full-atom values): 20136 Å² total; per-residue (Å²): 77,48,22,40,25,35,33,69,40,66,95,68,50,89,52,59,68,61,49,50,51,50,49,51,56,52,58,68,71,43,55,47,59,8,54,72,39,79,52,77,96,60,30,31,31,25,21,31,60,45,43,60,28,42,52,49,45,54,43,53,50,34,46,70,66,37,46,24,28,3,34,5,31,24,58,59,50,77,82,71,51,60,43,42,87,66,57,47,42,55,6,49,54,27,4,51,53,16,23,57,51,17,68,68,66,77,50,95,50,27,56,25,46,29,45,76,45,66,71,59,21,46,6,51,28,14,41,51,32,49,52,22,50,53,54,43,67,46,49,72,71,31,44,63,51,56,74,71,57,56,87,94,60,78,84,52,43,62,61,51,11,61,75,67,72,51,49,44,65,55,41,53,51,31,44,60,75,53,39,50,68,37,47,55,29,21,48,55,32,52,18,50,51,46,47,53,46,40,73,96,76,47,24,40,26,34,34,68,41,65,95,67,48,91,52,60,67,60,50,49,52,50,50,51,56,52,58,68,69,44,55,48,59,8,53,72,38,80,51,76,95,61,31,32,30,25,21,31,59,44,43,58,28,42,51,50,45,54,44,51,50,34,48,70,65,38,44,25,29,3,33,5,31,24,57,59,50,77,82,72,51,61,44,43,89,66,58,45,41,56,7,48,56,28,4,52,52,15,23,55,50,18,68,67,67,76,50,96,50,27,55,25,46,28,45,77,44,66,72,60,21,46,7,50,29,14,42,50,32,49,50,23,50,54,55,44,67,47,49,72,71,32,45,62,51,55,74,70,57,56,87,94,61,79,83,52,45,62,61,51,10,60,74,69,71,51,49,45,67,56,42,54,50,32,43,61,73,52,38,51,69,36,47,55,29,22,48,54,31,52,20,50,53,46,48,53,46,41,72,99

pLDDT: mean 94.31, std 5.72, range [67.88, 98.88]

Organism: NCBI:txid162496

Nearest PDB structures (foldseek):
  3mah-assembly1_A-2  TM=4.710E-01  e=3.115E+00  Porphyromonas gingivalis W83
  5l0h-assembly1_A  TM=4.438E-01  e=4.894E+00  Homo sapiens
  8tpt-assembly1_B  TM=4.167E-01  e=7.690E+00  Fusarium vanettenii 77-13-4
  5l0d-assembly2_D  TM=3.302E-01  e=9.640E+00  Homo sapiens
  6lts-assembly1_F  TM=4.509E-01  e=5.494E+00  Thermus thermophilus HB8

Radius of gyration: 21.82 Å; Cα contacts (8 Å, |Δi|>4): 788; chains: 2; bounding box: 45×54×49 Å